Protein AF-0000000072251358 (afdb_homodimer)

Structure (mmCIF, N/CA/C/O backbone):
data_AF-0000000072251358-model_v1
#
loop_
_entity.id
_entity.type
_entity.pdbx_description
1 polymer 'O-methyltransferase protein'
#
loop_
_atom_site.group_PDB
_atom_site.id
_atom_site.type_symbol
_atom_site.label_atom_id
_atom_site.label_alt_id
_atom_site.label_comp_id
_atom_site.label_asym_id
_atom_site.label_entity_id
_atom_site.label_seq_id
_atom_site.pdbx_PDB_ins_code
_atom_site.Cartn_x
_atom_site.Cartn_y
_atom_site.Cartn_z
_atom_site.occupancy
_atom_site.B_iso_or_equiv
_atom_site.auth_seq_id
_atom_site.auth_comp_id
_atom_site.auth_asym_id
_atom_site.auth_atom_id
_atom_site.pdbx_PDB_model_num
ATOM 1 N N . MET A 1 1 ? 21.5 7.352 -8.477 1 91.94 1 MET A N 1
ATOM 2 C CA . MET A 1 1 ? 20.359 6.57 -7.996 1 91.94 1 MET A CA 1
ATOM 3 C C . MET A 1 1 ? 19.094 7.414 -7.98 1 91.94 1 MET A C 1
ATOM 5 O O . MET A 1 1 ? 18.062 6.992 -8.492 1 91.94 1 MET A O 1
ATOM 9 N N . GLN A 1 2 ? 19.266 8.711 -7.684 1 96.12 2 GLN A N 1
ATOM 10 C CA . GLN A 1 2 ? 18.094 9.578 -7.59 1 96.12 2 GLN A CA 1
ATOM 11 C C . GLN A 1 2 ? 17.469 9.82 -8.961 1 96.12 2 GLN A C 1
ATOM 13 O O . GLN A 1 2 ? 16.25 9.773 -9.117 1 96.12 2 GLN A O 1
ATOM 18 N N . GLN A 1 3 ? 18.297 10.062 -9.961 1 97.88 3 GLN A N 1
ATOM 19 C CA . GLN A 1 3 ? 17.781 10.297 -11.297 1 97.88 3 GLN A CA 1
ATOM 20 C C . GLN A 1 3 ? 17.016 9.078 -11.812 1 97.88 3 GLN A C 1
ATOM 22 O O . GLN A 1 3 ? 15.961 9.211 -12.438 1 97.88 3 GLN A O 1
ATOM 27 N N . MET A 1 4 ? 17.594 7.898 -11.57 1 98 4 MET A N 1
ATOM 28 C CA . MET A 1 4 ? 16.922 6.672 -11.992 1 98 4 MET A CA 1
ATOM 29 C C . MET A 1 4 ? 15.562 6.539 -11.312 1 98 4 MET A C 1
ATOM 31 O O . MET A 1 4 ? 14.562 6.215 -11.969 1 98 4 MET A O 1
ATOM 35 N N . TRP A 1 5 ? 15.516 6.781 -9.984 1 98.5 5 TRP A N 1
ATOM 36 C CA . TRP A 1 5 ? 14.258 6.727 -9.258 1 98.5 5 TRP A CA 1
ATOM 37 C C . TRP A 1 5 ? 13.242 7.695 -9.852 1 98.5 5 TRP A C 1
ATOM 39 O O . TRP A 1 5 ? 12.062 7.363 -9.984 1 98.5 5 TRP A O 1
ATOM 49 N N . THR A 1 6 ? 13.688 8.891 -10.172 1 98.56 6 THR A N 1
ATOM 50 C CA . THR A 1 6 ? 12.828 9.906 -10.766 1 98.56 6 THR A CA 1
ATOM 51 C C . THR A 1 6 ? 12.305 9.453 -12.125 1 98.56 6 THR A C 1
ATOM 53 O O . THR A 1 6 ? 11.117 9.602 -12.422 1 98.56 6 THR A O 1
ATOM 56 N N . ASP A 1 7 ? 13.211 8.898 -12.945 1 98.81 7 ASP A N 1
ATOM 57 C CA . ASP A 1 7 ? 12.828 8.414 -14.273 1 98.81 7 ASP A CA 1
ATOM 58 C C . ASP A 1 7 ? 11.797 7.293 -14.172 1 98.81 7 ASP A C 1
ATOM 60 O O . ASP A 1 7 ? 10.883 7.203 -14.992 1 98.81 7 ASP A O 1
ATOM 64 N N . ILE A 1 8 ? 11.945 6.438 -13.188 1 98.81 8 ILE A N 1
ATOM 65 C CA . ILE A 1 8 ? 11 5.344 -12.992 1 98.81 8 ILE A CA 1
ATOM 66 C C . ILE A 1 8 ? 9.641 5.898 -12.586 1 98.81 8 ILE A C 1
ATOM 68 O O . ILE A 1 8 ? 8.602 5.457 -13.094 1 98.81 8 ILE A O 1
ATOM 72 N N . ASP A 1 9 ? 9.594 6.887 -11.664 1 98.75 9 ASP A N 1
ATOM 73 C CA . ASP A 1 9 ? 8.328 7.523 -11.32 1 98.75 9 ASP A CA 1
ATOM 74 C C . ASP A 1 9 ? 7.656 8.125 -12.555 1 98.75 9 ASP A C 1
ATOM 76 O O . ASP A 1 9 ? 6.438 8.023 -12.711 1 98.75 9 ASP A O 1
ATOM 80 N N . GLN A 1 10 ? 8.469 8.805 -13.367 1 98.62 10 GLN A N 1
ATOM 81 C CA . GLN A 1 10 ? 7.922 9.383 -14.594 1 98.62 10 GLN A CA 1
ATOM 82 C C . GLN A 1 10 ? 7.328 8.297 -15.492 1 98.62 10 GLN A C 1
ATOM 84 O O . GLN A 1 10 ? 6.277 8.5 -16.109 1 98.62 10 GLN A O 1
ATOM 89 N N . TYR A 1 11 ? 8.023 7.156 -15.594 1 98.75 11 TYR A N 1
ATOM 90 C CA . TYR A 1 11 ? 7.527 6.016 -16.359 1 98.75 11 TYR A CA 1
ATOM 91 C C . TYR A 1 11 ? 6.195 5.527 -15.797 1 98.75 11 TYR A C 1
ATOM 93 O O . TYR A 1 11 ? 5.234 5.34 -16.547 1 98.75 11 TYR A O 1
ATOM 101 N N . ILE A 1 12 ? 6.078 5.355 -14.484 1 98.88 12 ILE A N 1
ATOM 102 C CA . ILE A 1 12 ? 4.855 4.922 -13.82 1 98.88 12 ILE A CA 1
ATOM 103 C C . ILE A 1 12 ? 3.736 5.926 -14.094 1 98.88 12 ILE A C 1
ATOM 105 O O . ILE A 1 12 ? 2.648 5.547 -14.539 1 98.88 12 ILE A O 1
ATOM 109 N N . ASP A 1 13 ? 4.055 7.211 -13.836 1 98.56 13 ASP A N 1
ATOM 110 C CA . ASP A 1 13 ? 3.051 8.266 -13.945 1 98.56 13 ASP A CA 1
ATOM 111 C C . ASP A 1 13 ? 2.516 8.367 -15.375 1 98.56 13 ASP A C 1
ATOM 113 O O . ASP A 1 13 ? 1.314 8.547 -15.578 1 98.56 13 ASP A O 1
ATOM 117 N N . SER A 1 14 ? 3.408 8.258 -16.344 1 98.19 14 SER A N 1
ATOM 118 C CA . SER A 1 14 ? 3.004 8.398 -17.734 1 98.19 14 SER A CA 1
ATOM 119 C C . SER A 1 14 ? 2.084 7.254 -18.156 1 98.19 14 SER A C 1
ATOM 121 O O . SER A 1 14 ? 1.256 7.422 -19.062 1 98.19 14 SER A O 1
ATOM 123 N N . HIS A 1 15 ? 2.154 6.082 -17.516 1 98.38 15 HIS A N 1
ATOM 124 C CA . HIS A 1 15 ? 1.337 4.93 -17.891 1 98.38 15 HIS A CA 1
ATOM 125 C C . HIS A 1 15 ? 0.063 4.871 -17.047 1 98.38 15 HIS A C 1
ATOM 127 O O . HIS A 1 15 ? -1.006 4.531 -17.562 1 98.38 15 HIS A O 1
ATOM 133 N N . LEU A 1 16 ? 0.151 5.203 -15.75 1 98.75 16 LEU A N 1
ATOM 134 C CA . LEU A 1 16 ? -0.879 4.738 -14.828 1 98.75 16 LEU A CA 1
ATOM 135 C C . LEU A 1 16 ? -1.625 5.914 -14.203 1 98.75 16 LEU A C 1
ATOM 137 O O . LEU A 1 16 ? -2.699 5.738 -13.625 1 98.75 16 LEU A O 1
ATOM 141 N N . ILE A 1 17 ? -1.08 7.105 -14.273 1 98.38 17 ILE A N 1
ATOM 142 C CA . ILE A 1 17 ? -1.673 8.242 -13.578 1 98.38 17 ILE A CA 1
ATOM 143 C C . ILE A 1 17 ? -2.248 9.227 -14.594 1 98.38 17 ILE A C 1
ATOM 145 O O . ILE A 1 17 ? -1.502 9.883 -15.32 1 98.38 17 ILE A O 1
ATOM 149 N N . PRO A 1 18 ? -3.504 9.305 -14.641 1 96.38 18 PRO A N 1
ATOM 150 C CA . PRO A 1 18 ? -4.086 10.289 -15.555 1 96.38 18 PRO A CA 1
ATOM 151 C C . PRO A 1 18 ? -3.824 11.734 -15.117 1 96.38 18 PRO A C 1
ATOM 153 O O . PRO A 1 18 ? -3.715 12.008 -13.922 1 96.38 18 PRO A O 1
ATOM 156 N N . GLU A 1 19 ? -3.768 12.602 -16.047 1 95.69 19 GLU A N 1
ATOM 157 C CA . GLU A 1 19 ? -3.668 14.023 -15.75 1 95.69 19 GLU A CA 1
ATOM 158 C C . GLU A 1 19 ? -4.953 14.547 -15.109 1 95.69 19 GLU A C 1
ATOM 160 O O . GLU A 1 19 ? -6.043 14.07 -15.422 1 95.69 19 GLU A O 1
ATOM 165 N N . ASP A 1 20 ? -4.809 15.453 -14.258 1 97.25 20 ASP A N 1
ATOM 166 C CA . ASP A 1 20 ? -5.926 16.125 -13.602 1 97.25 20 ASP A CA 1
ATOM 167 C C . ASP A 1 20 ? -5.656 17.625 -13.477 1 97.25 20 ASP A C 1
ATOM 169 O O . ASP A 1 20 ? -4.789 18.047 -12.711 1 97.25 20 ASP A O 1
ATOM 173 N N . PRO A 1 21 ? -6.438 18.406 -14.18 1 98.06 21 PRO A N 1
ATOM 174 C CA . PRO A 1 21 ? -6.203 19.859 -14.172 1 98.06 21 PRO A CA 1
ATOM 175 C C . PRO A 1 21 ? -6.266 20.453 -12.773 1 98.06 21 PRO A C 1
ATOM 177 O O . PRO A 1 21 ? -5.609 21.453 -12.492 1 98.06 21 PRO A O 1
ATOM 180 N N . ARG A 1 22 ? -7.102 19.891 -11.883 1 98.31 22 ARG A N 1
ATOM 181 C CA . ARG A 1 22 ? -7.18 20.391 -10.508 1 98.31 22 ARG A CA 1
ATOM 182 C C . ARG A 1 22 ? -5.836 20.25 -9.797 1 98.31 22 ARG A C 1
ATOM 184 O O . ARG A 1 22 ? -5.406 21.172 -9.102 1 98.31 22 ARG A O 1
ATOM 191 N N . LEU A 1 23 ? -5.203 19.094 -9.984 1 98.44 23 LEU A N 1
ATOM 192 C CA . LEU A 1 23 ? -3.91 18.828 -9.367 1 98.44 23 LEU A CA 1
ATOM 193 C C . LEU A 1 23 ? -2.816 19.672 -10 1 98.44 23 LEU A C 1
ATOM 195 O O . LEU A 1 23 ? -1.961 20.219 -9.297 1 98.44 23 LEU A O 1
ATOM 199 N N . GLU A 1 24 ? -2.836 19.812 -11.297 1 97.69 24 GLU A N 1
ATOM 200 C CA . GLU A 1 24 ? -1.873 20.656 -12.008 1 97.69 24 GLU A CA 1
ATOM 201 C C . GLU A 1 24 ? -1.962 22.109 -11.539 1 97.69 24 GLU A C 1
ATOM 203 O O . GLU A 1 24 ? -0.938 22.766 -11.336 1 97.69 24 GLU A O 1
ATOM 208 N N . TYR A 1 25 ? -3.158 22.547 -11.398 1 98.31 25 TYR A N 1
ATOM 209 C CA . TYR A 1 25 ? -3.361 23.906 -10.93 1 98.31 25 TYR A CA 1
ATOM 210 C C . TYR A 1 25 ? -2.773 24.109 -9.531 1 98.31 25 TYR A C 1
ATOM 212 O O . TYR A 1 25 ? -2.115 25.109 -9.266 1 98.31 25 TYR A O 1
ATOM 220 N N . ALA A 1 26 ? -3.072 23.156 -8.633 1 98.19 26 ALA A N 1
ATOM 221 C CA . ALA A 1 26 ? -2.576 23.25 -7.262 1 98.19 26 ALA A CA 1
ATOM 222 C C . ALA A 1 26 ? -1.057 23.375 -7.234 1 98.19 26 ALA A C 1
ATOM 224 O O . ALA A 1 26 ? -0.508 24.188 -6.48 1 98.19 26 ALA A O 1
ATOM 225 N N . LEU A 1 27 ? -0.346 22.609 -8.07 1 97.44 27 LEU A N 1
ATOM 226 C CA . LEU A 1 27 ? 1.109 22.672 -8.141 1 97.44 27 LEU A CA 1
ATOM 227 C C . LEU A 1 27 ? 1.574 24.016 -8.664 1 97.44 27 LEU A C 1
ATOM 229 O O . LEU A 1 27 ? 2.479 24.641 -8.094 1 97.44 27 LEU A O 1
ATOM 233 N N . LYS A 1 28 ? 0.983 24.438 -9.742 1 96.94 28 LYS A N 1
ATOM 234 C CA . LYS A 1 28 ? 1.345 25.719 -10.359 1 96.94 28 LYS A CA 1
ATOM 235 C C . LYS A 1 28 ? 1.106 26.875 -9.391 1 96.94 28 LYS A C 1
ATOM 237 O O . LYS A 1 28 ? 1.965 27.75 -9.234 1 96.94 28 LYS A O 1
ATOM 242 N N . ASN A 1 29 ? -0.093 26.859 -8.789 1 97.31 29 ASN A N 1
ATOM 243 C CA . ASN A 1 29 ? -0.444 27.906 -7.844 1 97.31 29 ASN A CA 1
ATOM 244 C C . ASN A 1 29 ? 0.515 27.938 -6.656 1 97.31 29 ASN A C 1
ATOM 246 O O . ASN A 1 29 ? 0.851 29.016 -6.152 1 97.31 29 ASN A O 1
ATOM 250 N N . THR A 1 30 ? 0.896 26.766 -6.203 1 96.62 30 THR A N 1
ATOM 251 C CA . THR A 1 30 ? 1.85 26.656 -5.102 1 96.62 30 THR A CA 1
ATOM 252 C C . THR A 1 30 ? 3.178 27.312 -5.473 1 96.62 30 THR A C 1
ATOM 254 O O . THR A 1 30 ? 3.727 28.094 -4.699 1 96.62 30 THR A O 1
ATOM 257 N N . ASP A 1 31 ? 3.656 27.031 -6.641 1 95.38 31 ASP A N 1
ATOM 258 C CA . ASP A 1 31 ? 4.898 27.609 -7.137 1 95.38 31 ASP A CA 1
ATOM 259 C C . ASP A 1 31 ? 4.785 29.141 -7.273 1 95.38 31 ASP A C 1
ATOM 261 O O . ASP A 1 31 ? 5.707 29.859 -6.91 1 95.38 31 ASP A O 1
ATOM 265 N N . GLU A 1 32 ? 3.73 29.531 -7.773 1 95.31 32 GLU A N 1
ATOM 266 C CA . GLU A 1 32 ? 3.51 30.953 -8.016 1 95.31 32 GLU A CA 1
ATOM 267 C C . GLU A 1 32 ? 3.453 31.75 -6.711 1 95.31 32 GLU A C 1
ATOM 269 O O . GLU A 1 32 ? 3.74 32.938 -6.684 1 95.31 32 GLU A O 1
ATOM 274 N N . HIS A 1 33 ? 3.098 31.109 -5.656 1 93.75 33 HIS A N 1
ATOM 275 C CA . HIS A 1 33 ? 3.049 31.766 -4.352 1 93.75 33 HIS A CA 1
ATOM 276 C C . HIS A 1 33 ? 4.383 31.641 -3.623 1 93.75 33 HIS A C 1
ATOM 278 O O . HIS A 1 33 ? 4.492 32 -2.455 1 93.75 33 HIS A O 1
ATOM 284 N N . GLY A 1 34 ? 5.398 31 -4.297 1 91.88 34 GLY A N 1
ATOM 285 C CA . GLY A 1 34 ? 6.754 30.984 -3.773 1 91.88 34 GLY A CA 1
ATOM 286 C C . GLY A 1 34 ? 7.031 29.797 -2.871 1 91.88 34 GLY A C 1
ATOM 287 O O . GLY A 1 34 ? 8.031 29.781 -2.145 1 91.88 34 GLY A O 1
ATOM 288 N N . PHE A 1 35 ? 6.109 28.859 -2.836 1 90 35 PHE A N 1
ATOM 289 C CA . PHE A 1 35 ? 6.332 27.672 -2.023 1 90 35 PHE A CA 1
ATOM 290 C C . PHE A 1 35 ? 6.852 26.516 -2.877 1 90 35 PHE A C 1
ATOM 292 O O . PHE A 1 35 ? 6.648 26.5 -4.094 1 90 35 PHE A O 1
ATOM 299 N N . SER A 1 36 ? 7.605 25.672 -2.229 1 85.69 36 SER A N 1
ATOM 300 C CA . SER A 1 36 ? 8.133 24.516 -2.941 1 85.69 36 SER A CA 1
ATOM 301 C C . SER A 1 36 ? 7.051 23.469 -3.189 1 85.69 36 SER A C 1
ATOM 303 O O . SER A 1 36 ? 6.48 22.922 -2.244 1 85.69 36 SER A O 1
ATOM 305 N N . ASN A 1 37 ? 6.883 23.234 -4.43 1 80.88 37 ASN A N 1
ATOM 306 C CA . ASN A 1 37 ? 5.914 22.188 -4.75 1 80.88 37 ASN A CA 1
ATOM 307 C C . ASN A 1 37 ? 6.484 20.797 -4.488 1 80.88 37 ASN A C 1
ATOM 309 O O . ASN A 1 37 ? 5.777 19.797 -4.633 1 80.88 37 ASN A O 1
ATOM 313 N N . HIS A 1 38 ? 7.703 20.734 -3.984 1 82.38 38 HIS A N 1
ATOM 314 C CA . HIS A 1 38 ? 8.344 19.469 -3.658 1 82.38 38 HIS A CA 1
ATOM 315 C C . HIS A 1 38 ? 7.738 18.844 -2.4 1 82.38 38 HIS A C 1
ATOM 317 O O . HIS A 1 38 ? 7.961 17.672 -2.111 1 82.38 38 HIS A O 1
ATOM 323 N N . LEU A 1 39 ? 6.926 19.625 -1.718 1 86.38 39 LEU A N 1
ATOM 324 C CA . LEU A 1 39 ? 6.316 19.141 -0.483 1 86.38 39 LEU A CA 1
ATOM 325 C C . LEU A 1 39 ? 5.078 18.297 -0.78 1 86.38 39 LEU A C 1
ATOM 327 O O . LEU A 1 39 ? 4.578 17.594 0.096 1 86.38 39 LEU A O 1
ATOM 331 N N . ALA A 1 40 ? 4.625 18.391 -2.01 1 93.69 40 ALA A N 1
ATOM 332 C CA . ALA A 1 40 ? 3.498 17.562 -2.434 1 93.69 40 ALA A CA 1
ATOM 333 C C . ALA A 1 40 ? 3.912 16.094 -2.568 1 93.69 40 ALA A C 1
ATOM 335 O O . ALA A 1 40 ? 5.043 15.805 -2.953 1 93.69 40 ALA A O 1
ATOM 336 N N . VAL A 1 41 ? 3.027 15.18 -2.234 1 97.19 41 VAL A N 1
ATOM 337 C CA . VAL A 1 41 ? 3.291 13.773 -2.525 1 97.19 41 VAL A CA 1
ATOM 338 C C . VAL A 1 41 ? 3.484 13.586 -4.027 1 97.19 41 VAL A C 1
ATOM 340 O O . VAL A 1 41 ? 2.961 14.359 -4.832 1 97.19 41 VAL A O 1
ATOM 343 N N . ALA A 1 42 ? 4.238 12.57 -4.371 1 97.94 42 ALA A N 1
ATOM 344 C CA . ALA A 1 42 ? 4.371 12.227 -5.785 1 97.94 42 ALA A CA 1
ATOM 345 C C . ALA A 1 42 ? 3.049 11.727 -6.355 1 97.94 42 ALA A C 1
ATOM 347 O O . ALA A 1 42 ? 2.242 11.133 -5.637 1 97.94 42 ALA A O 1
ATOM 348 N N . PRO A 1 43 ? 2.768 11.906 -7.652 1 98.44 43 PRO A N 1
ATOM 349 C CA . PRO A 1 43 ? 1.488 11.523 -8.25 1 98.44 43 PRO A CA 1
ATOM 350 C C . PRO A 1 43 ? 1.148 10.055 -8.016 1 98.44 43 PRO A C 1
ATOM 352 O O . PRO A 1 43 ? 0.008 9.727 -7.68 1 98.44 43 PRO A O 1
ATOM 355 N N . ASN A 1 44 ? 2.109 9.141 -8.219 1 98.81 44 ASN A N 1
ATOM 356 C CA . ASN A 1 44 ? 1.84 7.719 -8 1 98.81 44 ASN A CA 1
ATOM 357 C C . ASN A 1 44 ? 1.488 7.43 -6.547 1 98.81 44 ASN A C 1
ATOM 359 O O . ASN A 1 44 ? 0.68 6.543 -6.262 1 98.81 44 ASN A O 1
ATOM 363 N N . GLN A 1 45 ? 2.066 8.172 -5.605 1 98.69 45 GLN A N 1
ATOM 364 C CA . GLN A 1 45 ? 1.723 8.023 -4.195 1 98.69 45 GLN A CA 1
ATOM 365 C C . GLN A 1 45 ? 0.355 8.633 -3.898 1 98.69 45 GLN A C 1
ATOM 367 O O . GLN A 1 45 ? -0.404 8.094 -3.086 1 98.69 45 GLN A O 1
ATOM 372 N N . GLY A 1 46 ? 0.034 9.797 -4.52 1 98.75 46 GLY A N 1
ATOM 373 C CA . GLY A 1 46 ? -1.31 10.344 -4.422 1 98.75 46 GLY A CA 1
ATOM 374 C C . GLY A 1 46 ? -2.383 9.383 -4.891 1 98.75 46 GLY A C 1
ATOM 375 O O . GLY A 1 46 ? -3.404 9.211 -4.223 1 98.75 46 GLY A O 1
ATOM 376 N N . MET A 1 47 ? -2.129 8.766 -6 1 98.88 47 MET A N 1
ATOM 377 C CA . MET A 1 47 ? -3.059 7.766 -6.523 1 98.88 47 MET A CA 1
ATOM 378 C C . MET A 1 47 ? -3.217 6.605 -5.543 1 98.88 47 MET A C 1
ATOM 380 O O . MET A 1 47 ? -4.324 6.098 -5.352 1 98.88 47 MET A O 1
ATOM 384 N N . PHE A 1 48 ? -2.133 6.215 -4.938 1 98.94 48 PHE A N 1
ATOM 385 C CA . PHE A 1 48 ? -2.191 5.137 -3.959 1 98.94 48 PHE A CA 1
ATOM 386 C C . PHE A 1 48 ? -3.109 5.504 -2.801 1 98.94 48 PHE A C 1
ATOM 388 O O . PHE A 1 48 ? -3.939 4.699 -2.377 1 98.94 48 PHE A O 1
ATOM 395 N N . LEU A 1 49 ? -2.961 6.703 -2.273 1 98.94 49 LEU A N 1
ATOM 396 C CA . LEU A 1 49 ? -3.828 7.18 -1.203 1 98.94 49 LEU A CA 1
ATOM 397 C C . LEU A 1 49 ? -5.289 7.176 -1.645 1 98.94 49 LEU A C 1
ATOM 399 O O . LEU A 1 49 ? -6.16 6.703 -0.91 1 98.94 49 LEU A O 1
ATOM 403 N N . GLN A 1 50 ? -5.559 7.695 -2.83 1 98.88 50 GLN A N 1
ATOM 404 C CA . GLN A 1 50 ? -6.902 7.672 -3.4 1 98.88 50 GLN A CA 1
ATOM 405 C C . GLN A 1 50 ? -7.449 6.25 -3.457 1 98.88 50 GLN A C 1
ATOM 407 O O . GLN A 1 50 ? -8.617 6.016 -3.131 1 98.88 50 GLN A O 1
ATOM 412 N N . MET A 1 51 ? -6.648 5.352 -3.869 1 98.94 51 MET A N 1
ATOM 413 C CA . MET A 1 51 ? -7.078 3.969 -4.051 1 98.94 51 MET A CA 1
ATOM 414 C C . MET A 1 51 ? -7.406 3.32 -2.711 1 98.94 51 MET A C 1
ATOM 416 O O . MET A 1 51 ? -8.32 2.494 -2.623 1 98.94 51 MET A O 1
ATOM 420 N N . LEU A 1 52 ? -6.613 3.635 -1.665 1 98.94 52 LEU A N 1
ATOM 421 C CA . LEU A 1 52 ? -6.945 3.127 -0.339 1 98.94 52 LEU A CA 1
ATOM 422 C C . LEU A 1 52 ? -8.352 3.555 0.072 1 98.94 52 LEU A C 1
ATOM 424 O O . LEU A 1 52 ? -9.094 2.773 0.673 1 98.94 52 LEU A O 1
ATOM 428 N N . ILE A 1 53 ? -8.727 4.75 -0.241 1 98.88 53 ILE A N 1
ATOM 429 C CA . ILE A 1 53 ? -10.062 5.262 0.055 1 98.88 53 ILE A CA 1
ATOM 430 C C . ILE A 1 53 ? -11.094 4.527 -0.795 1 98.88 53 ILE A C 1
ATOM 432 O O . ILE A 1 53 ? -12.125 4.086 -0.284 1 98.88 53 ILE A O 1
ATOM 436 N N . GLN A 1 54 ? -10.828 4.348 -2.09 1 98.75 54 GLN A N 1
ATOM 437 C CA . GLN A 1 54 ? -11.75 3.707 -3.023 1 98.75 54 GLN A CA 1
ATOM 438 C C . GLN A 1 54 ? -12 2.252 -2.637 1 98.75 54 GLN A C 1
ATOM 440 O O . GLN A 1 54 ? -13.148 1.817 -2.547 1 98.75 54 GLN A O 1
ATOM 445 N N . MET A 1 55 ? -10.906 1.513 -2.371 1 98.62 55 MET A N 1
ATOM 446 C CA . MET A 1 55 ? -11.062 0.074 -2.174 1 98.62 55 MET A CA 1
ATOM 447 C C . MET A 1 55 ? -11.758 -0.223 -0.848 1 98.62 55 MET A C 1
ATOM 449 O O . MET A 1 55 ? -12.344 -1.29 -0.677 1 98.62 55 MET A O 1
ATOM 453 N N . ASN A 1 56 ? -11.734 0.751 0.071 1 98.5 56 ASN A N 1
ATOM 454 C CA . ASN A 1 56 ? -12.359 0.549 1.373 1 98.5 56 ASN A CA 1
ATOM 455 C C . ASN A 1 56 ? -13.68 1.31 1.483 1 98.5 56 ASN A C 1
ATOM 457 O O . ASN A 1 56 ? -14.297 1.337 2.549 1 98.5 56 ASN A O 1
ATOM 461 N N . LYS A 1 57 ? -14.102 2.006 0.439 1 98.25 57 LYS A N 1
ATOM 462 C CA . LYS A 1 57 ? -15.359 2.734 0.35 1 98.25 57 LYS A CA 1
ATOM 463 C C . LYS A 1 57 ? -15.492 3.752 1.479 1 98.25 57 LYS A C 1
ATOM 465 O O . LYS A 1 57 ? -16.531 3.83 2.139 1 98.25 57 LYS A O 1
ATOM 470 N N . CYS A 1 58 ? -14.398 4.457 1.701 1 98.75 58 CYS A N 1
ATOM 471 C CA . CYS A 1 58 ? -14.359 5.449 2.768 1 98.75 58 CYS A CA 1
ATOM 472 C C . CYS A 1 58 ? -15.297 6.609 2.465 1 98.75 58 CYS A C 1
ATOM 474 O O . CYS A 1 58 ? -15.438 7.02 1.312 1 98.75 58 CYS A O 1
ATOM 476 N N . LYS A 1 59 ? -15.852 7.168 3.553 1 98.75 59 LYS A N 1
ATOM 477 C CA . LYS A 1 59 ? -16.734 8.32 3.418 1 98.75 59 LYS A CA 1
ATOM 478 C C . LYS A 1 59 ? -16.203 9.523 4.195 1 98.75 59 LYS A C 1
ATOM 480 O O . LYS A 1 59 ? -16.5 10.672 3.852 1 98.75 59 LYS A O 1
ATOM 485 N N . ARG A 1 60 ? -15.508 9.305 5.227 1 98.94 60 ARG A N 1
ATOM 486 C CA . ARG A 1 60 ? -14.992 10.359 6.094 1 98.94 60 ARG A CA 1
ATOM 487 C C . ARG A 1 60 ? -13.477 10.266 6.234 1 98.94 60 ARG A C 1
ATOM 489 O O . ARG A 1 60 ? -12.953 9.234 6.672 1 98.94 60 ARG A O 1
ATOM 496 N N . VAL A 1 61 ? -12.789 11.352 5.914 1 98.94 61 VAL A N 1
ATOM 497 C CA . VAL A 1 61 ? -11.328 11.359 5.879 1 98.94 61 VAL A CA 1
ATOM 498 C C . VAL A 1 61 ? -10.805 12.492 6.758 1 98.94 61 VAL A C 1
ATOM 500 O O . VAL A 1 61 ? -11.344 13.602 6.742 1 98.94 61 VAL A O 1
ATOM 503 N N . LEU A 1 62 ? -9.805 12.195 7.562 1 98.94 62 LEU A N 1
ATOM 504 C CA . LEU A 1 62 ? -9.031 13.195 8.297 1 98.94 62 LEU A CA 1
ATOM 505 C C . LEU A 1 62 ? -7.625 13.312 7.73 1 98.94 62 LEU A C 1
ATOM 507 O O . LEU A 1 62 ? -6.922 12.312 7.574 1 98.94 62 LEU A O 1
ATOM 511 N N . GLU A 1 63 ? -7.258 14.492 7.34 1 98.94 63 GLU A N 1
ATOM 512 C CA . GLU A 1 63 ? -5.895 14.797 6.922 1 98.94 63 GLU A CA 1
ATOM 513 C C . GLU A 1 63 ? -5.223 15.758 7.898 1 98.94 63 GLU A C 1
ATOM 515 O O . GLU A 1 63 ? -5.742 16.844 8.164 1 98.94 63 GLU A O 1
ATOM 520 N N . ILE A 1 64 ? -4.121 15.289 8.5 1 98.88 64 ILE A N 1
ATOM 521 C CA . ILE A 1 64 ? -3.277 16.141 9.336 1 98.88 64 ILE A CA 1
ATOM 522 C C . ILE A 1 64 ? -2.059 16.594 8.539 1 98.88 64 ILE A C 1
ATOM 524 O O . ILE A 1 64 ? -1.172 15.797 8.234 1 98.88 64 ILE A O 1
ATOM 528 N N . GLY A 1 65 ? -1.93 17.891 8.25 1 98.38 65 GLY A N 1
ATOM 529 C CA . GLY A 1 65 ? -0.957 18.453 7.324 1 98.38 65 GLY A CA 1
ATOM 530 C C . GLY A 1 65 ? -1.507 18.641 5.926 1 98.38 65 GLY A C 1
ATOM 531 O O . GLY A 1 65 ? -1.443 17.734 5.098 1 98.38 65 GLY A O 1
ATOM 532 N N . THR A 1 66 ? -1.997 19.906 5.695 1 98.38 66 THR A N 1
ATOM 533 C CA . THR A 1 66 ? -2.633 20.203 4.418 1 98.38 66 THR A CA 1
ATOM 534 C C . THR A 1 66 ? -1.614 20.766 3.426 1 98.38 66 THR A C 1
ATOM 536 O O . THR A 1 66 ? -1.609 20.391 2.254 1 98.38 66 THR A O 1
ATOM 539 N N . PHE A 1 67 ? -0.733 21.672 3.963 1 97.44 67 PHE A N 1
ATOM 540 C CA . PHE A 1 67 ? 0.138 22.516 3.143 1 97.44 67 PHE A CA 1
ATOM 541 C C . PHE A 1 67 ? -0.656 23.203 2.043 1 97.44 67 PHE A C 1
ATOM 543 O O . PHE A 1 67 ? -1.529 24.031 2.324 1 97.44 67 PHE A O 1
ATOM 550 N N . ALA A 1 68 ? -0.443 22.797 0.735 1 97.69 68 ALA A N 1
ATOM 551 C CA . ALA A 1 68 ? -1.091 23.5 -0.375 1 97.69 68 ALA A CA 1
ATOM 552 C C . ALA A 1 68 ? -2.273 22.688 -0.909 1 97.69 68 ALA A C 1
ATOM 554 O O . ALA A 1 68 ? -2.793 22.984 -1.988 1 97.69 68 ALA A O 1
ATOM 555 N N . ALA A 1 69 ? -2.707 21.625 -0.25 1 98.56 69 ALA A N 1
ATOM 556 C CA . ALA A 1 69 ? -3.924 20.859 -0.487 1 98.56 69 ALA A CA 1
ATOM 557 C C . ALA A 1 69 ? -3.768 19.938 -1.695 1 98.56 69 ALA A C 1
ATOM 559 O O . ALA A 1 69 ? -4.758 19.516 -2.291 1 98.56 69 ALA A O 1
ATOM 560 N N . TYR A 1 70 ? -2.514 19.656 -2.129 1 98.56 70 TYR A N 1
ATOM 561 C CA . TYR A 1 70 ? -2.33 18.719 -3.232 1 98.56 70 TYR A CA 1
ATOM 562 C C . TYR A 1 70 ? -2.854 17.328 -2.867 1 98.56 70 TYR A C 1
ATOM 564 O O . TYR A 1 70 ? -3.676 16.766 -3.588 1 98.56 70 TYR A O 1
ATOM 572 N N . SER A 1 71 ? -2.404 16.766 -1.727 1 98.69 71 SER A N 1
ATOM 573 C CA . SER A 1 71 ? -2.914 15.461 -1.293 1 98.69 71 SER A CA 1
ATOM 574 C C . SER A 1 71 ? -4.387 15.547 -0.911 1 98.69 71 SER A C 1
ATOM 576 O O . SER A 1 71 ? -5.141 14.594 -1.109 1 98.69 71 SER A O 1
ATOM 578 N N . THR A 1 72 ? -4.84 16.688 -0.38 1 98.88 72 THR A N 1
ATOM 579 C CA . THR A 1 72 ? -6.246 16.891 -0.044 1 98.88 72 THR A CA 1
ATOM 580 C C . THR A 1 72 ? -7.133 16.625 -1.256 1 98.88 72 THR A C 1
ATOM 582 O O . THR A 1 72 ? -8.18 15.992 -1.137 1 98.88 72 THR A O 1
ATOM 585 N N . ILE A 1 73 ? -6.695 17.125 -2.381 1 98.88 73 ILE A N 1
ATOM 586 C CA . ILE A 1 73 ? -7.461 16.969 -3.611 1 98.88 73 ILE A CA 1
ATOM 587 C C . ILE A 1 73 ? -7.5 15.5 -4.012 1 98.88 73 ILE A C 1
ATOM 589 O O . ILE A 1 73 ? -8.547 14.984 -4.406 1 98.88 73 ILE A O 1
ATOM 593 N N . TRP A 1 74 ? -6.371 14.727 -3.904 1 98.81 74 TRP A N 1
ATOM 594 C CA . TRP A 1 74 ? -6.352 13.289 -4.148 1 98.81 74 TRP A CA 1
ATOM 595 C C . TRP A 1 74 ? -7.348 12.57 -3.248 1 98.81 74 TRP A C 1
ATOM 597 O O . TRP A 1 74 ? -8.102 11.711 -3.709 1 98.81 74 TRP A O 1
ATOM 607 N N . LEU A 1 75 ? -7.32 12.945 -1.974 1 98.88 75 LEU A N 1
ATOM 608 C CA . LEU A 1 75 ? -8.18 12.297 -0.989 1 98.88 75 LEU A CA 1
ATOM 609 C C . LEU A 1 75 ? -9.648 12.617 -1.259 1 98.88 75 LEU A C 1
ATOM 611 O O . LEU A 1 75 ? -10.492 11.719 -1.283 1 98.88 75 LEU A O 1
ATOM 615 N N . GLY A 1 76 ? -9.961 13.836 -1.493 1 98.81 76 GLY A N 1
ATOM 616 C CA . GLY A 1 76 ? -11.328 14.297 -1.648 1 98.81 76 GLY A CA 1
ATOM 617 C C . GLY A 1 76 ? -12 13.75 -2.896 1 98.81 76 GLY A C 1
ATOM 618 O O . GLY A 1 76 ? -13.188 13.422 -2.873 1 98.81 76 GLY A O 1
ATOM 619 N N . ARG A 1 77 ? -11.289 13.695 -3.992 1 98.19 77 ARG A N 1
ATOM 620 C CA . ARG A 1 77 ? -11.883 13.281 -5.258 1 98.19 77 ARG A CA 1
ATOM 621 C C . ARG A 1 77 ? -12.273 11.805 -5.223 1 98.19 77 ARG A C 1
ATOM 623 O O . ARG A 1 77 ? -13.023 11.336 -6.082 1 98.19 77 ARG A O 1
ATOM 630 N N . ALA A 1 78 ? -11.719 11.039 -4.262 1 98.31 78 ALA A N 1
ATOM 631 C CA . ALA A 1 78 ? -12.008 9.617 -4.121 1 98.31 78 ALA A CA 1
ATOM 632 C C . ALA A 1 78 ? -13.281 9.398 -3.305 1 98.31 78 ALA A C 1
ATOM 634 O O . ALA A 1 78 ? -13.797 8.281 -3.242 1 98.31 78 ALA A O 1
ATOM 635 N N . LEU A 1 79 ? -13.82 10.438 -2.645 1 98.75 79 LEU A N 1
ATOM 636 C CA . LEU A 1 79 ? -14.953 10.305 -1.74 1 98.75 79 LEU A CA 1
ATOM 637 C C . LEU A 1 79 ? -16.266 10.461 -2.496 1 98.75 79 LEU A C 1
ATOM 639 O O . LEU A 1 79 ? -16.328 11.156 -3.512 1 98.75 79 LEU A O 1
ATOM 643 N N . PRO A 1 80 ? -17.328 9.781 -2.037 1 98.19 80 PRO A N 1
ATOM 644 C CA . PRO A 1 80 ? -18.656 10.047 -2.594 1 98.19 80 PRO A CA 1
ATOM 645 C C . PRO A 1 80 ? -19.172 11.445 -2.264 1 98.19 80 PRO A C 1
ATOM 647 O O . PRO A 1 80 ? -18.609 12.117 -1.385 1 98.19 80 PRO A O 1
ATOM 650 N N . GLU A 1 81 ? -20.219 11.859 -2.928 1 98 81 GLU A N 1
ATOM 651 C CA . GLU A 1 81 ? -20.75 13.211 -2.787 1 98 81 GLU A CA 1
ATOM 652 C C . GLU A 1 81 ? -21.156 13.5 -1.348 1 98 81 GLU A C 1
ATOM 654 O O . GLU A 1 81 ? -21.078 14.641 -0.886 1 98 81 GLU A O 1
ATOM 659 N N . ASP A 1 82 ? -21.609 12.484 -0.671 1 98.25 82 ASP A N 1
ATOM 660 C CA . ASP A 1 82 ? -22.047 12.664 0.706 1 98.25 82 ASP A CA 1
ATOM 661 C C . ASP A 1 82 ? -20.922 12.414 1.692 1 98.25 82 ASP A C 1
ATOM 663 O O . ASP A 1 82 ? -21.156 12.195 2.881 1 98.25 82 ASP A O 1
ATOM 667 N N . GLY A 1 83 ? -19.703 12.398 1.218 1 98.69 83 GLY A N 1
ATOM 668 C CA . GLY A 1 83 ? -18.531 12.234 2.07 1 98.69 83 GLY A CA 1
ATOM 669 C C . GLY A 1 83 ? -18.125 13.516 2.77 1 98.69 83 GLY A C 1
ATOM 670 O O . GLY A 1 83 ? -18.781 14.547 2.625 1 98.69 83 GLY A O 1
ATOM 671 N N . TYR A 1 84 ? -17.031 13.406 3.6 1 98.88 84 TYR A N 1
ATOM 672 C CA . TYR A 1 84 ? -16.516 14.516 4.395 1 98.88 84 TYR A CA 1
ATOM 673 C C . TYR A 1 84 ? -15 14.406 4.562 1 98.88 84 TYR A C 1
ATOM 675 O O . TYR A 1 84 ? -14.484 13.336 4.883 1 98.88 84 TYR A O 1
ATOM 683 N N . LEU A 1 85 ? -14.32 15.492 4.32 1 98.94 85 LEU A N 1
ATOM 684 C CA . LEU A 1 85 ? -12.867 15.562 4.492 1 98.94 85 LEU A CA 1
ATOM 685 C C . LEU A 1 85 ? -12.484 16.734 5.402 1 98.94 85 LEU A C 1
ATOM 687 O O . LEU A 1 85 ? -12.711 17.891 5.059 1 98.94 85 LEU A O 1
ATOM 691 N N . LEU A 1 86 ? -11.977 16.406 6.578 1 98.94 86 LEU A N 1
ATOM 692 C CA . LEU A 1 86 ? -11.359 17.391 7.461 1 98.94 86 LEU A CA 1
ATOM 693 C C . LEU A 1 86 ? -9.852 17.453 7.234 1 98.94 86 LEU A C 1
ATOM 695 O O . LEU A 1 86 ? -9.164 16.438 7.359 1 98.94 86 LEU A O 1
ATOM 699 N N . THR A 1 87 ? -9.375 18.578 6.809 1 98.94 87 THR A N 1
ATOM 700 C CA . THR A 1 87 ? -7.938 18.766 6.66 1 98.94 87 THR A CA 1
ATOM 701 C C . THR A 1 87 ? -7.453 19.922 7.539 1 98.94 87 THR A C 1
ATOM 703 O O . THR A 1 87 ? -8.117 20.953 7.629 1 98.94 87 THR A O 1
ATOM 706 N N . ILE A 1 88 ? -6.301 19.703 8.242 1 98.94 88 ILE A N 1
ATOM 707 C CA . ILE A 1 88 ? -5.836 20.672 9.234 1 98.94 88 ILE A CA 1
ATOM 708 C C . ILE A 1 88 ? -4.434 21.141 8.867 1 98.94 88 ILE A C 1
ATOM 710 O O . ILE A 1 88 ? -3.547 20.344 8.578 1 98.94 88 ILE A O 1
ATOM 714 N N . GLU A 1 89 ? -4.227 22.422 8.828 1 98.62 89 GLU A N 1
ATOM 715 C CA . GLU A 1 89 ? -2.957 23.047 8.477 1 98.62 89 GLU A CA 1
ATOM 716 C C . GLU A 1 89 ? -2.527 24.047 9.547 1 98.62 89 GLU A C 1
ATOM 718 O O . GLU A 1 89 ? -3.322 24.891 9.977 1 98.62 89 GLU A O 1
ATOM 723 N N . GLY A 1 90 ? -1.27 23.953 10 1 97.56 90 GLY A N 1
ATOM 724 C CA . GLY A 1 90 ? -0.775 24.734 11.117 1 97.56 90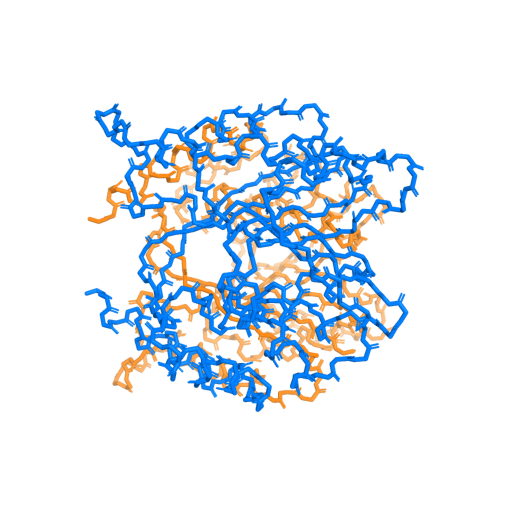 GLY A CA 1
ATOM 725 C C . GLY A 1 90 ? -0.428 26.156 10.742 1 97.56 90 GLY A C 1
ATOM 726 O O . GLY A 1 90 ? -0.507 27.062 11.57 1 97.56 90 GLY A O 1
ATOM 727 N N . ARG A 1 91 ? 0.036 26.438 9.547 1 96.88 91 ARG A N 1
ATOM 728 C CA . ARG A 1 91 ? 0.486 27.766 9.125 1 96.88 91 ARG A CA 1
ATOM 729 C C . ARG A 1 91 ? -0.612 28.5 8.359 1 96.88 91 ARG A C 1
ATOM 731 O O . ARG A 1 91 ? -1.086 28.016 7.328 1 96.88 91 ARG A O 1
ATOM 738 N N . ALA A 1 92 ? -0.864 29.656 8.781 1 97.06 92 ALA A N 1
ATOM 739 C CA . ALA A 1 92 ? -1.957 30.438 8.219 1 97.06 92 ALA A CA 1
ATOM 740 C C . ALA A 1 92 ? -1.729 30.719 6.738 1 97.06 92 ALA A C 1
ATOM 742 O O . ALA A 1 92 ? -2.666 30.656 5.938 1 97.06 92 ALA A O 1
ATOM 743 N N . THR A 1 93 ? -0.524 31 6.379 1 96.19 93 THR A N 1
ATOM 744 C CA . THR A 1 93 ? -0.212 31.312 4.988 1 96.19 93 THR A CA 1
ATOM 745 C C . THR A 1 93 ? -0.438 30.094 4.098 1 96.19 93 THR A C 1
ATOM 747 O O . THR A 1 93 ? -0.929 30.219 2.973 1 96.19 93 THR A O 1
ATOM 750 N N . HIS A 1 94 ? -0.03 28.891 4.574 1 97 94 HIS A N 1
ATOM 751 C CA . HIS A 1 94 ? -0.295 27.672 3.836 1 97 94 HIS A CA 1
ATOM 752 C C . HIS A 1 94 ? -1.793 27.422 3.705 1 97 94 HIS A C 1
ATOM 754 O O . HIS A 1 94 ? -2.275 27.062 2.629 1 97 94 HIS A O 1
ATOM 760 N N . ALA A 1 95 ? -2.498 27.609 4.793 1 98.06 95 ALA A N 1
ATOM 761 C CA . ALA A 1 95 ? -3.939 27.375 4.801 1 98.06 95 ALA A CA 1
ATOM 762 C C . ALA A 1 95 ? -4.652 28.266 3.791 1 98.06 95 ALA A C 1
ATOM 764 O O . ALA A 1 95 ? -5.586 27.828 3.117 1 98.06 95 ALA A O 1
ATOM 765 N N . GLU A 1 96 ? -4.215 29.5 3.738 1 97.44 96 GLU A N 1
ATOM 766 C CA . GLU A 1 96 ? -4.805 30.422 2.779 1 97.44 96 GLU A CA 1
ATOM 767 C C . GLU A 1 96 ? -4.598 29.938 1.346 1 97.44 96 GLU A C 1
ATOM 769 O O . GLU A 1 96 ? -5.531 29.953 0.541 1 97.44 96 GLU A O 1
ATOM 774 N N . MET A 1 97 ? -3.371 29.562 1.045 1 96.88 97 MET A N 1
ATOM 775 C CA . MET A 1 97 ? -3.061 29.016 -0.269 1 96.88 97 MET A CA 1
ATOM 776 C C . MET A 1 97 ? -3.855 27.734 -0.523 1 96.88 97 MET A C 1
ATOM 778 O O . MET A 1 97 ? -4.402 27.547 -1.611 1 96.88 97 MET A O 1
ATOM 782 N N . ALA A 1 98 ? -3.959 26.891 0.48 1 98.44 98 ALA A N 1
ATOM 783 C CA . ALA A 1 98 ? -4.688 25.625 0.374 1 98.44 98 ALA A CA 1
ATOM 784 C C . ALA A 1 98 ? -6.16 25.875 0.063 1 98.44 98 ALA A C 1
ATOM 786 O O . ALA A 1 98 ? -6.754 25.156 -0.749 1 98.44 98 ALA A O 1
ATOM 787 N N . GLN A 1 99 ? -6.703 26.875 0.712 1 98.56 99 GLN A N 1
ATOM 788 C CA . GLN A 1 99 ? -8.117 27.172 0.485 1 98.56 99 GLN A CA 1
ATOM 789 C C . GLN A 1 99 ? -8.367 27.562 -0.971 1 98.56 99 GLN A C 1
ATOM 791 O O . GLN A 1 99 ? -9.375 27.156 -1.557 1 98.56 99 GLN A O 1
ATOM 796 N N . LYS A 1 100 ? -7.484 28.312 -1.53 1 98.19 100 LYS A N 1
ATOM 797 C CA . LYS A 1 100 ? -7.609 28.688 -2.938 1 98.19 100 LYS A CA 1
ATOM 798 C C . LYS A 1 100 ? -7.586 27.453 -3.834 1 98.19 100 LYS A C 1
ATOM 800 O O . LYS A 1 100 ? -8.367 27.344 -4.781 1 98.19 100 LYS A O 1
ATOM 805 N N . ASN A 1 101 ? -6.676 26.531 -3.57 1 98.62 101 ASN A N 1
ATOM 806 C CA . ASN A 1 101 ? -6.559 25.312 -4.363 1 98.62 101 ASN A CA 1
ATOM 807 C C . ASN A 1 101 ? -7.773 24.406 -4.184 1 98.62 101 ASN A C 1
ATOM 809 O O . ASN A 1 101 ? -8.242 23.797 -5.145 1 98.62 101 ASN A O 1
ATOM 813 N N . ILE A 1 102 ? -8.305 24.344 -2.936 1 98.81 102 ILE A N 1
ATOM 814 C CA . ILE A 1 102 ? -9.508 23.562 -2.66 1 98.81 102 ILE A CA 1
ATOM 815 C C . ILE A 1 102 ? -10.695 24.156 -3.412 1 98.81 102 ILE A C 1
ATOM 817 O O . ILE A 1 102 ? -11.461 23.438 -4.051 1 98.81 102 ILE A O 1
ATOM 821 N N . ASP A 1 103 ? -10.828 25.484 -3.33 1 98.69 103 ASP A N 1
ATOM 822 C CA . ASP A 1 103 ? -11.914 26.172 -4.02 1 98.69 103 ASP A CA 1
ATOM 823 C C . ASP A 1 103 ? -11.852 25.922 -5.527 1 98.69 103 ASP A C 1
ATOM 825 O O . ASP A 1 103 ? -12.875 25.656 -6.16 1 98.69 103 ASP A O 1
ATOM 829 N N . HIS A 1 104 ? -10.695 26.062 -6.07 1 98.62 104 HIS A N 1
ATOM 830 C CA . HIS A 1 104 ? -10.516 25.859 -7.504 1 98.62 104 HIS A CA 1
ATOM 831 C C . HIS A 1 104 ? -10.852 24.422 -7.898 1 98.62 104 HIS A C 1
ATOM 833 O O . HIS A 1 104 ? -11.414 24.188 -8.969 1 98.62 104 HIS A O 1
ATOM 839 N N . ALA A 1 105 ? -10.406 23.453 -7.07 1 98.62 105 ALA A N 1
ATOM 840 C CA . ALA A 1 105 ? -10.664 22.047 -7.371 1 98.62 105 ALA A CA 1
ATOM 841 C C . ALA A 1 105 ? -12.164 21.766 -7.441 1 98.62 105 ALA A C 1
ATOM 843 O O . ALA A 1 105 ? -12.602 20.859 -8.156 1 98.62 105 ALA A O 1
ATOM 844 N N . ASN A 1 106 ? -12.961 22.484 -6.621 1 98.31 106 ASN A N 1
ATOM 845 C CA . ASN A 1 106 ? -14.422 22.406 -6.652 1 98.31 106 ASN A CA 1
ATOM 846 C C . ASN A 1 106 ? -14.906 20.969 -6.562 1 98.31 106 ASN A C 1
ATOM 848 O O . ASN A 1 106 ? -15.688 20.516 -7.406 1 98.31 106 ASN A O 1
ATOM 852 N N . LEU A 1 107 ? -14.422 20.266 -5.598 1 98.31 107 LEU A N 1
ATOM 853 C CA . LEU A 1 107 ? -14.828 18.875 -5.395 1 98.31 107 LEU A CA 1
ATOM 854 C C . LEU A 1 107 ? -16.281 18.797 -4.941 1 98.31 107 LEU A C 1
ATOM 856 O O . LEU A 1 107 ? -16.781 19.703 -4.266 1 98.31 107 LEU A O 1
ATOM 860 N N . PRO A 1 108 ? -16.969 17.719 -5.34 1 97.06 108 PRO A N 1
ATOM 861 C CA . PRO A 1 108 ? -18.359 17.578 -4.914 1 97.06 108 PRO A CA 1
ATOM 862 C C . PRO A 1 108 ? -18.484 17.266 -3.426 1 97.06 108 PRO A C 1
ATOM 864 O O . PRO A 1 108 ? -19.547 17.469 -2.834 1 97.06 108 PRO A O 1
ATOM 867 N N . VAL A 1 109 ? -17.469 16.844 -2.781 1 97.94 109 VAL A N 1
ATOM 868 C CA . VAL A 1 109 ? -17.469 16.484 -1.368 1 97.94 109 VAL A CA 1
ATOM 869 C C . VAL A 1 109 ? -17.188 17.719 -0.515 1 97.94 109 VAL A C 1
ATOM 871 O O . VAL A 1 109 ? -16.516 18.656 -0.967 1 97.94 109 VAL A O 1
ATOM 874 N N . LYS A 1 110 ? -17.688 17.688 0.682 1 98.06 110 LYS A N 1
ATOM 875 C CA . LYS A 1 110 ? -17.375 18.766 1.625 1 98.06 110 LYS A CA 1
ATOM 876 C C . LYS A 1 110 ? -15.938 18.641 2.135 1 98.06 110 LYS A C 1
ATOM 878 O O . LYS A 1 110 ? -15.57 17.641 2.754 1 98.06 110 LYS A O 1
ATOM 883 N N . VAL A 1 111 ? -15.164 19.641 1.894 1 98.88 111 VAL A N 1
ATOM 884 C CA . VAL A 1 111 ? -13.812 19.75 2.434 1 98.88 111 VAL A CA 1
ATOM 885 C C . VAL A 1 111 ? -13.766 20.859 3.486 1 98.88 111 VAL A C 1
ATOM 887 O O . VAL A 1 111 ? -14.016 22.031 3.182 1 98.88 111 VAL A O 1
ATOM 890 N N . ASP A 1 112 ? -13.461 20.484 4.699 1 98.81 112 ASP A N 1
ATOM 891 C CA . ASP A 1 112 ? -13.367 21.391 5.836 1 98.81 112 ASP A CA 1
ATOM 892 C C . ASP A 1 112 ? -11.914 21.641 6.223 1 98.81 112 ASP A C 1
ATOM 894 O O . ASP A 1 112 ? -11.289 20.812 6.879 1 98.81 112 ASP A O 1
ATOM 898 N N . LEU A 1 113 ? -11.414 22.797 5.824 1 98.88 113 LEU A N 1
ATOM 899 C CA . LEU A 1 113 ? -10.055 23.172 6.172 1 98.88 113 LEU A CA 1
ATOM 900 C C . LEU A 1 113 ? -10.031 23.984 7.469 1 98.88 113 LEU A C 1
ATOM 902 O O . LEU A 1 113 ? -10.727 24.984 7.59 1 98.88 113 LEU A O 1
ATOM 906 N N . ARG A 1 114 ? -9.289 23.516 8.391 1 98.75 114 ARG A N 1
ATOM 907 C CA . ARG A 1 114 ? -9.102 24.234 9.648 1 98.75 114 ARG A CA 1
ATOM 908 C C . ARG A 1 114 ? -7.645 24.656 9.828 1 98.75 114 ARG A C 1
ATOM 910 O O . ARG A 1 114 ? -6.734 23.828 9.664 1 98.75 114 ARG A O 1
ATOM 917 N N . ALA A 1 115 ? -7.438 25.906 10.148 1 98.56 115 ALA A N 1
ATOM 918 C CA . ALA A 1 115 ? -6.094 26.438 10.367 1 98.56 115 ALA A CA 1
ATOM 919 C C . ALA A 1 115 ? -5.738 26.438 11.852 1 98.56 115 ALA A C 1
ATOM 921 O O . ALA A 1 115 ? -6.512 26.922 12.68 1 98.56 115 ALA A O 1
ATOM 922 N N . GLY A 1 116 ? -4.668 25.906 12.242 1 98.06 116 GLY A N 1
ATOM 923 C CA . GLY A 1 116 ? -4.172 25.812 13.602 1 98.06 116 GLY A CA 1
ATOM 924 C C . GLY A 1 116 ? -3.375 24.547 13.875 1 98.06 116 GLY A C 1
ATOM 925 O O . GLY A 1 116 ? -3.244 23.703 12.992 1 98.06 116 GLY A O 1
ATOM 926 N N . ARG A 1 117 ? -2.814 24.469 15.016 1 97.5 117 ARG A N 1
ATOM 927 C CA . ARG A 1 117 ? -2.105 23.25 15.406 1 97.5 117 ARG A CA 1
ATOM 928 C C . ARG A 1 117 ? -3.057 22.062 15.477 1 97.5 117 ARG A C 1
ATOM 930 O O . ARG A 1 117 ? -4.078 22.125 16.172 1 97.5 117 ARG A O 1
ATOM 937 N N . ALA A 1 118 ? -2.762 21.031 14.766 1 98.19 118 ALA A N 1
ATOM 938 C CA . ALA A 1 118 ? -3.652 19.875 14.633 1 98.19 118 ALA A CA 1
ATOM 939 C C . ALA A 1 118 ? -3.994 19.297 16 1 98.19 118 ALA A C 1
ATOM 941 O O . ALA A 1 118 ? -5.152 18.969 16.266 1 98.19 118 ALA A O 1
ATOM 942 N N . ALA A 1 119 ? -2.986 19.172 16.859 1 98.06 119 ALA A N 1
ATOM 943 C CA . ALA A 1 119 ? -3.211 18.609 18.188 1 98.06 119 ALA A CA 1
ATOM 944 C C . ALA A 1 119 ? -4.23 19.422 18.969 1 98.06 119 ALA A C 1
ATOM 946 O O . ALA A 1 119 ? -5.105 18.875 19.641 1 98.06 119 ALA A O 1
ATOM 947 N N . ASP A 1 120 ? -4.137 20.75 18.891 1 98.31 120 ASP A N 1
ATOM 948 C CA . ASP A 1 120 ? -5.062 21.641 19.594 1 98.31 120 ASP A CA 1
ATOM 949 C C . ASP A 1 120 ? -6.477 21.516 19.031 1 98.31 120 ASP A C 1
ATOM 951 O O . ASP A 1 120 ? -7.441 21.391 19.797 1 98.31 120 ASP A O 1
ATOM 955 N N . ILE A 1 121 ? -6.582 21.531 17.719 1 98.44 121 ILE A N 1
ATOM 956 C CA . ILE A 1 121 ? -7.879 21.469 17.047 1 98.44 121 ILE A CA 1
ATOM 957 C C . ILE A 1 121 ? -8.57 20.156 17.375 1 98.44 121 ILE A C 1
ATOM 959 O O . ILE A 1 121 ? -9.734 20.141 17.781 1 98.44 121 ILE A O 1
ATOM 963 N N . LEU A 1 122 ? -7.863 19.062 17.266 1 98.56 122 LEU A N 1
ATOM 964 C CA . LEU A 1 122 ? -8.453 17.75 17.5 1 98.56 122 LEU A CA 1
ATOM 965 C C . LEU A 1 122 ? -8.781 17.547 18.984 1 98.56 122 LEU A C 1
ATOM 967 O O . LEU A 1 122 ? -9.797 16.953 19.328 1 98.56 122 LEU A O 1
ATOM 971 N N . SER A 1 123 ? -7.898 18.094 19.859 1 98.19 123 SER A N 1
ATOM 972 C CA . SER A 1 123 ? -8.133 17.953 21.297 1 98.19 123 SER A CA 1
ATOM 973 C C . SER A 1 123 ? -9.367 18.734 21.734 1 98.19 123 SER A C 1
ATOM 975 O O . SER A 1 123 ? -9.984 18.422 22.75 1 98.19 123 SER A O 1
ATOM 977 N N . ALA A 1 124 ? -9.727 19.703 20.969 1 98.06 124 ALA A N 1
ATOM 978 C CA . ALA A 1 124 ? -10.867 20.547 21.312 1 98.06 124 ALA A CA 1
ATOM 979 C C . ALA A 1 124 ? -12.18 19.922 20.844 1 98.06 124 ALA A C 1
ATOM 981 O O . ALA A 1 124 ? -13.258 20.359 21.219 1 98.06 124 ALA A O 1
ATOM 982 N N . ILE A 1 125 ? -12.117 18.953 20.016 1 98 125 ILE A N 1
ATOM 983 C CA . ILE A 1 125 ? -13.297 18.25 19.516 1 98 125 ILE A CA 1
ATOM 984 C C . ILE A 1 125 ? -13.578 17.016 20.391 1 98 125 ILE A C 1
ATOM 986 O O . ILE A 1 125 ? -12.688 16.188 20.594 1 98 125 ILE A O 1
ATOM 990 N N . ASP A 1 126 ? -14.734 16.922 20.922 1 97.94 126 ASP A N 1
ATOM 991 C CA . ASP A 1 126 ? -15.156 15.672 21.562 1 97.94 126 ASP A CA 1
ATOM 992 C C . ASP A 1 126 ? -15.344 14.562 20.531 1 97.94 126 ASP A C 1
ATOM 994 O O . ASP A 1 126 ? -16.25 14.625 19.688 1 97.94 126 ASP A O 1
ATOM 998 N N . PRO A 1 127 ? -14.539 13.562 20.562 1 97 127 PRO A N 1
ATOM 999 C CA . PRO A 1 127 ? -14.648 12.5 19.562 1 97 127 PRO A CA 1
ATOM 1000 C C . PRO A 1 127 ? -16.047 11.906 19.484 1 97 127 PRO A C 1
ATOM 1002 O O . PRO A 1 127 ? -16.453 11.414 18.422 1 97 127 PRO A O 1
ATOM 1005 N N . GLN A 1 128 ? -16.781 11.992 20.547 1 97.06 128 GLN A N 1
ATOM 1006 C CA . GLN A 1 128 ? -18.125 11.43 20.578 1 97.06 128 GLN A CA 1
ATOM 1007 C C . GLN A 1 128 ? -19.125 12.352 19.891 1 97.06 128 GLN A C 1
ATOM 1009 O O . GLN A 1 128 ? -20.266 11.953 19.625 1 97.06 128 GLN A O 1
ATOM 1014 N N . SER A 1 129 ? -18.641 13.578 19.641 1 97.5 129 SER A N 1
ATOM 1015 C CA . SER A 1 129 ? -19.562 14.57 19.078 1 97.5 129 SER A CA 1
ATOM 1016 C C . SER A 1 129 ? -19.547 14.531 17.547 1 97.5 129 SER A C 1
ATOM 1018 O O . SER A 1 129 ? -20.344 15.219 16.906 1 97.5 129 SER A O 1
ATOM 1020 N N . ILE A 1 130 ? -18.75 13.719 16.969 1 97.25 130 ILE A N 1
ATOM 1021 C CA . ILE A 1 130 ? -18.688 13.586 15.508 1 97.25 130 ILE A CA 1
ATOM 1022 C C . ILE A 1 130 ? -18.562 12.117 15.125 1 97.25 130 ILE A C 1
ATOM 1024 O O . ILE A 1 130 ? -18.172 11.281 15.945 1 97.25 130 ILE A O 1
ATOM 1028 N N . ASP A 1 131 ? -18.984 11.789 13.859 1 98.31 131 ASP A N 1
ATOM 1029 C CA . ASP A 1 131 ? -18.766 10.438 13.352 1 98.31 131 ASP A CA 1
ATOM 1030 C C . ASP A 1 131 ? -17.281 10.156 13.164 1 98.31 131 ASP A C 1
ATOM 1032 O O . ASP A 1 131 ? -16.531 11.031 12.742 1 98.31 131 ASP A O 1
ATOM 1036 N N . PRO A 1 132 ? -16.797 8.969 13.547 1 98.75 132 PRO A N 1
ATOM 1037 C CA . PRO A 1 132 ? -15.391 8.617 13.359 1 98.75 132 PRO A CA 1
ATOM 1038 C C . PRO A 1 132 ? -14.961 8.656 11.891 1 98.75 132 PRO A C 1
ATOM 1040 O O . PRO A 1 132 ? -15.812 8.703 11 1 98.75 132 PRO A O 1
ATOM 1043 N N . PHE A 1 133 ? -13.727 8.727 11.695 1 98.94 133 PHE A N 1
ATOM 1044 C CA . PHE A 1 133 ? -13.172 8.758 10.352 1 98.94 133 PHE A CA 1
ATOM 1045 C C . PHE A 1 133 ? -12.844 7.344 9.867 1 98.94 133 PHE A C 1
ATOM 1047 O O . PHE A 1 133 ? -12.406 6.5 10.648 1 98.94 133 PHE A O 1
ATOM 1054 N N . ASP A 1 134 ? -13.062 7.105 8.547 1 98.94 134 ASP A N 1
ATOM 1055 C CA . ASP A 1 134 ? -12.742 5.832 7.906 1 98.94 134 ASP A CA 1
ATOM 1056 C C . ASP A 1 134 ? -11.266 5.762 7.535 1 98.94 134 ASP A C 1
ATOM 1058 O O . ASP A 1 134 ? -10.688 4.672 7.469 1 98.94 134 ASP A O 1
ATOM 1062 N N . PHE A 1 135 ? -10.711 6.934 7.211 1 98.94 135 PHE A N 1
ATOM 1063 C CA . PHE A 1 135 ? -9.344 7.043 6.711 1 98.94 135 PHE A CA 1
ATOM 1064 C C . PHE A 1 135 ? -8.656 8.281 7.277 1 98.94 135 PHE A C 1
ATOM 1066 O O . PHE A 1 135 ? -9.25 9.359 7.312 1 98.94 135 PHE A O 1
ATOM 1073 N N . ILE A 1 136 ? -7.438 8.102 7.777 1 99 136 ILE A N 1
ATOM 1074 C CA . ILE A 1 136 ? -6.668 9.203 8.352 1 99 136 ILE A CA 1
ATOM 1075 C C . ILE A 1 136 ? -5.277 9.242 7.727 1 99 136 ILE A C 1
ATOM 1077 O O . ILE A 1 136 ? -4.551 8.242 7.75 1 99 136 ILE A O 1
ATOM 1081 N N . PHE A 1 137 ? -4.969 10.375 7.125 1 99 137 PHE A N 1
ATOM 1082 C CA . PHE A 1 137 ? -3.658 10.594 6.523 1 99 137 PHE A CA 1
ATOM 1083 C C . PHE A 1 137 ? -2.859 11.617 7.32 1 99 137 PHE A C 1
ATOM 1085 O O . PHE A 1 137 ? -3.26 12.781 7.43 1 99 137 PHE A O 1
ATOM 1092 N N . ILE A 1 138 ? -1.72 11.18 7.855 1 98.88 138 ILE A N 1
ATOM 1093 C CA . ILE A 1 138 ? -0.856 12.039 8.656 1 98.88 138 ILE A CA 1
ATOM 1094 C C . ILE A 1 138 ? 0.406 12.375 7.871 1 98.88 138 ILE A C 1
ATOM 1096 O O . ILE A 1 138 ? 1.237 11.508 7.609 1 98.88 138 ILE A O 1
ATOM 1100 N N . ASP A 1 139 ? 0.619 13.547 7.461 1 98.31 139 ASP A N 1
ATOM 1101 C CA . ASP A 1 139 ? 1.771 14.094 6.746 1 98.31 139 ASP A CA 1
ATOM 1102 C C . ASP A 1 139 ? 2.086 15.508 7.211 1 98.31 139 ASP A C 1
ATOM 1104 O O . ASP A 1 139 ? 1.986 16.453 6.43 1 98.31 139 ASP A O 1
ATOM 1108 N N . ALA A 1 140 ? 2.518 15.617 8.461 1 97.12 140 ALA A N 1
ATOM 1109 C CA . ALA A 1 140 ? 2.75 16.891 9.156 1 97.12 140 ALA A CA 1
ATOM 1110 C C . ALA A 1 140 ? 4.145 16.922 9.781 1 97.12 140 ALA A C 1
ATOM 1112 O O . ALA A 1 140 ? 5.09 16.359 9.227 1 97.12 140 ALA A O 1
ATOM 1113 N N . ASP A 1 141 ? 4.328 17.844 10.75 1 96.69 141 ASP A N 1
ATOM 1114 C CA . ASP A 1 141 ? 5.598 17.844 11.477 1 96.69 141 ASP A CA 1
ATOM 1115 C C . ASP A 1 141 ? 5.852 16.484 12.133 1 96.69 141 ASP A C 1
ATOM 1117 O O . ASP A 1 141 ? 5.004 15.984 12.883 1 96.69 141 ASP A O 1
ATOM 1121 N N . LYS A 1 142 ? 7.023 15.93 11.914 1 97.75 142 LYS A N 1
ATOM 1122 C CA . LYS A 1 142 ? 7.309 14.547 12.297 1 97.75 142 LYS A CA 1
ATOM 1123 C C . LYS A 1 142 ? 7.469 14.422 13.812 1 97.75 142 LYS A C 1
ATOM 1125 O O . LYS A 1 142 ? 7.18 13.367 14.383 1 97.75 142 LYS A O 1
ATOM 1130 N N . GLN A 1 143 ? 7.898 15.453 14.461 1 98 143 GLN A N 1
ATOM 1131 C CA . GLN A 1 143 ? 8.047 15.422 15.906 1 98 143 GLN A CA 1
ATOM 1132 C C . GLN A 1 143 ? 6.711 15.133 16.594 1 98 143 GLN A C 1
ATOM 1134 O O . GLN A 1 143 ? 6.68 14.562 17.688 1 98 143 GLN A O 1
ATOM 1139 N N . GLY A 1 144 ? 5.582 15.484 16 1 98.12 144 GLY A N 1
ATOM 1140 C CA . GLY A 1 144 ? 4.262 15.32 16.594 1 98.12 144 GLY A CA 1
ATOM 1141 C C . GLY A 1 144 ? 3.641 13.969 16.281 1 98.12 144 GLY A C 1
ATOM 1142 O O . GLY A 1 144 ? 2.529 13.68 16.734 1 98.12 144 GLY A O 1
ATOM 1143 N N . TYR A 1 145 ? 4.262 13.023 15.625 1 98.62 145 TYR A N 1
ATOM 1144 C CA . TYR A 1 145 ? 3.68 11.797 15.094 1 98.62 145 TYR A CA 1
ATOM 1145 C C . TYR A 1 145 ? 3.129 10.93 16.219 1 98.62 145 TYR A C 1
ATOM 1147 O O . TYR A 1 145 ? 2.029 10.383 16.109 1 98.62 145 TYR A O 1
ATOM 1155 N N . PRO A 1 146 ? 3.875 10.766 17.391 1 98.56 146 PRO A N 1
ATOM 1156 C CA . PRO A 1 146 ? 3.268 9.969 18.469 1 98.56 146 PRO A CA 1
ATOM 1157 C C . PRO A 1 146 ? 1.955 10.562 18.969 1 98.56 146 PRO A C 1
ATOM 1159 O O . PRO A 1 146 ? 0.995 9.82 19.219 1 98.56 146 PRO A O 1
ATOM 1162 N N . GLU A 1 147 ? 1.934 11.859 19.078 1 98.62 147 GLU A N 1
ATOM 1163 C CA . GLU A 1 147 ? 0.719 12.531 19.531 1 98.62 147 GLU A CA 1
ATOM 1164 C C . GLU A 1 147 ? -0.391 12.43 18.484 1 98.62 147 GLU A C 1
ATOM 1166 O O . GLU A 1 147 ? -1.546 12.164 18.828 1 98.62 147 GLU A O 1
ATOM 1171 N N . TYR A 1 148 ? -0.068 12.648 17.219 1 98.75 148 TYR A N 1
ATOM 1172 C CA . TYR A 1 148 ? -1.051 12.562 16.141 1 98.75 148 TYR A CA 1
ATOM 1173 C C . TYR A 1 148 ? -1.622 11.156 16.031 1 98.75 148 TYR A C 1
ATOM 1175 O O . TYR A 1 148 ? -2.805 10.984 15.727 1 98.75 148 TYR A O 1
ATOM 1183 N N . LEU A 1 149 ? -0.744 10.141 16.25 1 98.81 149 LEU A N 1
ATOM 1184 C CA . LEU A 1 149 ? -1.218 8.766 16.219 1 98.81 149 LEU A CA 1
ATOM 1185 C C . LEU A 1 149 ? -2.281 8.539 17.297 1 98.81 149 LEU A C 1
ATOM 1187 O O . LEU A 1 149 ? -3.367 8.031 17 1 98.81 149 LEU A O 1
ATOM 1191 N N . GLU A 1 150 ? -2.033 8.984 18.5 1 98.69 150 GLU A N 1
ATOM 1192 C CA . GLU A 1 150 ? -2.967 8.781 19.609 1 98.69 150 GLU A CA 1
ATOM 1193 C C . GLU A 1 150 ? -4.258 9.562 19.391 1 98.69 150 GLU A C 1
ATOM 1195 O O . GLU A 1 150 ? -5.352 9.047 19.656 1 98.69 150 GLU A O 1
ATOM 1200 N N . LEU A 1 151 ? -4.156 10.766 18.953 1 98.69 151 LEU A N 1
ATOM 1201 C CA . LEU A 1 151 ? -5.34 11.562 18.641 1 98.69 151 LEU A CA 1
ATOM 1202 C C . LEU A 1 151 ? -6.152 10.906 17.516 1 98.69 151 LEU A C 1
ATOM 1204 O O . LEU A 1 151 ? -7.379 10.828 17.609 1 98.69 151 LEU A O 1
ATOM 1208 N N . SER A 1 152 ? -5.457 10.461 16.469 1 98.75 152 SER A N 1
ATOM 1209 C CA . SER A 1 152 ? -6.133 9.781 15.359 1 98.75 152 SER A CA 1
ATOM 1210 C C . SER A 1 152 ? -6.93 8.578 15.852 1 98.75 152 SER A C 1
ATOM 1212 O O . SER A 1 152 ? -8.062 8.359 15.414 1 98.75 152 SER A O 1
ATOM 1214 N N . LEU A 1 153 ? -6.328 7.828 16.797 1 98.81 153 LEU A N 1
ATOM 1215 C CA . LEU A 1 153 ? -6.984 6.641 17.328 1 98.81 153 LEU A CA 1
ATOM 1216 C C . LEU A 1 153 ? -8.273 7.016 18.062 1 98.81 153 LEU A C 1
ATOM 1218 O O . LEU A 1 153 ? -9.258 6.281 18 1 98.81 153 LEU A O 1
ATOM 1222 N N . LYS A 1 154 ? -8.328 8.203 18.672 1 98.62 154 LYS A N 1
ATOM 1223 C CA . LYS A 1 154 ? -9.523 8.672 19.375 1 98.62 154 LYS A CA 1
ATOM 1224 C C . LYS A 1 154 ? -10.656 8.961 18.406 1 98.62 154 LYS A C 1
ATOM 1226 O O . LYS A 1 154 ? -11.828 8.898 18.781 1 98.62 154 LYS A O 1
ATOM 1231 N N . PHE A 1 155 ? -10.336 9.219 17.172 1 98.81 155 PHE A N 1
ATOM 1232 C CA . PHE A 1 155 ? -11.336 9.594 16.188 1 98.81 155 PHE A CA 1
ATOM 1233 C C . PHE A 1 155 ? -11.562 8.461 15.188 1 98.81 155 PHE A C 1
ATOM 1235 O O . PHE A 1 155 ? -12.039 8.695 14.078 1 98.81 155 PHE A O 1
ATOM 1242 N N . SER A 1 156 ? -11.148 7.266 15.57 1 98.81 156 SER A N 1
ATOM 1243 C CA . SER A 1 156 ? -11.227 6.102 14.695 1 98.81 156 SER A CA 1
ATOM 1244 C C . SER A 1 156 ? -12.32 5.145 15.156 1 98.81 156 SER A C 1
ATOM 1246 O O . SER A 1 156 ? -12.812 5.242 16.281 1 98.81 156 SER A O 1
ATOM 1248 N N . ARG A 1 157 ? -12.773 4.363 14.312 1 98.5 157 ARG A N 1
ATOM 1249 C CA . ARG A 1 157 ? -13.578 3.176 14.555 1 98.5 157 ARG A CA 1
ATOM 1250 C C . ARG A 1 157 ? -12.852 1.915 14.109 1 98.5 157 ARG A C 1
ATOM 1252 O O . ARG A 1 157 ? -11.797 1.995 13.477 1 98.5 157 ARG A O 1
ATOM 1259 N N . SER A 1 158 ? -13.414 0.737 14.492 1 98.62 158 SER A N 1
ATOM 1260 C CA . SER A 1 158 ? -12.852 -0.502 13.961 1 98.62 158 SER A CA 1
ATOM 1261 C C . SER A 1 158 ? -12.805 -0.483 12.438 1 98.62 158 SER A C 1
ATOM 1263 O O . SER A 1 158 ? -13.805 -0.169 11.781 1 98.62 158 SER A O 1
ATOM 1265 N N . GLY A 1 159 ? -11.633 -0.713 11.922 1 98.69 159 GLY A N 1
ATOM 1266 C CA . GLY A 1 159 ? -11.484 -0.743 10.477 1 98.69 159 GLY A CA 1
ATOM 1267 C C . GLY A 1 159 ? -10.883 0.533 9.914 1 98.69 159 GLY A C 1
ATOM 1268 O O . GLY A 1 159 ? -10.508 0.581 8.742 1 98.69 159 GLY A O 1
ATOM 1269 N N . THR A 1 160 ? -10.82 1.628 10.75 1 98.94 160 THR A N 1
ATOM 1270 C CA . THR A 1 160 ? -10.18 2.85 10.281 1 98.94 160 THR A CA 1
ATOM 1271 C C . THR A 1 160 ? -8.75 2.564 9.812 1 98.94 160 THR A C 1
ATOM 1273 O O . THR A 1 160 ? -8.023 1.812 10.461 1 98.94 160 THR A O 1
ATOM 1276 N N . ILE A 1 161 ? -8.414 3.156 8.656 1 98.94 161 ILE A N 1
ATOM 1277 C CA . ILE A 1 161 ? -7.059 3.039 8.117 1 98.94 161 ILE A CA 1
ATOM 1278 C C . ILE A 1 161 ? -6.277 4.32 8.406 1 98.94 161 ILE A C 1
ATOM 1280 O O . ILE A 1 161 ? -6.754 5.422 8.133 1 98.94 161 ILE A O 1
ATOM 1284 N N . ILE A 1 162 ? -5.09 4.188 9.016 1 99 162 ILE A N 1
ATOM 1285 C CA . ILE A 1 162 ? -4.215 5.316 9.305 1 99 162 ILE A CA 1
ATOM 1286 C C . ILE A 1 162 ? -2.924 5.184 8.5 1 99 162 ILE A C 1
ATOM 1288 O O . ILE A 1 162 ? -2.252 4.148 8.555 1 99 162 ILE A O 1
ATOM 1292 N N . VAL A 1 163 ? -2.586 6.172 7.688 1 99 163 VAL A N 1
ATOM 1293 C CA . VAL A 1 163 ? -1.329 6.223 6.949 1 99 163 VAL A CA 1
ATOM 1294 C C . VAL A 1 163 ? -0.456 7.352 7.492 1 99 163 VAL A C 1
ATOM 1296 O O . VAL A 1 163 ? -0.909 8.492 7.609 1 99 163 VAL A O 1
ATOM 1299 N N . LEU A 1 164 ? 0.749 7.059 7.879 1 98.94 164 LEU A N 1
ATOM 1300 C CA . LEU A 1 164 ? 1.748 8.016 8.336 1 98.94 164 LEU A CA 1
ATOM 1301 C C . LEU A 1 164 ? 2.879 8.148 7.316 1 98.94 164 LEU A C 1
ATOM 1303 O O . LEU A 1 164 ? 3.629 7.195 7.094 1 98.94 164 LEU A O 1
ATOM 1307 N N . ASP A 1 165 ? 2.998 9.289 6.738 1 98.62 165 ASP A N 1
ATOM 1308 C CA . ASP A 1 165 ? 3.936 9.484 5.641 1 98.62 165 ASP A CA 1
ATOM 1309 C C . ASP A 1 165 ? 5.332 9.812 6.16 1 98.62 165 ASP A C 1
ATOM 1311 O O . ASP A 1 165 ? 5.484 10.312 7.277 1 98.62 165 ASP A O 1
ATOM 1315 N N . ASN A 1 166 ? 6.371 9.523 5.418 1 98.31 166 ASN A N 1
ATOM 1316 C CA . ASN A 1 166 ? 7.766 9.906 5.578 1 98.31 166 ASN A CA 1
ATOM 1317 C C . ASN A 1 166 ? 8.344 9.375 6.887 1 98.31 166 ASN A C 1
ATOM 1319 O O . ASN A 1 166 ? 8.906 10.133 7.68 1 98.31 166 ASN A O 1
ATOM 1323 N N . VAL A 1 167 ? 8.289 8.086 7.059 1 98.81 167 VAL A N 1
ATOM 1324 C CA . VAL A 1 167 ? 8.641 7.539 8.367 1 98.81 167 VAL A CA 1
ATOM 1325 C C . VAL A 1 167 ? 10.031 6.902 8.305 1 98.81 167 VAL A C 1
ATOM 1327 O O . VAL A 1 167 ? 10.492 6.324 9.289 1 98.81 167 VAL A O 1
ATOM 1330 N N . ILE A 1 168 ? 10.672 6.961 7.152 1 98.69 168 ILE A N 1
ATOM 1331 C CA . ILE A 1 168 ? 11.977 6.34 6.984 1 98.69 168 ILE A CA 1
ATOM 1332 C C . ILE A 1 168 ? 13.07 7.41 7.035 1 98.69 168 ILE A C 1
ATOM 1334 O O . ILE A 1 168 ? 14.156 7.172 7.562 1 98.69 168 ILE A O 1
ATOM 1338 N N . ARG A 1 169 ? 12.82 8.555 6.48 1 98 169 ARG A N 1
ATOM 1339 C CA . ARG A 1 169 ? 13.695 9.727 6.523 1 98 169 ARG A CA 1
ATOM 1340 C C . ARG A 1 169 ? 15.086 9.383 6.016 1 98 169 ARG A C 1
ATOM 1342 O O . ARG A 1 169 ? 16.078 9.648 6.691 1 98 169 ARG A O 1
ATOM 1349 N N . ALA A 1 170 ? 15.117 8.703 4.832 1 97.12 170 ALA A N 1
ATOM 1350 C CA . ALA A 1 170 ? 16.344 8.32 4.145 1 97.12 170 ALA A CA 1
ATOM 1351 C C . ALA A 1 170 ? 17.234 7.469 5.051 1 97.12 170 ALA A C 1
ATOM 1353 O O . ALA A 1 170 ? 18.469 7.508 4.941 1 97.12 170 ALA A O 1
ATOM 1354 N N . GLY A 1 171 ? 16.656 6.824 6.023 1 98.25 171 GLY A N 1
ATOM 1355 C CA . GLY A 1 171 ? 17.375 5.902 6.883 1 98.25 171 GLY A CA 1
ATOM 1356 C C . GLY A 1 171 ? 17.875 6.543 8.164 1 98.25 171 GLY A C 1
ATOM 1357 O O . GLY A 1 171 ? 18.438 5.867 9.023 1 98.25 171 GLY A O 1
ATOM 1358 N N . ASP A 1 172 ? 17.609 7.805 8.336 1 98.25 172 ASP A N 1
ATOM 1359 C CA . ASP A 1 172 ? 18.094 8.539 9.492 1 98.25 172 ASP A CA 1
ATOM 1360 C C . ASP A 1 172 ? 17.516 7.977 10.789 1 98.25 172 ASP A C 1
ATOM 1362 O O . ASP A 1 172 ? 18.078 8.188 11.867 1 98.25 172 ASP A O 1
ATOM 1366 N N . ILE A 1 173 ? 16.484 7.281 10.719 1 98.31 173 ILE A N 1
ATOM 1367 C CA . ILE A 1 173 ? 15.836 6.734 11.906 1 98.31 173 ILE A CA 1
ATOM 1368 C C . ILE A 1 173 ? 16.734 5.68 12.547 1 98.31 173 ILE A C 1
ATOM 1370 O O . ILE A 1 173 ? 16.562 5.34 13.719 1 98.31 173 ILE A O 1
ATOM 1374 N N . LEU A 1 174 ? 17.734 5.18 11.867 1 98.38 174 LEU A N 1
ATOM 1375 C CA . LEU A 1 174 ? 18.594 4.113 12.375 1 98.38 174 LEU A CA 1
ATOM 1376 C C . LEU A 1 174 ? 19.734 4.688 13.211 1 98.38 174 LEU A C 1
ATOM 1378 O O . LEU A 1 174 ? 20.375 3.959 13.977 1 98.38 174 LEU A O 1
ATOM 1382 N N . ASN A 1 175 ? 20.031 5.969 12.914 1 98.06 175 ASN A N 1
ATOM 1383 C CA . ASN A 1 175 ? 21.172 6.582 13.594 1 98.06 175 ASN A CA 1
ATOM 1384 C C . ASN A 1 175 ? 20.812 6.984 15.023 1 98.06 175 ASN A C 1
ATOM 1386 O O . ASN A 1 175 ? 20.156 8 15.242 1 98.06 175 ASN A O 1
ATOM 1390 N N . PRO A 1 176 ? 21.25 6.25 15.969 1 96.62 176 PRO A N 1
ATOM 1391 C CA . PRO A 1 176 ? 20.875 6.551 17.344 1 96.62 176 PRO A CA 1
ATOM 1392 C C . PRO A 1 176 ? 21.406 7.902 17.828 1 96.62 176 PRO A C 1
ATOM 1394 O O . PRO A 1 176 ? 20.891 8.461 18.797 1 96.62 176 PRO A O 1
ATOM 1397 N N . ASP A 1 177 ? 22.406 8.5 17.094 1 97.94 177 ASP A N 1
ATOM 1398 C CA . ASP A 1 177 ? 23 9.766 17.516 1 97.94 177 ASP A CA 1
ATOM 1399 C C . ASP A 1 177 ? 22.266 10.945 16.891 1 97.94 177 ASP A C 1
ATOM 1401 O O . ASP A 1 177 ? 22.516 12.102 17.25 1 97.94 177 ASP A O 1
ATOM 1405 N N . ASN A 1 178 ? 21.438 10.656 15.867 1 98.25 178 ASN A N 1
ATOM 1406 C CA . ASN A 1 178 ? 20.594 11.719 15.312 1 98.25 178 ASN A CA 1
ATOM 1407 C C . ASN A 1 178 ? 19.453 12.078 16.25 1 98.25 178 ASN 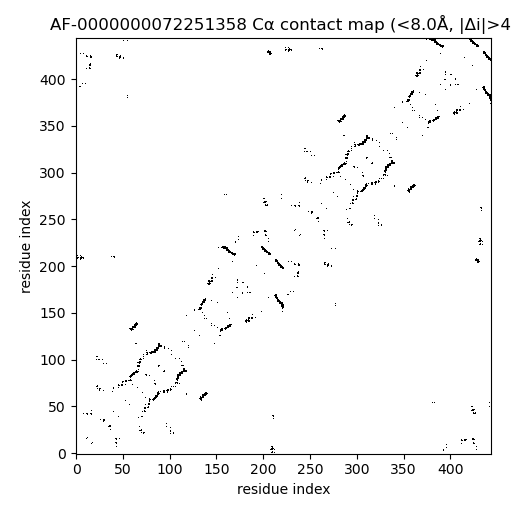A C 1
ATOM 1409 O O . ASN A 1 178 ? 18.453 11.359 16.328 1 98.25 178 ASN A O 1
ATOM 1413 N N . LYS A 1 179 ? 19.578 13.25 16.891 1 98.06 179 LYS A N 1
ATOM 1414 C CA . LYS A 1 179 ? 18.625 13.633 17.922 1 98.06 179 LYS A CA 1
ATOM 1415 C C . LYS A 1 179 ? 17.703 14.742 17.438 1 98.06 179 LYS A C 1
ATOM 1417 O O . LYS A 1 179 ? 17.078 15.438 18.25 1 98.06 179 LYS A O 1
ATOM 1422 N N . LYS A 1 180 ? 17.656 14.961 16.156 1 98.31 180 LYS A N 1
ATOM 1423 C CA . LYS A 1 180 ? 16.688 15.922 15.633 1 98.31 180 LYS A CA 1
ATOM 1424 C C . LYS A 1 180 ? 15.273 15.562 16.062 1 98.31 180 LYS A C 1
ATOM 1426 O O . LYS A 1 180 ? 14.891 14.391 16.047 1 98.31 180 LYS A O 1
ATOM 1431 N N . PRO A 1 181 ? 14.453 16.547 16.469 1 98.31 181 PRO A N 1
ATOM 1432 C CA . PRO A 1 181 ? 13.094 16.281 16.953 1 98.31 181 PRO A CA 1
ATOM 1433 C C . PRO A 1 181 ? 12.266 15.469 15.953 1 98.31 181 PRO A C 1
ATOM 1435 O O . PRO A 1 181 ? 11.484 14.609 16.344 1 98.31 181 PRO A O 1
ATOM 1438 N N . SER A 1 182 ? 12.453 15.75 14.703 1 98.25 182 SER A N 1
ATOM 1439 C CA . SER A 1 182 ? 11.703 15.031 13.672 1 98.25 182 SER A CA 1
ATOM 1440 C C . SER A 1 182 ? 12.055 13.547 13.672 1 98.25 182 SER A C 1
ATOM 1442 O O . SER A 1 182 ? 11.18 12.703 13.523 1 98.25 182 SER A O 1
ATOM 1444 N N . ILE A 1 183 ? 13.305 13.211 13.836 1 98.75 183 ILE A N 1
ATOM 1445 C CA . ILE A 1 183 ? 13.766 11.828 13.812 1 98.75 183 ILE A CA 1
ATOM 1446 C C . ILE A 1 183 ? 13.344 11.125 15.094 1 98.75 183 ILE A C 1
ATOM 1448 O O . ILE A 1 183 ? 12.852 9.992 15.055 1 98.75 183 ILE A O 1
ATOM 1452 N N . GLU A 1 184 ? 13.484 11.82 16.203 1 98.62 184 GLU A N 1
ATOM 1453 C CA . GLU A 1 184 ? 13.039 11.266 17.469 1 98.62 184 GLU A CA 1
ATOM 1454 C C . GLU A 1 184 ? 11.531 11.008 17.469 1 98.62 184 GLU A C 1
ATOM 1456 O O . GLU A 1 184 ? 11.07 10 18 1 98.62 184 GLU A O 1
ATOM 1461 N N . GLY A 1 185 ? 10.773 11.953 16.891 1 98.69 185 GLY A N 1
ATOM 1462 C CA . GLY A 1 185 ? 9.336 11.773 16.781 1 98.69 185 GLY A CA 1
ATOM 1463 C C . GLY A 1 185 ? 8.945 10.531 16.016 1 98.69 185 GLY A C 1
ATOM 1464 O O . GLY A 1 185 ? 8.039 9.797 16.422 1 98.69 185 GLY A O 1
ATOM 1465 N N . ILE A 1 186 ? 9.641 10.234 14.945 1 98.81 186 ILE A N 1
ATOM 1466 C CA . ILE A 1 186 ? 9.352 9.062 14.133 1 98.81 186 ILE A CA 1
ATOM 1467 C C . ILE A 1 186 ? 9.719 7.797 14.914 1 98.81 186 ILE A C 1
ATOM 1469 O O . ILE A 1 186 ? 8.977 6.816 14.898 1 98.81 186 ILE A O 1
ATOM 1473 N N . ARG A 1 187 ? 10.922 7.797 15.57 1 98.75 187 ARG A N 1
ATOM 1474 C CA . ARG A 1 187 ? 11.297 6.648 16.391 1 98.75 187 ARG A CA 1
ATOM 1475 C C . ARG A 1 187 ? 10.258 6.383 17.469 1 98.75 187 ARG A C 1
ATOM 1477 O O . ARG A 1 187 ? 9.883 5.234 17.703 1 98.75 187 ARG A O 1
ATOM 1484 N N . GLU A 1 188 ? 9.797 7.445 18.109 1 98.69 188 GLU A N 1
ATOM 1485 C CA . GLU A 1 188 ? 8.781 7.309 19.156 1 98.69 188 GLU A CA 1
ATOM 1486 C C . GLU A 1 188 ? 7.465 6.797 18.578 1 98.69 188 GLU A C 1
ATOM 1488 O O . GLU A 1 188 ? 6.742 6.043 19.234 1 98.69 188 GLU A O 1
ATOM 1493 N N . MET A 1 189 ? 7.129 7.238 17.406 1 98.81 189 MET A N 1
ATOM 1494 C CA . MET A 1 189 ? 5.934 6.746 16.734 1 98.81 189 MET A CA 1
ATOM 1495 C C . MET A 1 189 ? 6.031 5.246 16.484 1 98.81 189 MET A C 1
ATOM 1497 O O . MET A 1 189 ? 5.078 4.508 16.734 1 98.81 189 MET A O 1
ATOM 1501 N N . PHE A 1 190 ? 7.156 4.738 15.984 1 98.88 190 PHE A N 1
ATOM 1502 C CA . PHE A 1 190 ? 7.348 3.309 15.781 1 98.88 190 PHE A CA 1
ATOM 1503 C C . PHE A 1 190 ? 7.176 2.547 17.094 1 98.88 190 PHE A C 1
ATOM 1505 O O . PHE A 1 190 ? 6.535 1.493 17.125 1 98.88 190 PHE A O 1
ATOM 1512 N N . LYS A 1 191 ? 7.754 3.104 18.141 1 98.44 191 LYS A N 1
ATOM 1513 C CA . LYS A 1 191 ? 7.594 2.482 19.453 1 98.44 191 LYS A CA 1
ATOM 1514 C C . LYS A 1 191 ? 6.129 2.457 19.875 1 98.44 191 LYS A C 1
ATOM 1516 O O . LYS A 1 191 ? 5.656 1.467 20.438 1 98.44 191 LYS A O 1
ATOM 1521 N N . ALA A 1 192 ? 5.43 3.547 19.609 1 98.56 192 ALA A N 1
ATOM 1522 C CA . ALA A 1 192 ? 4.02 3.648 19.984 1 98.56 192 ALA A CA 1
ATOM 1523 C C . ALA A 1 192 ? 3.178 2.635 19.203 1 98.56 192 ALA A C 1
ATOM 1525 O O . ALA A 1 192 ? 2.207 2.09 19.734 1 98.56 192 ALA A O 1
ATOM 1526 N N . LEU A 1 193 ? 3.508 2.357 17.969 1 98.69 193 LEU A N 1
ATOM 1527 C CA . LEU A 1 193 ? 2.773 1.419 17.125 1 98.69 193 LEU A CA 1
ATOM 1528 C C . LEU A 1 193 ? 2.984 -0.015 17.594 1 98.69 193 LEU A C 1
ATOM 1530 O O . LEU A 1 193 ? 2.1 -0.86 17.438 1 98.69 193 LEU A O 1
ATOM 1534 N N . GLU A 1 194 ? 4.137 -0.233 18.094 1 97.69 194 GLU A N 1
ATOM 1535 C CA . GLU A 1 194 ? 4.516 -1.584 18.5 1 97.69 194 GLU A CA 1
ATOM 1536 C C . GLU A 1 194 ? 3.553 -2.143 19.531 1 97.69 194 GLU A C 1
ATOM 1538 O O . GLU A 1 194 ? 3.451 -1.612 20.641 1 97.69 194 GLU A O 1
ATOM 1543 N N . ASN A 1 195 ? 2.746 -3.17 19.156 1 96.19 195 ASN A N 1
ATOM 1544 C CA . ASN A 1 195 ? 1.82 -3.895 20.031 1 96.19 195 ASN A CA 1
ATOM 1545 C C . ASN A 1 195 ? 0.765 -2.965 20.625 1 96.19 195 ASN A C 1
ATOM 1547 O O . ASN A 1 195 ? 0.358 -3.135 21.766 1 96.19 195 ASN A O 1
ATOM 1551 N N . HIS A 1 196 ? 0.449 -1.923 19.969 1 98 196 HIS A N 1
ATOM 1552 C CA . HIS A 1 196 ? -0.589 -1.021 20.453 1 98 196 HIS A CA 1
ATOM 1553 C C . HIS A 1 196 ? -1.929 -1.738 20.578 1 98 196 HIS A C 1
ATOM 1555 O O . HIS A 1 196 ? -2.379 -2.389 19.625 1 98 196 HIS A O 1
ATOM 1561 N N . PRO A 1 197 ? -2.631 -1.587 21.641 1 98 197 PRO A N 1
ATOM 1562 C CA . PRO A 1 197 ? -3.824 -2.398 21.891 1 98 197 PRO A CA 1
ATOM 1563 C C . PRO A 1 197 ? -4.977 -2.057 20.953 1 98 197 PRO A C 1
ATOM 1565 O O . PRO A 1 197 ? -5.883 -2.873 20.75 1 98 197 PRO A O 1
ATOM 1568 N N . GLN A 1 198 ? -5.016 -0.883 20.328 1 98.56 198 GLN A N 1
ATOM 1569 C CA . GLN A 1 198 ? -6.105 -0.462 19.469 1 98.56 198 GLN A CA 1
ATOM 1570 C C . GLN A 1 198 ? -5.777 -0.736 18 1 98.56 198 GLN A C 1
ATOM 1572 O O . GLN A 1 198 ? -6.574 -0.424 17.109 1 98.56 198 GLN A O 1
ATOM 1577 N N . ILE A 1 199 ? -4.633 -1.283 17.719 1 98.62 199 ILE A N 1
ATOM 1578 C CA . ILE A 1 199 ? -4.207 -1.522 16.344 1 98.62 199 ILE A CA 1
ATOM 1579 C C . ILE A 1 199 ? -4.332 -3.008 16.016 1 98.62 199 ILE A C 1
ATOM 1581 O O . ILE A 1 199 ? -3.809 -3.855 16.75 1 98.62 199 ILE A O 1
ATOM 1585 N N . LEU A 1 200 ? -5.047 -3.309 14.984 1 98.19 200 LEU A N 1
ATOM 1586 C CA . LEU A 1 200 ? -5.223 -4.68 14.516 1 98.19 200 LEU A CA 1
ATOM 1587 C C . LEU A 1 200 ? -3.959 -5.184 13.828 1 98.19 200 LEU A C 1
ATOM 1589 O O . LEU A 1 200 ? -3.465 -6.266 14.148 1 98.19 200 LEU A O 1
ATOM 1593 N N . SER A 1 201 ? -3.486 -4.449 12.898 1 98.5 201 SER A N 1
ATOM 1594 C CA . SER A 1 201 ? -2.287 -4.734 12.117 1 98.5 201 SER A CA 1
ATOM 1595 C C . SER A 1 201 ? -1.612 -3.445 11.656 1 98.5 201 SER A C 1
ATOM 1597 O O . SER A 1 201 ? -2.275 -2.424 11.461 1 98.5 201 SER A O 1
ATOM 1599 N N . CYS A 1 202 ? -0.378 -3.459 11.539 1 98.81 202 CYS A N 1
ATOM 1600 C CA . CYS A 1 202 ? 0.367 -2.322 11.008 1 98.81 202 CYS A CA 1
ATOM 1601 C C . CYS A 1 202 ? 1.681 -2.775 10.383 1 98.81 202 CYS A C 1
ATOM 1603 O O . CYS A 1 202 ? 2.162 -3.873 10.664 1 98.81 202 CYS A O 1
ATOM 1605 N N . THR A 1 203 ? 2.232 -2.047 9.484 1 98.94 203 THR A N 1
ATOM 1606 C CA . THR A 1 203 ? 3.527 -2.25 8.852 1 98.94 203 THR A CA 1
ATOM 1607 C C . THR A 1 203 ? 4.082 -0.931 8.32 1 98.94 203 THR A C 1
ATOM 1609 O O . THR A 1 203 ? 3.498 0.131 8.547 1 98.94 203 THR A O 1
ATOM 1612 N N . ALA A 1 204 ? 5.223 -0.914 7.746 1 98.94 204 ALA A N 1
ATOM 1613 C CA . ALA A 1 204 ? 5.828 0.197 7.016 1 98.94 204 ALA A CA 1
ATOM 1614 C C . ALA A 1 204 ? 6.605 -0.303 5.801 1 98.94 204 ALA A C 1
ATOM 1616 O O . ALA A 1 204 ? 7.09 -1.437 5.789 1 98.94 204 ALA A O 1
ATOM 1617 N N . LEU A 1 205 ? 6.641 0.47 4.812 1 98.88 205 LEU A N 1
ATOM 1618 C CA . LEU A 1 205 ? 7.379 0.161 3.594 1 98.88 205 LEU A CA 1
ATOM 1619 C C . LEU A 1 205 ? 8.344 1.286 3.244 1 98.88 205 LEU A C 1
ATOM 1621 O O . LEU A 1 205 ? 8.016 2.465 3.385 1 98.88 205 LEU A O 1
ATOM 1625 N N . GLN A 1 206 ? 9.547 0.886 2.836 1 98.88 206 GLN A N 1
ATOM 1626 C CA . GLN A 1 206 ? 10.5 1.829 2.266 1 98.88 206 GLN A CA 1
ATOM 1627 C C . GLN A 1 206 ? 10.195 2.102 0.795 1 98.88 206 GLN A C 1
ATOM 1629 O O . GLN A 1 206 ? 10.094 1.17 -0.006 1 98.88 206 GLN A O 1
ATOM 1634 N N . THR A 1 207 ? 10.078 3.35 0.469 1 98.81 207 THR A N 1
ATOM 1635 C CA . THR A 1 207 ? 9.836 3.717 -0.922 1 98.81 207 THR A CA 1
ATOM 1636 C C . THR A 1 207 ? 10.953 4.621 -1.44 1 98.81 207 THR A C 1
ATOM 1638 O O . THR A 1 207 ? 11.641 5.277 -0.657 1 98.81 207 THR A O 1
ATOM 1641 N N . VAL A 1 208 ? 11.141 4.613 -2.715 1 98.75 208 VAL A N 1
ATOM 1642 C CA . VAL A 1 208 ? 11.984 5.566 -3.428 1 98.75 208 VAL A CA 1
ATOM 1643 C C . VAL A 1 208 ? 11.227 6.137 -4.621 1 98.75 208 VAL A C 1
ATOM 1645 O O . VAL A 1 208 ? 10.172 5.629 -4.996 1 98.75 208 VAL A O 1
ATOM 1648 N N . GLY A 1 209 ? 11.664 7.152 -5.191 1 98.19 209 GLY A N 1
ATOM 1649 C CA . GLY A 1 209 ? 11.047 7.809 -6.336 1 98.19 209 GLY A CA 1
ATOM 1650 C C . GLY A 1 209 ? 11.555 9.227 -6.551 1 98.19 209 GLY A C 1
ATOM 1651 O O . GLY A 1 209 ? 12.688 9.547 -6.199 1 98.19 209 GLY A O 1
ATOM 1652 N N . SER A 1 210 ? 10.711 10.047 -7.145 1 97.69 210 SER A N 1
ATOM 1653 C CA . SER A 1 210 ? 11.078 11.414 -7.496 1 97.69 210 SER A CA 1
ATOM 1654 C C . SER A 1 210 ? 11.344 12.25 -6.25 1 97.69 210 SER A C 1
ATOM 1656 O O . SER A 1 210 ? 12.031 13.266 -6.312 1 97.69 210 SER A O 1
ATOM 1658 N N . LYS A 1 211 ? 10.844 11.758 -5.102 1 96.25 211 LYS A N 1
ATOM 1659 C CA . LYS A 1 211 ? 10.984 12.523 -3.869 1 96.25 211 LYS A CA 1
ATOM 1660 C C . LYS A 1 211 ? 12.062 11.93 -2.967 1 96.25 211 LYS A C 1
ATOM 1662 O O . LYS A 1 211 ? 12.188 12.312 -1.803 1 96.25 211 LYS A O 1
ATOM 1667 N N . GLY A 1 212 ? 12.812 10.961 -3.531 1 97.56 212 GLY A N 1
ATOM 1668 C CA . GLY A 1 212 ? 13.93 10.375 -2.801 1 97.56 212 GLY A CA 1
ATOM 1669 C C . GLY A 1 212 ? 13.547 9.141 -2.01 1 97.56 212 GLY A C 1
ATOM 1670 O O . GLY A 1 212 ? 12.586 8.453 -2.355 1 97.56 212 GLY A O 1
ATOM 1671 N N . HIS A 1 213 ? 14.438 8.742 -1.067 1 98.38 213 HIS A N 1
ATOM 1672 C CA . HIS A 1 213 ? 14.258 7.562 -0.232 1 98.38 213 HIS A CA 1
ATOM 1673 C C . HIS A 1 213 ? 13.531 7.91 1.064 1 98.38 213 HIS A C 1
ATOM 1675 O O . HIS A 1 213 ? 14.047 8.68 1.879 1 98.38 213 HIS A O 1
ATOM 1681 N N . ASP A 1 214 ? 12.422 7.391 1.257 1 98.31 214 ASP A N 1
ATOM 1682 C CA . ASP A 1 214 ? 11.594 7.539 2.451 1 98.31 214 ASP A CA 1
ATOM 1683 C C . ASP A 1 214 ? 10.664 6.344 2.623 1 98.31 214 ASP A C 1
ATOM 1685 O O . ASP A 1 214 ? 11.078 5.195 2.461 1 98.31 214 ASP A O 1
ATOM 1689 N N . GLY A 1 215 ? 9.422 6.555 3.092 1 98.5 215 GLY A N 1
ATOM 1690 C CA . GLY A 1 215 ? 8.469 5.477 3.295 1 98.5 215 GLY A CA 1
ATOM 1691 C C . GLY A 1 215 ? 7.277 5.883 4.145 1 98.5 215 GLY A C 1
ATOM 1692 O O . GLY A 1 215 ? 7.223 7.008 4.648 1 98.5 215 GLY A O 1
ATOM 1693 N N . PHE A 1 216 ? 6.375 5.027 4.172 1 98.94 216 PHE A N 1
ATOM 1694 C CA . PHE A 1 216 ? 5.184 5.285 4.969 1 98.94 216 PHE A CA 1
ATOM 1695 C C . PHE A 1 216 ? 4.867 4.098 5.871 1 98.94 216 PHE A C 1
ATOM 1697 O O . PHE A 1 216 ? 5.297 2.973 5.598 1 98.94 216 PHE A O 1
ATOM 1704 N N . ALA A 1 217 ? 4.188 4.363 6.969 1 98.94 217 ALA A N 1
ATOM 1705 C CA . ALA A 1 217 ? 3.555 3.344 7.801 1 98.94 217 ALA A CA 1
ATOM 1706 C C . ALA A 1 217 ? 2.045 3.322 7.59 1 98.94 217 ALA A C 1
ATOM 1708 O O . ALA A 1 217 ? 1.451 4.332 7.199 1 98.94 217 ALA A O 1
ATOM 1709 N N . ILE A 1 218 ? 1.469 2.219 7.773 1 98.94 218 ILE A N 1
ATOM 1710 C CA . ILE A 1 218 ? 0.027 2.045 7.629 1 98.94 218 ILE A CA 1
ATOM 1711 C C . ILE A 1 218 ? -0.495 1.135 8.742 1 98.94 218 ILE A C 1
ATOM 1713 O O . ILE A 1 218 ? 0.164 0.163 9.117 1 98.94 218 ILE A O 1
ATOM 1717 N N . ALA A 1 219 ? -1.635 1.454 9.289 1 98.94 219 ALA A N 1
ATOM 1718 C CA . ALA A 1 219 ? -2.24 0.702 10.383 1 98.94 219 ALA A CA 1
ATOM 1719 C C . ALA A 1 219 ? -3.746 0.554 10.18 1 98.94 219 ALA A C 1
ATOM 1721 O O . ALA A 1 219 ? -4.387 1.424 9.586 1 98.94 219 ALA A O 1
ATOM 1722 N N . ILE A 1 220 ? -4.289 -0.551 10.609 1 98.94 220 ILE A N 1
ATOM 1723 C CA . ILE A 1 220 ? -5.727 -0.777 10.719 1 98.94 220 ILE A CA 1
ATOM 1724 C C . ILE A 1 220 ? -6.141 -0.757 12.188 1 98.94 220 ILE A C 1
ATOM 1726 O O . ILE A 1 220 ? -5.52 -1.418 13.023 1 98.94 220 ILE A O 1
ATOM 1730 N N . VAL A 1 221 ? -7.145 -0.014 12.469 1 98.88 221 VAL A N 1
ATOM 1731 C CA . VAL A 1 221 ? -7.641 0.092 13.844 1 98.88 221 VAL A CA 1
ATOM 1732 C C . VAL A 1 221 ? -8.547 -1.095 14.156 1 98.88 221 VAL A C 1
ATOM 1734 O O . VAL A 1 221 ? -9.32 -1.538 13.305 1 98.88 221 VAL A O 1
ATOM 1737 N N . LYS A 1 222 ? -8.609 -1.559 15.414 1 97.38 222 LYS A N 1
ATOM 1738 C CA . LYS A 1 222 ? -9.398 -2.691 15.891 1 97.38 222 LYS A CA 1
ATOM 1739 C C . LYS A 1 222 ? -10.867 -2.312 16.047 1 97.38 222 LYS A C 1
ATOM 1741 O O . LYS A 1 222 ? -11.188 -1.19 16.453 1 97.38 222 LYS A O 1
ATOM 1746 N N . MET B 1 1 ? 24.203 0.978 0.165 1 91.94 1 MET B N 1
ATOM 1747 C CA . MET B 1 1 ? 22.781 1.3 0.152 1 91.94 1 MET B CA 1
ATOM 1748 C C . MET B 1 1 ? 21.953 0.077 0.508 1 91.94 1 MET B C 1
ATOM 1750 O O . MET B 1 1 ? 21.062 0.155 1.357 1 91.94 1 MET B O 1
ATOM 1754 N N . GLN B 1 2 ? 22.438 -1.096 0.096 1 96.12 2 GLN B N 1
ATOM 1755 C CA . GLN B 1 2 ? 21.672 -2.312 0.345 1 96.12 2 GLN B CA 1
ATOM 1756 C C . GLN B 1 2 ? 21.656 -2.66 1.831 1 96.12 2 GLN B C 1
ATOM 1758 O O . GLN B 1 2 ? 20.609 -3.027 2.381 1 96.12 2 GLN B O 1
ATOM 1763 N N . GLN B 1 3 ? 22.781 -2.549 2.475 1 97.88 3 GLN B N 1
ATOM 1764 C CA . GLN B 1 3 ? 22.844 -2.859 3.898 1 97.88 3 GLN B CA 1
ATOM 1765 C C . GLN B 1 3 ? 21.938 -1.943 4.703 1 97.88 3 GLN B C 1
ATOM 1767 O O . GLN B 1 3 ? 21.25 -2.393 5.629 1 97.88 3 GLN B O 1
ATOM 1772 N N . MET B 1 4 ? 21.938 -0.654 4.359 1 98 4 MET B N 1
ATOM 1773 C CA . MET B 1 4 ? 21.062 0.289 5.047 1 98 4 MET B CA 1
ATOM 1774 C C . MET B 1 4 ? 19.609 -0.097 4.863 1 98 4 MET B C 1
ATOM 1776 O O . MET B 1 4 ? 18.828 -0.091 5.824 1 98 4 MET B O 1
ATOM 1780 N N . TRP B 1 5 ? 19.219 -0.416 3.611 1 98.5 5 TRP B N 1
ATOM 1781 C CA . TRP B 1 5 ? 17.844 -0.843 3.34 1 98.5 5 TRP B CA 1
ATOM 1782 C C . TRP B 1 5 ? 17.484 -2.062 4.18 1 98.5 5 TRP B C 1
ATOM 1784 O O . TRP B 1 5 ? 16.375 -2.145 4.719 1 98.5 5 TRP B O 1
ATOM 1794 N N . THR B 1 6 ? 18.391 -3.008 4.27 1 98.56 6 THR B N 1
ATOM 1795 C CA . THR B 1 6 ? 18.172 -4.223 5.047 1 98.56 6 THR B CA 1
ATOM 1796 C C . THR B 1 6 ? 18.016 -3.893 6.531 1 98.56 6 THR B C 1
ATOM 1798 O O . THR B 1 6 ? 17.109 -4.418 7.191 1 98.56 6 THR B O 1
ATOM 1801 N N . ASP B 1 7 ? 18.875 -3.01 7.039 1 98.81 7 ASP B N 1
ATOM 1802 C CA . ASP B 1 7 ? 18.812 -2.611 8.438 1 98.81 7 ASP B CA 1
ATOM 1803 C C . ASP B 1 7 ? 17.484 -1.92 8.75 1 98.81 7 ASP B C 1
ATOM 1805 O O . ASP B 1 7 ? 16.922 -2.098 9.828 1 98.81 7 ASP B O 1
ATOM 1809 N N . ILE B 1 8 ? 17 -1.133 7.816 1 98.81 8 ILE B N 1
ATOM 1810 C CA . ILE B 1 8 ? 15.727 -0.441 8.008 1 98.81 8 ILE B CA 1
ATOM 1811 C C . ILE B 1 8 ? 14.586 -1.456 8.039 1 98.81 8 ILE B C 1
ATOM 1813 O O . ILE B 1 8 ? 13.695 -1.366 8.891 1 98.81 8 ILE B O 1
ATOM 1817 N N . ASP B 1 9 ? 14.586 -2.449 7.129 1 98.75 9 ASP B N 1
ATOM 1818 C CA . ASP B 1 9 ? 13.578 -3.502 7.18 1 98.75 9 ASP B CA 1
ATOM 1819 C C . ASP B 1 9 ? 13.602 -4.219 8.531 1 98.75 9 ASP B C 1
ATOM 1821 O O . ASP B 1 9 ? 12.547 -4.539 9.086 1 98.75 9 ASP B O 1
ATOM 1825 N N . GLN B 1 10 ? 14.82 -4.531 8.992 1 98.62 10 GLN B N 1
ATOM 1826 C CA . GLN B 1 10 ? 14.938 -5.184 10.297 1 98.62 10 GLN B CA 1
ATOM 1827 C C . GLN B 1 10 ? 14.336 -4.324 11.398 1 98.62 10 GLN B C 1
ATOM 1829 O O . GLN B 1 10 ? 13.688 -4.836 12.312 1 98.62 10 GLN B O 1
ATOM 1834 N N . TYR B 1 11 ? 14.594 -3.004 11.336 1 98.75 11 TYR B N 1
ATOM 1835 C CA . TYR B 1 11 ? 14.008 -2.061 12.281 1 98.75 11 TYR B CA 1
ATOM 1836 C C . TYR B 1 11 ? 12.484 -2.096 12.219 1 98.75 11 TYR B C 1
ATOM 1838 O O . TYR B 1 11 ? 11.82 -2.203 13.258 1 98.75 11 TYR B O 1
ATOM 1846 N N . ILE B 1 12 ? 11.891 -2.053 11.031 1 98.88 12 ILE B N 1
ATOM 1847 C CA . ILE B 1 12 ? 10.445 -2.109 10.828 1 98.88 12 ILE B CA 1
ATOM 1848 C C . ILE B 1 12 ? 9.898 -3.416 11.398 1 98.88 12 ILE B C 1
ATOM 1850 O O . ILE B 1 12 ? 8.953 -3.408 12.195 1 98.88 12 ILE B O 1
ATOM 1854 N N . ASP B 1 13 ? 10.531 -4.527 10.984 1 98.56 13 ASP B N 1
ATOM 1855 C CA . ASP B 1 13 ? 10.047 -5.852 11.352 1 98.56 13 ASP B CA 1
ATOM 1856 C C . ASP B 1 13 ? 10.078 -6.047 12.867 1 98.56 13 ASP B C 1
ATOM 1858 O O . ASP B 1 13 ? 9.156 -6.625 13.445 1 98.56 13 ASP B O 1
ATOM 1862 N N . SER B 1 14 ? 11.148 -5.578 13.492 1 98.19 14 SER B N 1
ATOM 1863 C CA . SER B 1 14 ? 11.297 -5.766 14.938 1 98.19 14 SER B CA 1
ATOM 1864 C C . SER B 1 14 ? 10.242 -4.984 15.711 1 98.19 14 SER B C 1
ATOM 1866 O O . SER B 1 14 ? 9.867 -5.367 16.812 1 98.19 14 SER B O 1
ATOM 1868 N N . HIS B 1 15 ? 9.688 -3.9 15.141 1 98.38 15 HIS B N 1
ATOM 1869 C CA . HIS B 1 15 ? 8.688 -3.084 15.82 1 98.38 15 HIS B CA 1
ATOM 1870 C C . HIS B 1 15 ? 7.273 -3.521 15.461 1 98.38 15 HIS B C 1
ATOM 1872 O O . HIS B 1 15 ? 6.383 -3.537 16.312 1 98.38 15 HIS B O 1
ATOM 1878 N N . LEU B 1 16 ? 7.043 -3.895 14.188 1 98.75 16 LEU B N 1
ATOM 1879 C CA . LEU B 1 16 ? 5.672 -3.867 13.688 1 98.75 16 LEU B CA 1
ATOM 1880 C C . LEU B 1 16 ? 5.219 -5.266 13.273 1 98.75 16 LEU B C 1
ATOM 1882 O O . LEU B 1 16 ? 4.02 -5.504 13.094 1 98.75 16 LEU B O 1
ATOM 1886 N N . ILE B 1 17 ? 6.129 -6.184 13.086 1 98.38 17 ILE B N 1
ATOM 1887 C CA . ILE B 1 17 ? 5.766 -7.492 12.555 1 98.38 17 ILE B CA 1
ATOM 1888 C C . ILE B 1 17 ? 5.938 -8.555 13.641 1 98.38 17 ILE B C 1
ATOM 1890 O O . ILE B 1 17 ? 7.062 -8.875 14.031 1 98.38 17 ILE B O 1
ATOM 1894 N N . PRO B 1 18 ? 4.879 -9.062 14.094 1 96.38 18 PRO B N 1
ATOM 1895 C CA . PRO B 1 18 ? 5.012 -10.133 15.086 1 96.38 18 PRO B CA 1
ATOM 1896 C C . PRO B 1 18 ? 5.59 -11.414 14.5 1 96.38 18 PRO B C 1
ATOM 1898 O O . PRO B 1 18 ? 5.387 -11.703 13.312 1 96.38 18 PRO B O 1
ATOM 1901 N N . GLU B 1 19 ? 6.246 -12.156 15.305 1 95.62 19 GLU B N 1
ATOM 1902 C CA . GLU B 1 19 ? 6.723 -13.469 14.891 1 95.62 19 GLU B CA 1
ATOM 1903 C C . GLU B 1 19 ? 5.562 -14.438 14.68 1 95.62 19 GLU B C 1
ATOM 1905 O O . GLU B 1 19 ? 4.539 -14.344 15.359 1 95.62 19 GLU B O 1
ATOM 1910 N N . ASP B 1 20 ? 5.723 -15.289 13.773 1 97.25 20 ASP B N 1
ATOM 1911 C CA . ASP B 1 20 ? 4.762 -16.344 13.477 1 97.25 20 ASP B CA 1
ATOM 1912 C C . ASP B 1 20 ? 5.469 -17.672 13.188 1 97.25 20 ASP B C 1
ATOM 1914 O O . ASP B 1 20 ? 6.125 -17.812 12.148 1 97.25 20 ASP B O 1
ATOM 1918 N N . PRO B 1 21 ? 5.289 -18.609 14.062 1 98 21 PRO B N 1
ATOM 1919 C CA . PRO B 1 21 ? 5.988 -19.891 13.891 1 98 21 PRO B CA 1
ATOM 1920 C C . PRO B 1 21 ? 5.676 -20.562 12.555 1 98 21 PRO B C 1
ATOM 1922 O O . PRO B 1 21 ? 6.512 -21.297 12.023 1 98 21 PRO B O 1
ATOM 1925 N N . ARG B 1 22 ? 4.457 -20.391 12.023 1 98.31 22 ARG B N 1
ATOM 1926 C CA . ARG B 1 22 ? 4.105 -20.953 10.727 1 98.31 22 ARG B CA 1
ATOM 1927 C C . ARG B 1 22 ? 5.016 -20.422 9.625 1 98.31 22 ARG B C 1
ATOM 1929 O O . ARG B 1 22 ? 5.477 -21.172 8.766 1 98.31 22 ARG B O 1
ATOM 1936 N N . LEU B 1 23 ? 5.23 -19.078 9.664 1 98.44 23 LEU B N 1
ATOM 1937 C CA . LEU B 1 23 ? 6.074 -18.422 8.672 1 98.44 23 LEU B CA 1
ATOM 1938 C C . LEU B 1 23 ? 7.535 -18.812 8.859 1 98.44 23 LEU B C 1
ATOM 1940 O O . LEU B 1 23 ? 8.242 -19.078 7.879 1 98.44 23 LEU B O 1
ATOM 1944 N N . GLU B 1 24 ? 7.988 -18.875 10.078 1 97.69 24 GLU B N 1
ATOM 1945 C CA . GLU B 1 24 ? 9.359 -19.297 10.375 1 97.69 24 GLU B CA 1
ATOM 1946 C C . GLU B 1 24 ? 9.625 -20.703 9.883 1 97.69 24 GLU B C 1
ATOM 1948 O O . GLU B 1 24 ? 10.68 -20.984 9.312 1 97.69 24 GLU B O 1
ATOM 1953 N N . TYR B 1 25 ? 8.672 -21.547 10.117 1 98.25 25 TYR B N 1
ATOM 1954 C CA . TYR B 1 25 ? 8.805 -22.922 9.656 1 98.25 25 TYR B CA 1
ATOM 1955 C C . TYR B 1 25 ? 8.938 -22.984 8.141 1 98.25 25 TYR B C 1
ATOM 1957 O O . TYR B 1 25 ? 9.773 -23.719 7.609 1 98.25 25 TYR B O 1
ATOM 1965 N N . ALA B 1 26 ? 8.055 -22.25 7.441 1 98.19 26 ALA B N 1
ATOM 1966 C CA . ALA B 1 26 ? 8.078 -22.25 5.98 1 98.19 26 ALA B CA 1
ATOM 1967 C C . ALA B 1 26 ? 9.453 -21.844 5.449 1 98.19 26 ALA B C 1
ATOM 1969 O O . ALA B 1 26 ? 9.961 -22.469 4.512 1 98.19 26 ALA B O 1
ATOM 1970 N N . LEU B 1 27 ? 10.086 -20.828 6.055 1 97.44 27 LEU B N 1
ATOM 1971 C CA . LEU B 1 27 ? 11.406 -20.375 5.637 1 97.44 27 LEU B CA 1
ATOM 1972 C C . LEU B 1 27 ? 12.453 -21.453 5.898 1 97.44 27 LEU B C 1
ATOM 1974 O O . LEU B 1 27 ? 13.273 -21.766 5.027 1 97.44 27 LEU B O 1
ATOM 1978 N N . LYS B 1 28 ? 12.43 -22 7.086 1 96.94 28 LYS B N 1
ATOM 1979 C CA . LYS B 1 28 ? 13.391 -23.031 7.465 1 96.94 28 LYS B CA 1
ATOM 1980 C C . LYS B 1 28 ? 13.258 -24.25 6.562 1 96.94 28 LYS B C 1
ATOM 1982 O O . LYS B 1 28 ? 14.266 -24.781 6.078 1 96.94 28 LYS B O 1
ATOM 1987 N N . ASN B 1 29 ? 12.008 -24.688 6.387 1 97.31 29 ASN B N 1
ATOM 1988 C CA . ASN B 1 29 ? 11.75 -25.844 5.543 1 97.31 29 ASN B CA 1
ATOM 1989 C C . ASN B 1 29 ? 12.219 -25.609 4.109 1 97.31 29 ASN B C 1
ATOM 1991 O O . ASN B 1 29 ? 12.719 -26.531 3.461 1 97.31 29 ASN B O 1
ATOM 1995 N N . THR B 1 30 ? 11.992 -24.406 3.629 1 96.69 30 THR B N 1
ATOM 1996 C CA . THR B 1 30 ? 12.438 -24.047 2.287 1 96.69 30 THR B CA 1
ATOM 1997 C C . THR B 1 30 ? 13.953 -24.172 2.164 1 96.69 30 THR B C 1
ATOM 1999 O O . THR B 1 30 ? 14.453 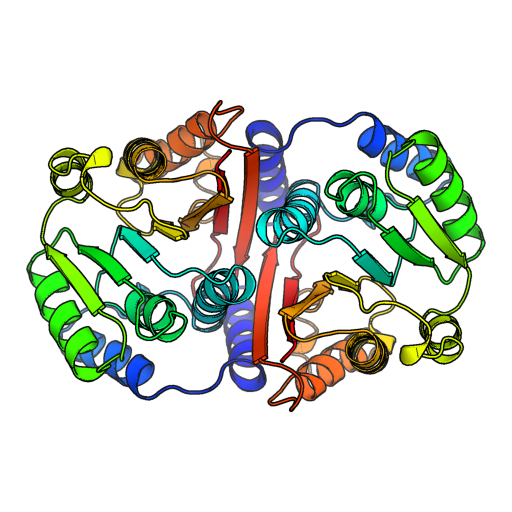-24.766 1.207 1 96.69 30 THR B O 1
ATOM 2002 N N . ASP B 1 31 ? 14.664 -23.688 3.131 1 95.44 31 ASP B N 1
ATOM 2003 C CA . ASP B 1 31 ? 16.125 -23.766 3.158 1 95.44 31 ASP B CA 1
ATOM 2004 C C . ASP B 1 31 ? 16.578 -25.219 3.229 1 95.44 31 ASP B C 1
ATOM 2006 O O . ASP B 1 31 ? 17.531 -25.609 2.537 1 95.44 31 ASP B O 1
ATOM 2010 N N . GLU B 1 32 ? 15.961 -25.938 4.023 1 95.31 32 GLU B N 1
ATOM 2011 C CA . GLU B 1 32 ? 16.344 -27.328 4.238 1 95.31 32 GLU B CA 1
ATOM 2012 C C . GLU B 1 32 ? 16.125 -28.156 2.973 1 95.31 32 GLU B C 1
ATOM 2014 O O . GLU B 1 32 ? 16.781 -29.188 2.783 1 95.31 32 GLU B O 1
ATOM 2019 N N . HIS B 1 33 ? 15.266 -27.75 2.133 1 93.88 33 HIS B N 1
ATOM 2020 C CA . HIS B 1 33 ? 15.016 -28.453 0.878 1 93.88 33 HIS B CA 1
ATOM 2021 C C . HIS B 1 33 ? 15.906 -27.906 -0.238 1 93.88 33 HIS B C 1
ATOM 2023 O O . HIS B 1 33 ? 15.75 -28.297 -1.399 1 93.88 33 HIS B O 1
ATOM 2029 N N . GLY B 1 34 ? 16.797 -26.922 0.102 1 92 34 GLY B N 1
ATOM 2030 C CA . GLY B 1 34 ? 17.797 -26.469 -0.833 1 92 34 GLY B CA 1
ATOM 2031 C C . GLY B 1 34 ? 17.344 -25.312 -1.704 1 92 34 GLY B C 1
ATOM 2032 O O . GLY B 1 34 ? 17.969 -25 -2.715 1 92 34 GLY B O 1
ATOM 2033 N N . PHE B 1 35 ? 16.203 -24.766 -1.376 1 90 35 PHE B N 1
ATOM 2034 C CA . PHE B 1 35 ? 15.719 -23.625 -2.145 1 90 35 PHE B CA 1
ATOM 2035 C C . PHE B 1 35 ? 16.062 -22.312 -1.444 1 90 35 PHE B C 1
ATOM 2037 O O . PHE B 1 35 ? 16.281 -22.297 -0.23 1 90 35 PHE B O 1
ATOM 2044 N N . SER B 1 36 ? 16.219 -21.297 -2.254 1 85.31 36 SER B N 1
ATOM 2045 C CA . SER B 1 36 ? 16.516 -1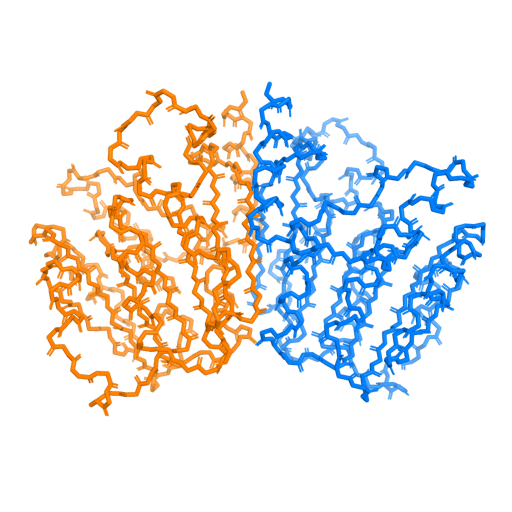9.984 -1.686 1 85.31 36 SER B CA 1
ATOM 2046 C C . SER B 1 36 ? 15.281 -19.375 -1.034 1 85.31 36 SER B C 1
ATOM 2048 O O . SER B 1 36 ? 14.281 -19.109 -1.707 1 85.31 36 SER B O 1
ATOM 2050 N N . ASN B 1 37 ? 15.461 -19.125 0.211 1 80.69 37 ASN B N 1
ATOM 2051 C CA . ASN B 1 37 ? 14.352 -18.469 0.894 1 80.69 37 ASN B CA 1
ATOM 2052 C C . ASN B 1 37 ? 14.281 -16.984 0.551 1 80.69 37 ASN B C 1
ATOM 2054 O O . ASN B 1 37 ? 13.367 -16.281 0.984 1 80.69 37 ASN B O 1
ATOM 2058 N N . HIS B 1 38 ? 15.18 -16.547 -0.326 1 82.25 38 HIS B N 1
ATOM 2059 C CA . HIS B 1 38 ? 15.195 -15.148 -0.758 1 82.25 38 HIS B CA 1
ATOM 2060 C C . HIS B 1 38 ? 14.047 -14.852 -1.711 1 82.25 38 HIS B C 1
ATOM 2062 O O . HIS B 1 38 ? 13.742 -13.688 -1.983 1 82.25 38 HIS B O 1
ATOM 2068 N N . LEU B 1 39 ? 13.359 -15.898 -2.135 1 86.25 39 LEU B N 1
ATOM 2069 C CA . LEU B 1 39 ? 12.25 -15.727 -3.068 1 86.25 39 LEU B CA 1
ATOM 2070 C C . LEU B 1 39 ? 10.969 -15.344 -2.33 1 86.25 39 LEU B C 1
ATOM 2072 O O . LEU B 1 39 ? 10 -14.898 -2.949 1 86.25 39 LEU B O 1
ATOM 2076 N N . ALA B 1 40 ? 11.016 -15.516 -1.027 1 93.62 40 ALA B N 1
ATOM 2077 C CA . ALA B 1 40 ? 9.875 -15.102 -0.208 1 93.62 40 ALA B CA 1
ATOM 2078 C C . ALA B 1 40 ? 9.781 -13.586 -0.131 1 93.62 40 ALA B C 1
ATOM 2080 O O . ALA B 1 40 ? 10.805 -12.891 -0.124 1 93.62 40 ALA B O 1
ATOM 2081 N N . VAL B 1 41 ? 8.586 -13.039 -0.111 1 97.12 41 VAL B N 1
ATOM 2082 C CA . VAL B 1 41 ? 8.438 -11.609 0.162 1 97.12 41 VAL B CA 1
ATOM 2083 C C . VAL B 1 41 ? 9.031 -11.281 1.527 1 97.12 41 VAL B C 1
ATOM 2085 O O . VAL B 1 41 ? 9.094 -12.141 2.41 1 97.12 41 VAL B O 1
ATOM 2088 N N . ALA B 1 42 ? 9.453 -10.055 1.675 1 97.88 42 ALA B N 1
ATOM 2089 C CA . ALA B 1 42 ? 9.914 -9.602 2.986 1 97.88 42 ALA B CA 1
ATOM 2090 C C . ALA B 1 42 ? 8.766 -9.555 3.986 1 97.88 42 ALA B C 1
ATOM 2092 O O . ALA B 1 42 ? 7.617 -9.32 3.605 1 97.88 42 ALA B O 1
ATOM 2093 N N . PRO B 1 43 ? 9 -9.75 5.285 1 98.44 43 PRO B N 1
ATOM 2094 C CA . PRO B 1 43 ? 7.938 -9.797 6.293 1 98.44 43 PRO B CA 1
ATOM 2095 C C . PRO B 1 43 ? 7.055 -8.547 6.273 1 98.44 43 PRO B C 1
ATOM 2097 O O . PRO B 1 43 ? 5.828 -8.656 6.352 1 98.44 43 PRO B O 1
ATOM 2100 N N . ASN B 1 44 ? 7.648 -7.344 6.199 1 98.81 44 ASN B N 1
ATOM 2101 C CA . ASN B 1 44 ? 6.852 -6.121 6.168 1 98.81 44 ASN B CA 1
ATOM 2102 C C . ASN B 1 44 ? 5.965 -6.059 4.93 1 98.81 44 ASN B C 1
ATOM 2104 O O . ASN B 1 44 ? 4.855 -5.527 4.98 1 98.81 44 ASN B O 1
ATOM 2108 N N . GLN B 1 45 ? 6.422 -6.613 3.811 1 98.62 45 GLN B N 1
ATOM 2109 C CA . GLN B 1 45 ? 5.605 -6.68 2.602 1 98.62 45 GLN B CA 1
ATOM 2110 C C . GLN B 1 45 ? 4.516 -7.738 2.73 1 98.62 45 GLN B C 1
ATOM 2112 O O . GLN B 1 45 ? 3.398 -7.551 2.244 1 98.62 45 GLN B O 1
ATOM 2117 N N . G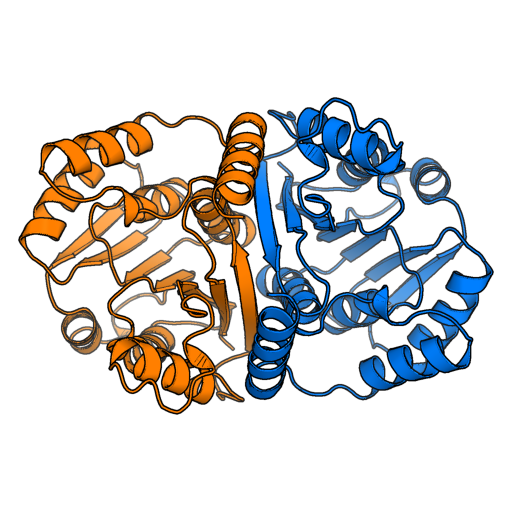LY B 1 46 ? 4.836 -8.898 3.354 1 98.75 46 GLY B N 1
ATOM 2118 C CA . GLY B 1 46 ? 3.809 -9.883 3.668 1 98.75 46 GLY B CA 1
ATOM 2119 C C . GLY B 1 46 ? 2.688 -9.32 4.52 1 98.75 46 GLY B C 1
ATOM 2120 O O . GLY B 1 46 ? 1.51 -9.555 4.238 1 98.75 46 GLY B O 1
ATOM 2121 N N . MET B 1 47 ? 3.066 -8.586 5.523 1 98.88 47 MET B N 1
ATOM 2122 C CA . MET B 1 47 ? 2.074 -7.941 6.379 1 98.88 47 MET B CA 1
ATOM 2123 C C . MET B 1 47 ? 1.215 -6.973 5.578 1 98.88 47 MET B C 1
ATOM 2125 O O . MET B 1 47 ? 0.005 -6.887 5.789 1 98.88 47 MET B O 1
ATOM 2129 N N . PHE B 1 48 ? 1.83 -6.27 4.676 1 98.94 48 PHE B N 1
ATOM 2130 C CA . PHE B 1 48 ? 1.085 -5.34 3.836 1 98.94 48 PHE B CA 1
ATOM 2131 C C . PHE B 1 48 ? 0.025 -6.074 3.023 1 98.94 48 PHE B C 1
ATOM 2133 O O . PHE B 1 48 ? -1.122 -5.629 2.943 1 98.94 48 PHE B O 1
ATOM 2140 N N . LEU B 1 49 ? 0.4 -7.176 2.404 1 98.94 49 LEU B N 1
ATOM 2141 C CA . LEU B 1 49 ? -0.55 -7.988 1.652 1 98.94 49 LEU B CA 1
ATOM 2142 C C . LEU B 1 49 ? -1.692 -8.453 2.549 1 98.94 49 LEU B C 1
ATOM 2144 O O . LEU B 1 49 ? -2.861 -8.359 2.17 1 98.94 49 LEU B O 1
ATOM 2148 N N . GLN B 1 50 ? -1.363 -8.969 3.721 1 98.88 50 GLN B N 1
ATOM 2149 C CA . GLN B 1 50 ? -2.363 -9.367 4.703 1 98.88 50 GLN B CA 1
ATOM 2150 C C . GLN B 1 50 ? -3.316 -8.219 5.02 1 98.88 50 GLN B C 1
ATOM 2152 O O . GLN B 1 50 ? -4.531 -8.422 5.109 1 98.88 50 GLN B O 1
ATOM 2157 N N . MET B 1 51 ? -2.787 -7.086 5.195 1 98.94 51 MET B N 1
ATOM 2158 C CA . MET B 1 51 ? -3.578 -5.926 5.59 1 98.94 51 MET B CA 1
ATOM 2159 C C . MET B 1 51 ? -4.527 -5.508 4.477 1 98.94 51 MET B C 1
ATOM 2161 O O . MET B 1 51 ? -5.641 -5.047 4.738 1 98.94 51 MET B O 1
ATOM 2165 N N . LEU B 1 52 ? -4.07 -5.594 3.213 1 98.94 52 LEU B N 1
ATOM 2166 C CA . LEU B 1 52 ? -4.973 -5.309 2.102 1 98.94 52 LEU B CA 1
ATOM 2167 C C . LEU B 1 52 ? -6.195 -6.219 2.15 1 98.94 52 LEU B C 1
ATOM 2169 O O . LEU B 1 52 ? -7.312 -5.777 1.875 1 98.94 52 LEU B O 1
ATOM 2173 N N . ILE B 1 53 ? -6.012 -7.449 2.494 1 98.88 53 ILE B N 1
ATOM 2174 C CA . ILE B 1 53 ? -7.109 -8.406 2.621 1 98.88 53 ILE B CA 1
ATOM 2175 C C . ILE B 1 53 ? -7.992 -8.023 3.807 1 98.88 53 ILE B C 1
ATOM 2177 O O . ILE B 1 53 ? -9.219 -7.992 3.691 1 98.88 53 ILE B O 1
ATOM 2181 N N . GLN B 1 54 ? -7.395 -7.684 4.949 1 98.75 54 GLN B N 1
ATOM 2182 C CA . GLN B 1 54 ? -8.117 -7.344 6.168 1 98.75 54 GLN B CA 1
ATOM 2183 C C . GLN B 1 54 ? -8.969 -6.09 5.973 1 98.75 54 GLN B C 1
ATOM 2185 O O . GLN B 1 54 ? -10.164 -6.086 6.289 1 98.75 54 GLN B O 1
ATOM 2190 N N . MET B 1 55 ? -8.344 -5.027 5.41 1 98.62 55 MET B N 1
ATOM 2191 C CA . MET B 1 55 ? -9.039 -3.746 5.363 1 98.62 55 MET B CA 1
ATOM 2192 C C . MET B 1 55 ? -10.188 -3.783 4.355 1 98.62 55 MET B C 1
ATOM 2194 O O . MET B 1 55 ? -11.125 -2.992 4.445 1 98.62 55 MET B O 1
ATOM 2198 N N . ASN B 1 56 ? -10.133 -4.75 3.424 1 98.56 56 ASN B N 1
ATOM 2199 C CA . ASN B 1 56 ? -11.188 -4.852 2.412 1 98.56 56 ASN B CA 1
ATOM 2200 C C . ASN B 1 56 ? -12.117 -6.027 2.691 1 98.56 56 ASN B C 1
ATOM 2202 O O . ASN B 1 56 ? -13 -6.324 1.89 1 98.56 56 ASN B O 1
ATOM 2206 N N . LYS B 1 57 ? -11.906 -6.766 3.777 1 98.25 57 LYS B N 1
ATOM 2207 C CA . LYS B 1 57 ? -12.734 -7.875 4.23 1 98.25 57 LYS B CA 1
ATOM 2208 C C . LYS B 1 57 ? -12.867 -8.938 3.146 1 98.25 57 LYS B C 1
ATOM 2210 O O . LYS B 1 57 ? -13.969 -9.414 2.861 1 98.25 57 LYS B O 1
ATOM 2215 N N . CYS B 1 58 ? -11.742 -9.242 2.527 1 98.75 58 CYS B N 1
ATOM 2216 C CA . CYS B 1 58 ? -11.711 -10.219 1.449 1 98.75 58 CYS B CA 1
ATOM 2217 C C . CYS B 1 58 ? -12.039 -11.617 1.973 1 98.75 58 CYS B C 1
ATOM 2219 O O . CYS B 1 58 ? -11.648 -11.977 3.082 1 98.75 58 CYS B O 1
ATOM 2221 N N . LYS B 1 59 ? -12.68 -12.391 1.104 1 98.75 59 LYS B N 1
ATOM 2222 C CA . LYS B 1 59 ? -13.023 -13.766 1.455 1 98.75 59 LYS B CA 1
ATOM 2223 C C . LYS B 1 59 ? -12.398 -14.758 0.477 1 98.75 59 LYS B C 1
ATOM 2225 O O . LYS B 1 59 ? -12.156 -15.914 0.825 1 98.75 59 LYS B O 1
ATOM 2230 N N . ARG B 1 60 ? -12.195 -14.375 -0.717 1 98.94 60 ARG B N 1
ATOM 2231 C CA . ARG B 1 60 ? -11.664 -15.242 -1.764 1 98.94 60 ARG B CA 1
ATOM 2232 C C . ARG B 1 60 ? -10.414 -14.641 -2.389 1 98.94 60 ARG B C 1
ATOM 2234 O O . ARG B 1 60 ? -10.445 -13.516 -2.904 1 98.94 60 ARG B O 1
ATOM 2241 N N . VAL B 1 61 ? -9.328 -15.406 -2.379 1 98.94 61 VAL B N 1
ATOM 2242 C CA . VAL B 1 61 ? -8.023 -14.906 -2.824 1 98.94 61 VAL B CA 1
ATOM 2243 C C . VAL B 1 61 ? -7.461 -15.844 -3.893 1 98.94 61 VAL B C 1
ATOM 2245 O O . VAL B 1 61 ? -7.551 -17.062 -3.77 1 98.94 61 VAL B O 1
ATOM 2248 N N . LEU B 1 62 ? -6.953 -15.273 -4.961 1 98.94 62 LEU B N 1
ATOM 2249 C CA . LEU B 1 62 ? -6.172 -15.977 -5.969 1 98.94 62 LEU B CA 1
ATOM 2250 C C . LEU B 1 62 ? -4.703 -15.578 -5.902 1 98.94 62 LEU B C 1
ATOM 2252 O O . LEU B 1 62 ? -4.379 -14.383 -5.918 1 98.94 62 LEU B O 1
ATOM 2256 N N . GLU B 1 63 ? -3.859 -16.531 -5.719 1 98.94 63 GLU B N 1
ATOM 2257 C CA . GLU B 1 63 ? -2.416 -16.328 -5.793 1 98.94 63 GLU B CA 1
ATOM 2258 C C . GLU B 1 63 ? -1.814 -17.047 -6.988 1 98.94 63 GLU B C 1
ATOM 2260 O O . GLU B 1 63 ? -1.983 -18.266 -7.129 1 98.94 63 GLU B O 1
ATOM 2265 N N . ILE B 1 64 ? -1.198 -16.266 -7.891 1 98.88 64 ILE B N 1
ATOM 2266 C CA . ILE B 1 64 ? -0.438 -16.828 -9 1 98.88 64 ILE B CA 1
ATOM 2267 C C . ILE B 1 64 ? 1.054 -16.781 -8.68 1 98.88 64 ILE B C 1
ATOM 2269 O O . ILE B 1 64 ? 1.657 -15.711 -8.633 1 98.88 64 ILE B O 1
ATOM 2273 N N . GLY B 1 65 ? 1.708 -17.938 -8.531 1 98.31 65 GLY B N 1
ATOM 2274 C CA . GLY B 1 65 ? 3.061 -18.062 -8.016 1 98.31 65 GLY B CA 1
ATOM 2275 C C . GLY B 1 65 ? 3.105 -18.359 -6.523 1 98.31 65 GLY B C 1
ATOM 2276 O O . GLY B 1 65 ? 3.121 -17.422 -5.711 1 98.31 65 GLY B O 1
ATOM 2277 N N . THR B 1 66 ? 3.188 -19.688 -6.219 1 98.31 66 THR B N 1
ATOM 2278 C CA . THR B 1 66 ? 3.154 -20.109 -4.824 1 98.31 66 THR B CA 1
ATOM 2279 C C . THR B 1 66 ? 4.566 -20.219 -4.258 1 98.31 66 THR B C 1
ATOM 2281 O O . THR B 1 66 ? 4.828 -19.797 -3.135 1 98.31 66 THR B O 1
ATOM 2284 N N . PHE B 1 67 ? 5.48 -20.812 -5.102 1 97.44 67 PHE B N 1
ATOM 2285 C CA . PHE B 1 67 ? 6.801 -21.25 -4.668 1 97.44 67 PHE B CA 1
ATOM 2286 C C . PHE B 1 67 ? 6.703 -22.109 -3.412 1 97.44 67 PHE B C 1
ATOM 2288 O O . PHE B 1 67 ? 6.133 -23.203 -3.441 1 97.44 67 PHE B O 1
ATOM 2295 N N . ALA B 1 68 ? 7.172 -21.562 -2.225 1 97.69 68 ALA B N 1
ATOM 2296 C CA . ALA B 1 68 ? 7.207 -22.375 -1.008 1 97.69 68 ALA B CA 1
ATOM 2297 C C . ALA B 1 68 ? 6.066 -22 -0.068 1 97.69 68 ALA B C 1
ATOM 2299 O O . ALA B 1 68 ? 6.062 -22.391 1.104 1 97.69 68 ALA B O 1
ATOM 2300 N N . ALA B 1 69 ? 5.102 -21.188 -0.481 1 98.56 69 ALA B N 1
ATOM 2301 C CA . ALA B 1 69 ? 3.842 -20.875 0.188 1 98.56 69 ALA B CA 1
ATOM 2302 C C . ALA B 1 69 ? 4.062 -19.891 1.334 1 98.56 69 ALA B C 1
ATOM 2304 O O . ALA B 1 69 ? 3.242 -19.797 2.25 1 98.56 69 ALA B O 1
ATOM 2305 N N . TYR B 1 70 ? 5.207 -19.172 1.337 1 98.56 70 TYR B N 1
ATOM 2306 C CA . TYR B 1 70 ? 5.41 -18.156 2.373 1 98.56 70 TYR B CA 1
ATOM 2307 C C . TYR B 1 70 ? 4.355 -17.062 2.285 1 98.56 70 TYR B C 1
ATOM 2309 O O . TYR B 1 70 ? 3.67 -16.781 3.27 1 98.56 70 TYR B O 1
ATOM 2317 N N . SER B 1 71 ? 4.18 -16.438 1.102 1 98.69 71 SER B N 1
ATOM 2318 C CA . SER B 1 71 ? 3.145 -15.43 0.938 1 98.69 71 SER B CA 1
ATOM 2319 C C . SER B 1 71 ? 1.751 -16.031 1.056 1 98.69 71 SER B C 1
ATOM 2321 O O . SER B 1 71 ? 0.826 -15.383 1.549 1 98.69 71 SER B O 1
ATOM 2323 N N . THR B 1 72 ? 1.573 -17.297 0.634 1 98.88 72 THR B N 1
ATOM 2324 C CA . THR B 1 72 ? 0.295 -17.984 0.765 1 98.88 72 THR B CA 1
ATOM 2325 C C . THR B 1 72 ? -0.181 -17.969 2.215 1 98.88 72 THR B C 1
ATOM 2327 O O . THR B 1 72 ? -1.361 -17.734 2.484 1 98.88 72 THR B O 1
ATOM 2330 N N . ILE B 1 73 ? 0.747 -18.219 3.1 1 98.88 73 ILE B N 1
ATOM 2331 C CA . ILE B 1 73 ? 0.421 -18.266 4.523 1 98.88 73 ILE B CA 1
ATOM 2332 C C . ILE B 1 73 ? 0.009 -16.875 5 1 98.88 73 ILE B C 1
ATOM 2334 O O . ILE B 1 73 ? -0.958 -16.734 5.754 1 98.88 73 ILE B O 1
ATOM 2338 N N . TRP B 1 74 ? 0.69 -15.773 4.582 1 98.81 74 TRP B N 1
ATOM 2339 C CA . TRP B 1 74 ? 0.289 -14.406 4.891 1 98.81 74 TRP B CA 1
ATOM 2340 C C . TRP B 1 74 ? -1.133 -14.133 4.41 1 98.81 74 TRP B C 1
ATOM 2342 O O . TRP B 1 74 ? -1.943 -13.562 5.145 1 98.81 74 TRP B O 1
ATOM 2352 N N . LEU B 1 75 ? -1.392 -14.539 3.178 1 98.88 75 LEU B N 1
ATOM 2353 C CA . LEU B 1 75 ? -2.695 -14.297 2.568 1 98.88 75 LEU B CA 1
ATOM 2354 C C . LEU B 1 75 ? -3.785 -15.086 3.285 1 98.88 75 LEU B C 1
ATOM 2356 O O . LEU B 1 75 ? -4.828 -14.531 3.639 1 98.88 75 LEU B O 1
ATOM 2360 N N . GLY B 1 76 ? -3.555 -16.328 3.533 1 98.81 76 GLY B N 1
ATOM 2361 C CA . GLY B 1 76 ? -4.551 -17.219 4.105 1 98.81 76 GLY B CA 1
ATOM 2362 C C . GLY B 1 76 ? -4.922 -16.859 5.531 1 98.81 76 GLY B C 1
ATOM 2363 O O . GLY B 1 76 ? -6.086 -16.969 5.918 1 98.81 76 GLY B O 1
ATOM 2364 N N . ARG B 1 77 ? -3.957 -16.484 6.332 1 98.25 77 ARG B N 1
ATOM 2365 C CA . ARG B 1 77 ? -4.211 -16.219 7.746 1 98.25 77 ARG B CA 1
ATOM 2366 C C . ARG B 1 77 ? -5.07 -14.969 7.918 1 98.25 77 ARG B C 1
ATOM 2368 O O . ARG B 1 77 ? -5.613 -14.727 9 1 98.25 77 ARG B O 1
ATOM 2375 N N . ALA B 1 78 ? -5.156 -14.133 6.871 1 98.38 78 ALA B N 1
ATOM 2376 C CA . ALA B 1 78 ? -5.945 -12.906 6.906 1 98.38 78 ALA B CA 1
ATOM 2377 C C . ALA B 1 78 ? -7.41 -13.18 6.57 1 98.38 78 ALA B C 1
ATOM 2379 O O . ALA B 1 78 ? -8.266 -12.312 6.742 1 98.38 78 ALA B O 1
ATOM 2380 N N . LEU B 1 79 ? -7.75 -14.383 6.078 1 98.75 79 LEU B N 1
ATOM 2381 C CA . LEU B 1 79 ? -9.094 -14.711 5.602 1 98.75 79 LEU B CA 1
ATOM 2382 C C . LEU B 1 79 ? -9.945 -15.266 6.738 1 98.75 79 LEU B C 1
ATOM 2384 O O . LEU B 1 79 ? -9.422 -15.875 7.672 1 98.75 79 LEU B O 1
ATOM 2388 N N . PRO B 1 80 ? -11.258 -15.023 6.691 1 98.19 80 PRO B N 1
ATOM 2389 C CA . PRO B 1 80 ? -12.148 -15.695 7.633 1 98.19 80 PRO B CA 1
ATOM 2390 C C . PRO B 1 80 ? -12.219 -17.203 7.402 1 98.19 80 PRO B C 1
ATOM 2392 O O . PRO B 1 80 ? -11.789 -17.688 6.352 1 98.19 80 PRO B O 1
ATOM 2395 N N . GLU B 1 81 ? -12.789 -17.938 8.344 1 98 81 GLU B N 1
ATOM 2396 C CA . GLU B 1 81 ? -12.828 -19.391 8.297 1 98 81 GLU B CA 1
ATOM 2397 C C . GLU B 1 81 ? -13.57 -19.891 7.059 1 98 81 GLU B C 1
ATOM 2399 O O . GLU B 1 81 ? -13.25 -20.953 6.52 1 98 81 GLU B O 1
ATOM 2404 N N . ASP B 1 82 ? -14.531 -19.125 6.633 1 98.25 82 ASP B N 1
ATOM 2405 C CA . ASP B 1 82 ? -15.312 -19.531 5.469 1 98.25 82 ASP B CA 1
ATOM 2406 C C . ASP B 1 82 ? -14.727 -18.969 4.184 1 98.25 82 ASP B C 1
ATOM 2408 O O . ASP B 1 82 ? -15.406 -18.906 3.154 1 98.25 82 ASP B O 1
ATOM 2412 N N . GLY B 1 83 ? -13.508 -18.5 4.238 1 98.75 83 GLY B N 1
ATOM 2413 C CA . GLY B 1 83 ? -12.82 -17.984 3.062 1 98.75 83 GLY B CA 1
ATOM 2414 C C . GLY B 1 83 ? -12.242 -19.078 2.186 1 98.75 83 GLY B C 1
ATOM 2415 O O . GLY B 1 83 ? -12.414 -20.266 2.471 1 98.75 83 GLY B O 1
ATOM 2416 N N . TYR B 1 84 ? -11.602 -18.656 1.062 1 98.88 84 TYR B N 1
ATOM 2417 C CA . TYR B 1 84 ? -11.031 -19.562 0.074 1 98.88 84 TYR B CA 1
ATOM 2418 C C . TYR B 1 84 ? -9.789 -18.953 -0.569 1 98.88 84 TYR B C 1
ATOM 2420 O O . TYR B 1 84 ? -9.805 -17.781 -0.973 1 98.88 84 TYR B O 1
ATOM 2428 N N . LEU B 1 85 ? -8.727 -19.719 -0.631 1 98.94 85 LEU B N 1
ATOM 2429 C CA . LEU B 1 85 ? -7.488 -19.297 -1.271 1 98.94 85 LEU B CA 1
ATOM 2430 C C . LEU B 1 85 ? -7.047 -20.297 -2.322 1 98.94 85 LEU B C 1
ATOM 2432 O O . LEU B 1 85 ? -6.734 -21.453 -1.994 1 98.94 85 LEU B O 1
ATOM 2436 N N . LEU B 1 86 ? -7.094 -19.906 -3.576 1 98.94 86 LEU B N 1
ATOM 2437 C CA . LEU B 1 86 ? -6.496 -20.656 -4.672 1 98.94 86 LEU B CA 1
ATOM 2438 C C . LEU B 1 86 ? -5.074 -20.188 -4.953 1 98.94 86 LEU B C 1
ATOM 2440 O O . LEU B 1 86 ? -4.859 -19 -5.23 1 98.94 86 LEU B O 1
ATOM 2444 N N . THR B 1 87 ? -4.133 -21.047 -4.773 1 98.94 87 THR B N 1
ATOM 2445 C CA . THR B 1 87 ? -2.752 -20.719 -5.117 1 98.94 87 THR B CA 1
ATOM 2446 C C . THR B 1 87 ? -2.219 -21.688 -6.172 1 98.94 87 THR B C 1
ATOM 2448 O O . THR B 1 87 ? -2.475 -22.891 -6.102 1 98.94 87 THR B O 1
ATOM 2451 N N . ILE B 1 88 ? -1.513 -21.141 -7.203 1 98.94 88 ILE B N 1
ATOM 2452 C CA . ILE B 1 88 ? -1.093 -21.938 -8.344 1 98.94 88 ILE B CA 1
ATOM 2453 C C . ILE B 1 88 ? 0.427 -21.875 -8.484 1 98.94 88 ILE B C 1
ATOM 2455 O O . ILE B 1 88 ? 1.021 -20.797 -8.453 1 98.94 88 ILE B O 1
ATOM 2459 N N . GLU B 1 89 ? 1.061 -23 -8.594 1 98.62 89 GLU B N 1
ATOM 2460 C CA . GLU B 1 89 ? 2.51 -23.141 -8.719 1 98.62 89 GLU B CA 1
ATOM 2461 C C . GLU B 1 89 ? 2.883 -23.984 -9.922 1 98.62 89 GLU B C 1
ATOM 2463 O O . GLU B 1 89 ? 2.338 -25.078 -10.117 1 98.62 89 GLU B O 1
ATOM 2468 N N . GLY B 1 90 ? 3.801 -23.484 -10.758 1 97.56 90 GLY B N 1
ATOM 2469 C CA . GLY B 1 90 ? 4.141 -24.109 -12.023 1 97.56 90 GLY B CA 1
ATOM 2470 C C . GLY B 1 90 ? 5.062 -25.312 -11.859 1 97.56 90 GLY B C 1
ATOM 2471 O O . GLY B 1 90 ? 5.027 -26.234 -12.672 1 97.56 90 GLY B O 1
ATOM 2472 N N . ARG B 1 91 ? 5.965 -25.344 -10.914 1 96.88 91 ARG B N 1
ATOM 2473 C CA . ARG B 1 91 ? 6.957 -26.406 -10.734 1 96.88 91 ARG B CA 1
ATOM 2474 C C . ARG B 1 91 ? 6.492 -27.422 -9.703 1 96.88 91 ARG B C 1
ATOM 2476 O O . ARG B 1 91 ? 6.238 -27.062 -8.547 1 96.88 91 ARG B O 1
ATOM 2483 N N . ALA B 1 92 ? 6.523 -28.609 -10.086 1 97.06 92 ALA B N 1
ATOM 2484 C CA . ALA B 1 92 ? 6.016 -29.688 -9.25 1 97.06 92 ALA B CA 1
ATOM 2485 C C . ALA B 1 92 ? 6.797 -29.781 -7.938 1 97.06 92 ALA B C 1
ATOM 2487 O O . ALA B 1 92 ? 6.211 -30 -6.875 1 97.06 92 ALA B O 1
ATOM 2488 N N . THR B 1 93 ? 8.078 -29.609 -8.008 1 96.25 93 THR B N 1
ATOM 2489 C CA . THR B 1 93 ? 8.914 -29.719 -6.812 1 96.25 93 THR B CA 1
ATOM 2490 C C . THR B 1 93 ? 8.586 -28.609 -5.824 1 96.25 93 THR B C 1
ATOM 2492 O O . THR B 1 93 ? 8.562 -28.828 -4.613 1 96.25 93 THR B O 1
ATOM 2495 N N . HIS B 1 94 ? 8.383 -27.359 -6.344 1 97.06 94 HIS B N 1
ATOM 2496 C CA . HIS B 1 94 ? 7.965 -26.266 -5.488 1 97.06 94 HIS B CA 1
ATOM 2497 C C . HIS B 1 94 ? 6.602 -26.531 -4.863 1 97.06 94 HIS B C 1
ATOM 2499 O O . HIS B 1 94 ? 6.402 -26.297 -3.668 1 97.06 94 HIS B O 1
ATOM 2505 N N . ALA B 1 95 ? 5.695 -27.031 -5.664 1 98.06 95 ALA B N 1
ATOM 2506 C CA . ALA B 1 95 ? 4.344 -27.297 -5.191 1 98.06 95 ALA B CA 1
ATOM 2507 C C . ALA B 1 95 ? 4.355 -28.328 -4.059 1 98.06 95 ALA B C 1
ATOM 2509 O O . ALA B 1 95 ? 3.6 -28.203 -3.09 1 98.06 95 ALA B O 1
ATOM 2510 N N . GLU B 1 96 ? 5.168 -29.312 -4.223 1 97.5 96 GLU B N 1
ATOM 2511 C CA . GLU B 1 96 ? 5.281 -30.328 -3.18 1 97.5 96 GLU B CA 1
ATOM 2512 C C . GLU B 1 96 ? 5.766 -29.719 -1.867 1 97.5 96 GLU B C 1
ATOM 2514 O O . GLU B 1 96 ? 5.211 -30 -0.804 1 97.5 96 GLU B O 1
ATOM 2519 N N . MET B 1 97 ? 6.82 -28.938 -1.963 1 96.94 97 MET B N 1
ATOM 2520 C CA . MET B 1 97 ? 7.332 -28.234 -0.793 1 96.94 97 MET B CA 1
ATOM 2521 C C . MET B 1 97 ? 6.277 -27.297 -0.216 1 96.94 97 MET B C 1
ATOM 2523 O O . MET B 1 97 ? 6.086 -27.25 1 1 96.94 97 MET B O 1
ATOM 2527 N N . ALA B 1 98 ? 5.57 -26.594 -1.078 1 98.44 98 ALA B N 1
ATOM 2528 C CA . ALA B 1 98 ? 4.527 -25.656 -0.666 1 98.44 98 ALA B CA 1
ATOM 2529 C C . ALA B 1 98 ? 3.416 -26.375 0.095 1 98.44 98 ALA B C 1
ATOM 2531 O O . ALA B 1 98 ? 2.914 -25.859 1.1 1 98.44 98 ALA B O 1
ATOM 2532 N N . GLN B 1 99 ? 3.062 -27.547 -0.402 1 98.56 99 GLN B N 1
ATOM 2533 C CA . GLN B 1 99 ? 2 -28.297 0.256 1 98.56 99 GLN B CA 1
ATOM 2534 C C . GLN B 1 99 ? 2.385 -28.656 1.688 1 98.56 99 GLN B C 1
ATOM 2536 O O . GLN B 1 99 ? 1.554 -28.578 2.596 1 98.56 99 GLN B O 1
ATOM 2541 N N . LYS B 1 100 ? 3.607 -29.031 1.883 1 98.25 100 LYS B N 1
ATOM 2542 C CA . LYS B 1 100 ? 4.086 -29.328 3.227 1 98.25 100 LYS B CA 1
ATOM 2543 C C . LYS B 1 100 ? 3.977 -28.109 4.141 1 98.25 100 LYS B C 1
ATOM 2545 O O . LYS B 1 100 ? 3.561 -28.234 5.293 1 98.25 100 LYS B O 1
ATOM 2550 N N . ASN B 1 101 ? 4.379 -26.969 3.646 1 98.62 101 ASN B N 1
ATOM 2551 C CA . ASN B 1 101 ? 4.324 -25.734 4.434 1 98.62 101 ASN B CA 1
ATOM 2552 C C . ASN B 1 101 ? 2.883 -25.312 4.719 1 98.62 101 ASN B C 1
ATOM 2554 O O . ASN B 1 101 ? 2.574 -24.844 5.812 1 98.62 101 ASN B O 1
ATOM 2558 N N . ILE B 1 102 ? 1.982 -25.5 3.715 1 98.81 102 ILE B N 1
ATOM 2559 C CA . ILE B 1 102 ? 0.565 -25.203 3.895 1 98.81 102 ILE B CA 1
ATOM 2560 C C . ILE B 1 102 ? -0.024 -26.125 4.957 1 98.81 102 ILE B C 1
ATOM 2562 O O . ILE B 1 102 ? -0.739 -25.672 5.855 1 98.81 102 ILE B O 1
ATOM 2566 N N . ASP B 1 103 ? 0.282 -27.422 4.844 1 98.69 103 ASP B N 1
ATOM 2567 C CA . ASP B 1 103 ? -0.212 -28.391 5.809 1 98.69 103 ASP B CA 1
ATOM 2568 C C . ASP B 1 103 ? 0.258 -28.047 7.223 1 98.69 103 ASP B C 1
ATOM 2570 O O . ASP B 1 103 ? -0.526 -28.109 8.172 1 98.69 103 ASP B O 1
ATOM 2574 N N . HIS B 1 104 ? 1.5 -27.75 7.344 1 98.62 104 HIS B N 1
ATOM 2575 C CA . HIS B 1 104 ? 2.055 -27.406 8.648 1 98.62 104 HIS B CA 1
ATOM 2576 C C . HIS B 1 104 ? 1.397 -26.156 9.219 1 98.62 104 HIS B C 1
ATOM 2578 O O . HIS B 1 104 ? 1.174 -26.062 10.43 1 98.62 104 HIS B O 1
ATOM 2584 N N . ALA B 1 105 ? 1.186 -25.156 8.359 1 98.62 105 ALA B N 1
ATOM 2585 C CA . ALA B 1 105 ? 0.573 -23.906 8.812 1 98.62 105 ALA B CA 1
ATOM 2586 C C . ALA B 1 105 ? -0.818 -24.156 9.391 1 98.62 105 ALA B C 1
ATOM 2588 O O . ALA B 1 105 ? -1.277 -23.422 10.266 1 98.62 105 ALA B O 1
ATOM 2589 N N . ASN B 1 106 ? -1.542 -25.141 8.836 1 98.31 106 ASN B N 1
ATOM 2590 C CA . ASN B 1 106 ? -2.84 -25.578 9.344 1 98.31 106 ASN B CA 1
ATOM 2591 C C . ASN B 1 106 ? -3.795 -24.391 9.508 1 98.31 106 ASN B C 1
ATOM 2593 O O . ASN B 1 106 ? -4.359 -24.188 10.586 1 98.31 106 ASN B O 1
ATOM 2597 N N . LEU B 1 107 ? -3.924 -23.641 8.484 1 98.38 107 LEU B N 1
ATOM 2598 C CA . LEU B 1 107 ? -4.824 -22.484 8.508 1 98.38 107 LEU B CA 1
ATOM 2599 C C . LEU B 1 107 ? -6.281 -22.938 8.555 1 98.38 107 LEU B C 1
ATOM 2601 O O . LEU B 1 107 ? -6.625 -24 8.016 1 98.38 107 LEU B O 1
ATOM 2605 N N . PRO B 1 108 ? -7.113 -22.141 9.219 1 97.06 108 PRO B N 1
ATOM 2606 C CA . PRO B 1 108 ? -8.531 -22.516 9.281 1 97.06 108 PRO B CA 1
ATOM 2607 C C . PRO B 1 108 ? -9.234 -22.359 7.934 1 97.06 108 PRO B C 1
ATOM 2609 O O . PRO B 1 108 ? -10.273 -22.984 7.699 1 97.06 108 PRO B O 1
ATOM 2612 N N . VAL B 1 109 ? -8.703 -21.625 7.023 1 97.88 109 VAL B N 1
ATOM 2613 C CA . VAL B 1 109 ? -9.297 -21.375 5.715 1 97.88 109 VAL B CA 1
ATOM 2614 C C . VAL B 1 109 ? -8.906 -22.484 4.746 1 97.88 109 VAL B C 1
ATOM 2616 O O . VAL B 1 109 ? -7.859 -23.125 4.91 1 97.88 109 VAL B O 1
ATOM 2619 N N . LYS B 1 110 ? -9.734 -22.719 3.773 1 98.06 110 LYS B N 1
ATOM 2620 C CA . LYS B 1 110 ? -9.398 -23.672 2.717 1 98.06 110 LYS B CA 1
ATOM 2621 C C . LYS B 1 110 ? -8.344 -23.094 1.774 1 98.06 110 LYS B C 1
ATOM 2623 O O . LYS B 1 110 ? -8.57 -22.062 1.131 1 98.06 110 LYS B O 1
ATOM 2628 N N . VAL B 1 111 ? -7.242 -23.75 1.695 1 98.88 111 VAL B N 1
ATOM 2629 C CA . VAL B 1 111 ? -6.191 -23.422 0.738 1 98.88 111 VAL B CA 1
ATOM 2630 C C . VAL B 1 111 ? -6.113 -24.5 -0.336 1 98.88 111 VAL B C 1
ATOM 2632 O O . VAL B 1 111 ? -5.828 -25.656 -0.034 1 98.88 111 VAL B O 1
ATOM 2635 N N . ASP B 1 112 ? -6.387 -24.109 -1.556 1 98.81 112 ASP B N 1
ATOM 2636 C CA . ASP B 1 112 ? -6.359 -25 -2.713 1 98.81 112 ASP B CA 1
ATOM 2637 C C . ASP B 1 112 ? -5.121 -24.766 -3.566 1 98.81 112 ASP B C 1
ATOM 2639 O O . ASP B 1 112 ? -5.07 -23.797 -4.34 1 98.81 112 ASP B O 1
ATOM 2643 N N . LEU B 1 113 ? -4.148 -25.641 -3.428 1 98.88 113 LEU B N 1
ATOM 2644 C CA . LEU B 1 113 ? -2.934 -25.547 -4.227 1 98.88 113 LEU B CA 1
ATOM 2645 C C . LEU B 1 113 ? -3.062 -26.375 -5.508 1 98.88 113 LEU B C 1
ATOM 2647 O O . LEU B 1 113 ? -3.371 -27.562 -5.457 1 98.88 113 LEU B O 1
ATOM 2651 N N . ARG B 1 114 ? -2.871 -25.734 -6.59 1 98.75 114 ARG B N 1
ATOM 2652 C CA . ARG B 1 114 ? -2.869 -26.422 -7.883 1 98.75 114 ARG B CA 1
ATOM 2653 C C . ARG B 1 114 ? -1.502 -26.312 -8.547 1 98.75 114 ARG B C 1
ATOM 2655 O O . ARG B 1 114 ? -0.933 -25.234 -8.656 1 98.75 114 ARG B O 1
ATOM 2662 N N . ALA B 1 115 ? -0.993 -27.453 -9 1 98.5 115 ALA B N 1
ATOM 2663 C CA . ALA B 1 115 ? 0.299 -27.5 -9.68 1 98.5 115 ALA B CA 1
ATOM 2664 C C . ALA B 1 115 ? 0.124 -27.469 -11.195 1 98.5 115 ALA B C 1
ATOM 2666 O O . ALA B 1 115 ? -0.666 -28.234 -11.75 1 98.5 115 ALA B O 1
ATOM 2667 N N . GLY B 1 116 ? 0.749 -26.625 -11.875 1 98.06 116 GLY B N 1
ATOM 2668 C CA . GLY B 1 116 ? 0.705 -26.453 -13.32 1 98.06 116 GLY B CA 1
ATOM 2669 C C . GLY B 1 116 ? 0.882 -25.016 -13.758 1 98.06 116 GLY B C 1
ATOM 2670 O O . GLY B 1 116 ? 0.993 -24.109 -12.922 1 98.06 116 GLY B O 1
ATOM 2671 N N . ARG B 1 117 ? 0.974 -24.812 -15.016 1 97.44 117 ARG B N 1
ATOM 2672 C CA . ARG B 1 117 ? 1.053 -23.453 -15.539 1 97.44 117 ARG B CA 1
ATOM 2673 C C . ARG B 1 117 ? -0.218 -22.672 -15.234 1 97.44 117 ARG B C 1
ATOM 2675 O O . ARG B 1 117 ? -1.322 -23.109 -15.547 1 97.44 117 ARG B O 1
ATOM 2682 N N . ALA B 1 118 ? -0.083 -21.547 -14.594 1 98.19 118 ALA B N 1
ATOM 2683 C CA . ALA B 1 118 ? -1.22 -20.766 -14.109 1 98.19 118 ALA B CA 1
ATOM 2684 C C . ALA B 1 118 ? -2.17 -20.422 -15.25 1 98.19 118 ALA B C 1
ATOM 2686 O O . ALA B 1 118 ? -3.391 -20.516 -15.102 1 98.19 118 ALA B O 1
ATOM 2687 N N . ALA B 1 119 ? -1.607 -20.016 -16.375 1 98.06 119 ALA B N 1
ATOM 2688 C CA . ALA B 1 119 ? -2.438 -19.641 -17.516 1 98.06 119 ALA B CA 1
ATOM 2689 C C . ALA B 1 119 ? -3.309 -20.797 -17.984 1 98.06 119 ALA B C 1
ATOM 2691 O O . ALA B 1 119 ? -4.488 -20.625 -18.281 1 98.06 119 ALA B O 1
ATOM 2692 N N . ASP B 1 120 ? -2.74 -22.016 -18 1 98.25 120 ASP B N 1
ATOM 2693 C CA . ASP B 1 120 ? -3.482 -23.203 -18.422 1 98.25 120 ASP B CA 1
ATOM 2694 C C . ASP B 1 120 ? -4.582 -23.531 -17.422 1 98.25 120 ASP B C 1
ATOM 2696 O O . ASP B 1 120 ? -5.723 -23.797 -17.812 1 98.25 120 ASP B O 1
ATOM 2700 N N . ILE B 1 121 ? -4.242 -23.5 -16.156 1 98.38 121 ILE B N 1
ATOM 2701 C CA . ILE B 1 121 ? -5.18 -23.859 -15.094 1 98.38 121 ILE B CA 1
ATOM 2702 C C . ILE B 1 121 ? -6.352 -22.875 -15.094 1 98.38 121 ILE B C 1
ATOM 2704 O O . ILE B 1 121 ? -7.516 -23.297 -15.094 1 98.38 121 ILE B O 1
ATOM 2708 N N . LEU B 1 122 ? -6.074 -21.609 -15.156 1 98.56 122 LEU B N 1
ATOM 2709 C CA . LEU B 1 122 ? -7.121 -20.594 -15.109 1 98.56 122 LEU B CA 1
ATOM 2710 C C . LEU B 1 122 ? -7.961 -20.609 -16.375 1 98.56 122 LEU B C 1
ATOM 2712 O O . LEU B 1 122 ? -9.18 -20.422 -16.328 1 98.56 122 LEU B O 1
ATOM 2716 N N . SER B 1 123 ? -7.293 -20.875 -17.531 1 98.12 123 SER B N 1
ATOM 2717 C CA . SER B 1 123 ? -8.023 -20.906 -18.797 1 98.12 123 SER B CA 1
ATOM 2718 C C . SER B 1 123 ? -8.977 -22.094 -18.859 1 98.12 123 SER B C 1
ATOM 2720 O O . SER B 1 123 ? -9.961 -22.062 -19.594 1 98.12 123 SER B O 1
ATOM 2722 N N . ALA B 1 124 ? -8.703 -23.078 -18.062 1 98.06 124 ALA B N 1
ATOM 2723 C CA . ALA B 1 124 ? -9.531 -24.281 -18.062 1 98.06 124 ALA B CA 1
ATOM 2724 C C . ALA B 1 124 ? -10.742 -24.109 -17.156 1 98.06 124 ALA B C 1
ATOM 2726 O O . ALA B 1 124 ? -11.672 -24.922 -17.188 1 98.06 124 ALA B O 1
ATOM 2727 N N . ILE B 1 125 ? -10.75 -23.125 -16.344 1 97.94 125 ILE B N 1
ATOM 2728 C CA . ILE B 1 125 ? -11.867 -22.859 -15.445 1 97.94 125 ILE B CA 1
ATOM 2729 C C . ILE B 1 125 ? -12.82 -21.859 -16.094 1 97.94 125 ILE B C 1
ATOM 2731 O O . ILE B 1 125 ? -12.398 -20.781 -16.531 1 97.94 125 ILE B O 1
ATOM 2735 N N . ASP B 1 126 ? -14.055 -22.188 -16.203 1 97.88 126 ASP B N 1
ATOM 2736 C CA . ASP B 1 126 ? -15.062 -21.219 -16.594 1 97.88 126 ASP B CA 1
ATOM 2737 C C . ASP B 1 126 ? -15.273 -20.172 -15.5 1 97.88 126 ASP B C 1
ATOM 2739 O O . ASP B 1 126 ? -15.766 -20.484 -14.422 1 97.88 126 ASP B O 1
ATOM 2743 N N . PRO B 1 127 ? -14.922 -18.969 -15.75 1 96.88 127 PRO B N 1
ATOM 2744 C CA . PRO B 1 127 ? -15.055 -17.938 -14.711 1 96.88 127 PRO B CA 1
ATOM 2745 C C . PRO B 1 127 ? -16.469 -17.859 -14.133 1 96.88 127 PRO B C 1
ATOM 2747 O O . PRO B 1 127 ? -16.656 -17.469 -12.977 1 96.88 127 PRO B O 1
ATOM 2750 N N . GLN B 1 128 ? -17.422 -18.266 -14.898 1 96.94 128 GLN B N 1
ATOM 2751 C CA . GLN B 1 128 ? -18.812 -18.203 -14.453 1 96.94 128 GLN B CA 1
ATOM 2752 C C . GLN B 1 128 ? -19.156 -19.375 -13.531 1 96.94 128 GLN B C 1
ATOM 2754 O O . GLN B 1 128 ? -20.203 -19.375 -12.883 1 96.94 128 GLN B O 1
ATOM 2759 N N . SER B 1 129 ? -18.219 -20.328 -13.516 1 97.44 129 SER B N 1
ATOM 2760 C CA . SER B 1 129 ? -18.5 -21.531 -12.742 1 97.44 129 SER B CA 1
ATOM 2761 C C . SER B 1 129 ? -18 -21.406 -11.312 1 97.44 129 SER B C 1
ATOM 2763 O O . SER B 1 129 ? -18.234 -22.281 -10.477 1 97.44 129 SER B O 1
ATOM 2765 N N . ILE B 1 130 ? -17.375 -20.328 -10.977 1 97.19 130 ILE B N 1
ATOM 2766 C CA . ILE B 1 130 ? -16.891 -20.094 -9.617 1 97.19 130 ILE B CA 1
ATOM 2767 C C . ILE B 1 130 ? -17.156 -18.656 -9.203 1 97.19 130 ILE B C 1
ATOM 2769 O O . ILE B 1 130 ? -17.375 -17.781 -10.062 1 97.19 130 ILE B O 1
ATOM 2773 N N . ASP B 1 131 ? -17.219 -18.422 -7.852 1 98.31 131 ASP B N 1
ATOM 2774 C CA . ASP B 1 131 ? -17.328 -17.047 -7.367 1 98.31 131 ASP B CA 1
ATOM 2775 C C . ASP B 1 131 ? -16.062 -16.266 -7.656 1 98.31 131 ASP B C 1
ATOM 2777 O O . ASP B 1 131 ? -14.953 -16.797 -7.559 1 98.31 131 ASP B O 1
ATOM 2781 N N . PRO B 1 132 ? -16.172 -15.008 -8.109 1 98.75 132 PRO B N 1
ATOM 2782 C CA . PRO B 1 132 ? -14.992 -14.188 -8.383 1 98.75 132 PRO B CA 1
ATOM 2783 C C . PRO B 1 132 ? -14.125 -13.984 -7.141 1 98.75 132 PRO B C 1
ATOM 2785 O O . PRO B 1 132 ? -14.562 -14.258 -6.023 1 98.75 132 PRO B O 1
ATOM 2788 N N . PHE B 1 133 ? -12.945 -13.617 -7.363 1 98.94 133 PHE B N 1
ATOM 2789 C CA . PHE B 1 133 ? -12.008 -13.375 -6.277 1 98.94 133 PHE B CA 1
ATOM 2790 C C . PHE B 1 133 ? -12.055 -11.914 -5.844 1 98.94 133 PHE B C 1
ATOM 2792 O O . PHE B 1 133 ? -12.211 -11.016 -6.676 1 98.94 133 PHE B O 1
ATOM 2799 N N . ASP B 1 134 ? -11.898 -11.68 -4.512 1 98.94 134 ASP B N 1
ATOM 2800 C CA . ASP B 1 134 ? -11.852 -10.336 -3.938 1 98.94 134 ASP B CA 1
ATOM 2801 C C . ASP B 1 134 ? -10.453 -9.734 -4.066 1 98.94 134 ASP B C 1
ATOM 2803 O O . ASP B 1 134 ? -10.297 -8.516 -4.129 1 98.94 134 ASP B O 1
ATOM 2807 N N . PHE B 1 135 ? -9.445 -10.625 -4.016 1 98.94 135 PHE B N 1
ATOM 2808 C CA . PHE B 1 135 ? -8.047 -10.227 -3.998 1 98.94 135 PHE B CA 1
ATOM 2809 C C . PHE B 1 135 ? -7.203 -11.188 -4.828 1 98.94 135 PHE B C 1
ATOM 2811 O O . PHE B 1 135 ? -7.363 -12.406 -4.734 1 98.94 135 PHE B O 1
ATOM 2818 N N . ILE B 1 136 ? -6.352 -10.625 -5.691 1 99 136 ILE B N 1
ATOM 2819 C CA . ILE B 1 136 ? -5.484 -11.422 -6.551 1 99 136 ILE B CA 1
ATOM 2820 C C . ILE B 1 136 ? -4.043 -10.945 -6.422 1 99 136 ILE B C 1
ATOM 2822 O O . ILE B 1 136 ? -3.756 -9.758 -6.621 1 99 136 ILE B O 1
ATOM 2826 N N . PHE B 1 137 ? -3.184 -11.867 -6.02 1 99 137 PHE B N 1
ATOM 2827 C CA . PHE B 1 137 ? -1.759 -11.586 -5.891 1 99 137 PHE B CA 1
ATOM 2828 C C . PHE B 1 137 ? -0.964 -12.32 -6.965 1 99 137 PHE B C 1
ATOM 2830 O O . PHE B 1 137 ? -0.952 -13.547 -7.004 1 99 137 PHE B O 1
ATOM 2837 N N . ILE B 1 138 ? -0.289 -11.539 -7.824 1 98.88 138 ILE B N 1
ATOM 2838 C CA . ILE B 1 138 ? 0.501 -12.094 -8.914 1 98.88 138 ILE B CA 1
ATOM 2839 C C . ILE B 1 138 ? 1.988 -11.938 -8.609 1 98.88 138 ILE B C 1
A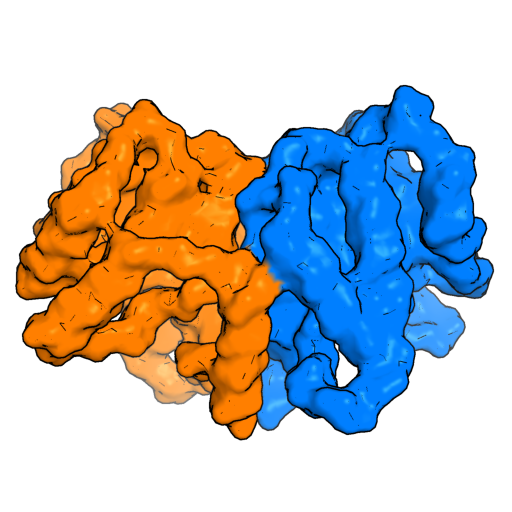TOM 2841 O O . ILE B 1 138 ? 2.508 -10.82 -8.578 1 98.88 138 ILE B O 1
ATOM 2845 N N . ASP B 1 139 ? 2.709 -12.938 -8.359 1 98.25 139 ASP B N 1
ATOM 2846 C CA . ASP B 1 139 ? 4.145 -13.008 -8.102 1 98.25 139 ASP B CA 1
ATOM 2847 C C . ASP B 1 139 ? 4.75 -14.258 -8.734 1 98.25 139 ASP B C 1
ATOM 2849 O O . ASP B 1 139 ? 5.23 -15.148 -8.023 1 98.25 139 ASP B O 1
ATOM 2853 N N . ALA B 1 140 ? 4.77 -14.281 -10.062 1 97.06 140 ALA B N 1
ATOM 2854 C CA . ALA B 1 140 ? 5.176 -15.43 -10.875 1 97.06 140 ALA B CA 1
ATOM 2855 C C . ALA B 1 140 ? 6.211 -15.016 -11.922 1 97.06 140 ALA B C 1
ATOM 2857 O O . ALA B 1 140 ? 7.039 -14.141 -11.672 1 97.06 140 ALA B O 1
ATOM 2858 N N . ASP B 1 141 ? 6.371 -15.883 -12.953 1 96.56 141 ASP B N 1
ATOM 2859 C CA . ASP B 1 141 ? 7.25 -15.484 -14.055 1 96.56 141 ASP B CA 1
ATOM 2860 C C . ASP B 1 141 ? 6.797 -14.172 -14.672 1 96.56 141 ASP B C 1
ATOM 2862 O O . ASP B 1 141 ? 5.641 -14.031 -15.078 1 96.56 141 ASP B O 1
ATOM 2866 N N . LYS B 1 142 ? 7.703 -13.234 -14.805 1 97.62 142 LYS B N 1
ATOM 2867 C CA . LYS B 1 142 ? 7.359 -11.867 -15.172 1 97.62 142 LYS B CA 1
ATOM 2868 C C . LYS B 1 142 ? 6.961 -11.773 -16.641 1 97.62 142 LYS B C 1
ATOM 2870 O O . LYS B 1 142 ? 6.156 -10.922 -17.031 1 97.62 142 LYS B O 1
ATOM 2875 N N . GLN B 1 143 ? 7.484 -12.633 -17.469 1 97.94 143 GLN B N 1
ATOM 2876 C CA . GLN B 1 143 ? 7.133 -12.641 -18.875 1 97.94 143 GLN B CA 1
ATOM 2877 C C . GLN B 1 143 ? 5.633 -12.867 -19.062 1 97.94 143 GLN B C 1
ATOM 2879 O O . GLN B 1 143 ? 5.055 -12.406 -20.062 1 97.94 143 GLN B O 1
ATOM 2884 N N . GLY B 1 144 ? 4.953 -13.547 -18.156 1 98.12 144 GLY B N 1
ATOM 2885 C CA . GLY B 1 144 ? 3.543 -13.883 -18.281 1 98.12 144 GLY B CA 1
ATOM 2886 C C . GLY B 1 144 ? 2.627 -12.812 -17.703 1 98.12 144 GLY B C 1
ATOM 2887 O O . GLY B 1 144 ? 1.402 -12.953 -17.734 1 98.12 144 GLY B O 1
ATOM 2888 N N . TYR B 1 145 ? 3.066 -11.68 -17.234 1 98.62 145 TYR B N 1
ATOM 2889 C CA . TYR B 1 145 ? 2.303 -10.695 -16.453 1 98.62 145 TYR B CA 1
ATOM 2890 C C . TYR B 1 145 ? 1.149 -10.141 -17.281 1 98.62 145 TYR B C 1
ATOM 2892 O O . TYR B 1 145 ? 0.03 -10 -16.781 1 98.62 145 TYR B O 1
ATOM 2900 N N . PRO B 1 146 ? 1.362 -9.797 -18.625 1 98.5 146 PRO B N 1
ATOM 2901 C CA . PRO B 1 146 ? 0.202 -9.32 -19.391 1 98.5 146 PRO B CA 1
ATOM 2902 C C . PRO B 1 146 ? -0.913 -10.359 -19.469 1 98.5 146 PRO B C 1
ATOM 2904 O O . PRO B 1 146 ? -2.092 -10.023 -19.344 1 98.5 146 PRO B O 1
ATOM 2907 N N . GLU B 1 147 ? -0.519 -11.586 -19.656 1 98.62 147 GLU B N 1
ATOM 2908 C CA . GLU B 1 147 ? -1.502 -12.664 -19.719 1 98.62 147 GLU B CA 1
ATOM 2909 C C . GLU B 1 147 ? -2.174 -12.891 -18.375 1 98.62 147 GLU B C 1
ATOM 2911 O O . GLU B 1 147 ? -3.393 -13.055 -18.297 1 98.62 147 GLU B O 1
ATOM 2916 N N . TYR B 1 148 ? -1.4 -12.906 -17.281 1 98.75 148 TYR B N 1
ATOM 2917 C CA . TYR B 1 148 ? -1.941 -13.109 -15.945 1 98.75 148 TYR B CA 1
ATOM 2918 C C . TYR B 1 148 ? -2.891 -11.977 -15.562 1 98.75 148 TYR B C 1
ATOM 2920 O O . TYR B 1 148 ? -3.893 -12.203 -14.883 1 98.75 148 TYR B O 1
ATOM 2928 N N . LEU B 1 149 ? -2.537 -10.742 -16 1 98.75 149 LEU B N 1
ATOM 2929 C CA . LEU B 1 149 ? -3.422 -9.609 -15.734 1 98.75 149 LEU B CA 1
ATOM 2930 C C . LEU B 1 149 ? -4.785 -9.828 -16.375 1 98.75 149 LEU B C 1
ATOM 2932 O O . LEU B 1 149 ? -5.816 -9.719 -15.719 1 98.75 149 LEU B O 1
ATOM 2936 N N . GLU B 1 150 ? -4.809 -10.242 -17.625 1 98.69 150 GLU B N 1
ATOM 2937 C CA . GLU B 1 150 ? -6.062 -10.438 -18.344 1 98.69 150 GLU B CA 1
ATOM 2938 C C . GLU B 1 150 ? -6.859 -11.602 -17.766 1 98.69 150 GLU B C 1
ATOM 2940 O O . GLU B 1 150 ? -8.078 -11.516 -17.625 1 98.69 150 GLU B O 1
ATOM 2945 N N . LEU B 1 151 ? -6.207 -12.664 -17.469 1 98.69 151 LEU B N 1
ATOM 2946 C CA . LEU B 1 151 ? -6.875 -13.797 -16.844 1 98.69 151 LEU B CA 1
ATOM 2947 C C . LEU B 1 151 ? -7.449 -13.406 -15.484 1 98.69 151 LEU B C 1
ATOM 2949 O O . LEU B 1 151 ? -8.578 -13.766 -15.156 1 98.69 151 LEU B O 1
ATOM 2953 N N . SER B 1 152 ? -6.645 -12.68 -14.68 1 98.75 152 SER B N 1
ATOM 2954 C CA . SER B 1 152 ? -7.113 -12.211 -13.383 1 98.75 152 SER B CA 1
ATOM 2955 C C . SER B 1 152 ? -8.391 -11.391 -13.508 1 98.75 152 SER B C 1
ATOM 2957 O O . SER B 1 152 ? -9.32 -11.547 -12.719 1 98.75 152 SER B O 1
ATOM 2959 N N . LEU B 1 153 ? -8.43 -10.531 -14.547 1 98.81 153 LEU B N 1
ATOM 2960 C CA . LEU B 1 153 ? -9.594 -9.688 -14.766 1 98.81 153 LEU B CA 1
ATOM 2961 C C . LEU B 1 153 ? -10.836 -10.523 -15.055 1 98.81 153 LEU B C 1
ATOM 2963 O O . LEU B 1 153 ? -11.938 -10.172 -14.633 1 98.81 153 LEU B O 1
ATOM 2967 N N . LYS B 1 154 ? -10.68 -11.695 -15.68 1 98.62 154 LYS B N 1
ATOM 2968 C CA . LYS B 1 154 ? -11.797 -12.586 -15.977 1 98.62 154 LYS B CA 1
ATOM 2969 C C . LYS B 1 154 ? -12.375 -13.188 -14.703 1 98.62 154 LYS B C 1
ATOM 2971 O O . LYS B 1 154 ? -13.547 -13.562 -14.664 1 98.62 154 LYS B O 1
ATOM 2976 N N . PHE B 1 155 ? -11.602 -13.242 -13.672 1 98.81 155 PHE B N 1
ATOM 2977 C CA . PHE B 1 155 ? -12.023 -13.875 -12.43 1 98.81 155 PHE B CA 1
ATOM 2978 C C . PHE B 1 155 ? -12.289 -12.836 -11.344 1 98.81 155 PHE B C 1
ATOM 2980 O O . PHE B 1 155 ? -12.266 -13.148 -10.156 1 98.81 155 PHE B O 1
ATOM 2987 N N . SER B 1 156 ? -12.461 -11.602 -11.773 1 98.81 156 SER B N 1
ATOM 2988 C CA . SER B 1 156 ? -12.648 -10.484 -10.859 1 98.81 156 SER B CA 1
ATOM 2989 C C . SER B 1 156 ? -14.086 -9.992 -10.867 1 98.81 156 SER B C 1
ATOM 2991 O O . SER B 1 156 ? -14.859 -10.328 -11.773 1 98.81 156 SER B O 1
ATOM 2993 N N . ARG B 1 157 ? -14.477 -9.359 -9.891 1 98.5 157 ARG B N 1
ATOM 2994 C CA . ARG B 1 157 ? -15.672 -8.539 -9.781 1 98.5 157 ARG B CA 1
ATOM 2995 C C . ARG B 1 157 ? -15.32 -7.082 -9.516 1 98.5 157 ARG B C 1
ATOM 2997 O O . ARG B 1 157 ? -14.156 -6.754 -9.266 1 98.5 157 ARG B O 1
ATOM 3004 N N . SER B 1 158 ? -16.344 -6.191 -9.625 1 98.62 158 SER B N 1
ATOM 3005 C CA . SER B 1 158 ? -16.094 -4.805 -9.242 1 98.62 158 SER B CA 1
ATOM 3006 C C . SER B 1 158 ? -15.555 -4.715 -7.82 1 98.62 158 SER B C 1
ATOM 3008 O O . SER B 1 158 ? -16.109 -5.316 -6.898 1 98.62 158 SER B O 1
ATOM 3010 N N . GLY B 1 159 ? -14.438 -4.062 -7.699 1 98.69 159 GLY B N 1
ATOM 3011 C CA . GLY B 1 159 ? -13.844 -3.898 -6.379 1 98.69 159 GLY B CA 1
ATOM 3012 C C . GLY B 1 159 ? -12.695 -4.855 -6.121 1 98.69 159 GLY B C 1
ATOM 3013 O O . GLY B 1 159 ? -11.961 -4.703 -5.141 1 98.69 159 GLY B O 1
ATOM 3014 N N . THR B 1 160 ? -12.531 -5.902 -6.996 1 98.94 160 THR B N 1
ATOM 3015 C CA . THR B 1 160 ? -11.391 -6.797 -6.84 1 98.94 160 THR B CA 1
ATOM 3016 C C . THR B 1 160 ? -10.078 -6.008 -6.848 1 98.94 160 THR B C 1
ATOM 3018 O O . THR B 1 160 ? -9.906 -5.09 -7.652 1 98.94 160 THR B O 1
ATOM 3021 N N . ILE B 1 161 ? -9.195 -6.375 -5.91 1 98.94 161 ILE B N 1
ATOM 3022 C CA . ILE B 1 161 ? -7.871 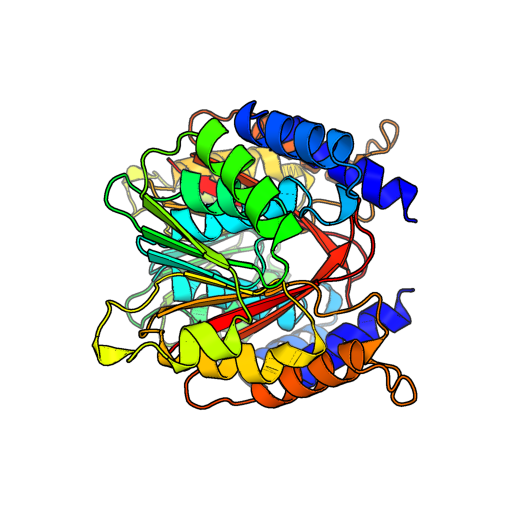-5.77 -5.836 1 98.94 161 ILE B CA 1
ATOM 3023 C C . ILE B 1 161 ? -6.836 -6.715 -6.441 1 98.94 161 ILE B C 1
ATOM 3025 O O . ILE B 1 161 ? -6.785 -7.895 -6.09 1 98.94 161 ILE B O 1
ATOM 3029 N N . ILE B 1 162 ? -6.043 -6.219 -7.395 1 99 162 ILE B N 1
ATOM 3030 C CA . ILE B 1 162 ? -4.977 -6.992 -8.016 1 99 162 ILE B CA 1
ATOM 3031 C C . ILE B 1 162 ? -3.621 -6.375 -7.672 1 99 162 ILE B C 1
ATOM 3033 O O . ILE B 1 162 ? -3.406 -5.18 -7.883 1 99 162 ILE B O 1
ATOM 3037 N N . VAL B 1 163 ? -2.719 -7.145 -7.078 1 98.94 163 VAL B N 1
ATOM 3038 C CA . VAL B 1 163 ? -1.354 -6.715 -6.797 1 98.94 163 VAL B CA 1
ATOM 3039 C C . VAL B 1 163 ? -0.375 -7.508 -7.66 1 98.94 163 VAL B C 1
ATOM 3041 O O . VAL B 1 163 ? -0.419 -8.734 -7.688 1 98.94 163 VAL B O 1
ATOM 3044 N N . LEU B 1 164 ? 0.457 -6.836 -8.414 1 98.94 164 LEU B N 1
ATOM 3045 C CA . LEU B 1 164 ? 1.519 -7.422 -9.227 1 98.94 164 LEU B CA 1
ATOM 3046 C C . LEU B 1 164 ? 2.891 -7.094 -8.641 1 98.94 164 LEU B C 1
ATOM 3048 O O . LEU B 1 164 ? 3.297 -5.93 -8.625 1 98.94 164 LEU B O 1
ATOM 3052 N N . ASP B 1 165 ? 3.574 -8.086 -8.211 1 98.62 165 ASP B N 1
ATOM 3053 C CA . ASP B 1 165 ? 4.832 -7.879 -7.492 1 98.62 165 ASP B CA 1
ATOM 3054 C C . ASP B 1 165 ? 6 -7.734 -8.469 1 98.62 165 ASP B C 1
ATOM 3056 O O . ASP B 1 165 ? 5.934 -8.219 -9.594 1 98.62 165 ASP B O 1
ATOM 3060 N N . ASN B 1 166 ? 7.062 -7.066 -8.086 1 98.25 166 ASN B N 1
ATOM 3061 C CA . ASN B 1 166 ? 8.367 -6.957 -8.719 1 98.25 166 ASN B CA 1
ATOM 3062 C C . ASN B 1 166 ? 8.266 -6.332 -10.109 1 98.25 166 ASN B C 1
ATOM 3064 O O . ASN B 1 166 ? 8.758 -6.895 -11.086 1 98.25 166 ASN B O 1
ATOM 3068 N N . VAL B 1 167 ? 7.719 -5.152 -10.172 1 98.81 167 VAL B N 1
ATOM 3069 C CA . VAL B 1 167 ? 7.41 -4.594 -11.484 1 98.81 167 VAL B CA 1
ATOM 3070 C C . VAL B 1 167 ? 8.422 -3.51 -11.836 1 98.81 167 VAL B C 1
ATOM 3072 O O . VAL B 1 167 ? 8.305 -2.855 -12.875 1 98.81 167 VAL B O 1
ATOM 3075 N N . ILE B 1 168 ? 9.391 -3.273 -10.953 1 98.69 168 ILE B N 1
ATOM 3076 C CA . ILE B 1 168 ? 10.383 -2.23 -11.188 1 98.69 168 ILE B CA 1
ATOM 3077 C C . ILE B 1 168 ? 11.688 -2.861 -11.664 1 98.69 168 ILE B C 1
ATOM 3079 O O . ILE B 1 168 ? 12.391 -2.291 -12.5 1 98.69 168 ILE B O 1
ATOM 3083 N N . ARG B 1 169 ? 12.047 -3.992 -11.125 1 98 169 ARG B N 1
ATOM 3084 C CA . ARG B 1 169 ? 13.203 -4.789 -11.531 1 98 169 ARG B CA 1
ATOM 3085 C C . ARG B 1 169 ? 14.477 -3.957 -11.5 1 98 169 ARG B C 1
ATOM 3087 O O . ARG B 1 169 ? 15.219 -3.906 -12.484 1 98 169 ARG B O 1
ATOM 3094 N N . ALA B 1 170 ? 14.664 -3.24 -10.352 1 97.12 170 ALA B N 1
ATOM 3095 C CA . ALA B 1 170 ? 15.844 -2.418 -10.094 1 97.12 170 ALA B CA 1
ATOM 3096 C C . ALA B 1 170 ? 16.031 -1.365 -11.18 1 97.12 170 ALA B C 1
ATOM 3098 O O . ALA B 1 170 ? 17.156 -0.964 -11.484 1 97.12 170 ALA B O 1
ATOM 3099 N N . GLY B 1 171 ? 14.977 -1.023 -11.867 1 98.25 171 GLY B N 1
ATOM 3100 C CA . GLY B 1 171 ? 15.008 0.042 -12.859 1 98.25 171 GLY B CA 1
ATOM 3101 C C . GLY B 1 171 ? 15.25 -0.46 -14.273 1 98.25 171 GLY B C 1
ATOM 3102 O O . GLY B 1 171 ? 15.227 0.32 -15.227 1 98.25 171 GLY B O 1
ATOM 3103 N N . ASP B 1 172 ? 15.391 -1.748 -14.414 1 98.25 172 ASP B N 1
ATOM 3104 C CA . ASP B 1 172 ? 15.703 -2.336 -15.719 1 98.25 172 ASP B CA 1
ATOM 3105 C C . ASP B 1 172 ? 14.578 -2.086 -16.719 1 98.25 172 ASP B C 1
ATOM 3107 O O . ASP B 1 172 ? 14.789 -2.15 -17.922 1 98.25 172 ASP B O 1
ATOM 3111 N N . ILE B 1 173 ? 13.445 -1.789 -16.281 1 98.31 173 ILE B N 1
ATOM 3112 C CA . ILE B 1 173 ? 12.289 -1.574 -17.156 1 98.31 173 ILE B CA 1
ATOM 3113 C C . ILE B 1 173 ? 12.508 -0.312 -17.984 1 98.31 173 ILE B C 1
ATOM 3115 O O . ILE B 1 173 ? 11.852 -0.119 -19 1 98.31 173 ILE B O 1
ATOM 3119 N N . LEU B 1 174 ? 13.43 0.542 -17.625 1 98.38 174 LEU B N 1
ATOM 3120 C CA . LEU B 1 174 ? 13.648 1.806 -18.328 1 98.38 174 LEU B CA 1
ATOM 3121 C C . LEU B 1 174 ? 14.578 1.615 -19.516 1 98.38 174 LEU B C 1
ATOM 3123 O O . LEU B 1 174 ? 14.648 2.477 -20.391 1 98.38 174 LEU B O 1
ATOM 3127 N N . ASN B 1 175 ? 15.383 0.53 -19.406 1 98.06 175 ASN B N 1
ATOM 3128 C CA . ASN B 1 175 ? 16.375 0.305 -20.469 1 98.06 175 ASN B CA 1
ATOM 3129 C C . ASN B 1 175 ? 15.734 -0.28 -21.719 1 98.06 175 ASN B C 1
ATOM 3131 O O . ASN B 1 175 ? 15.438 -1.475 -21.766 1 98.06 175 ASN B O 1
ATOM 3135 N N . PRO B 1 176 ? 15.547 0.496 -22.688 1 96.69 176 PRO B N 1
ATOM 3136 C CA . PRO B 1 176 ? 14.867 0 -23.891 1 96.69 176 PRO B CA 1
ATOM 3137 C C . PRO B 1 176 ? 15.641 -1.114 -24.594 1 96.69 176 PRO B C 1
ATOM 3139 O O . PRO B 1 176 ? 15.062 -1.867 -25.391 1 96.69 176 PRO B O 1
ATOM 3142 N N . ASP B 1 177 ? 16.953 -1.277 -24.281 1 97.94 177 ASP B N 1
ATOM 3143 C CA . ASP B 1 177 ? 17.781 -2.283 -24.953 1 97.94 177 ASP B CA 1
ATOM 3144 C C . ASP B 1 177 ? 17.75 -3.607 -24.188 1 97.94 177 ASP B C 1
ATOM 3146 O O . ASP B 1 177 ? 18.25 -4.625 -24.688 1 97.94 177 ASP B O 1
ATOM 3150 N N . ASN B 1 178 ? 17.25 -3.557 -22.938 1 98.25 178 ASN B N 1
ATOM 3151 C CA . ASN B 1 178 ? 17.078 -4.805 -22.203 1 98.25 178 ASN B CA 1
ATOM 3152 C C . ASN B 1 178 ? 15.891 -5.602 -22.734 1 98.25 178 ASN B C 1
ATOM 3154 O O . ASN B 1 178 ? 14.734 -5.277 -22.438 1 98.25 178 ASN B O 1
ATOM 3158 N N . LYS B 1 179 ? 16.188 -6.688 -23.453 1 98.06 179 LYS B N 1
ATOM 3159 C CA . LYS B 1 179 ? 15.148 -7.438 -24.141 1 98.06 179 LYS B CA 1
ATOM 3160 C C . LYS B 1 179 ? 14.875 -8.766 -23.438 1 98.06 179 LYS B C 1
ATOM 3162 O O . LYS B 1 179 ? 14.297 -9.68 -24.031 1 98.06 179 LYS B O 1
ATOM 3167 N N . LYS B 1 180 ? 15.336 -8.906 -22.234 1 98.31 180 LYS B N 1
ATOM 3168 C CA . LYS B 1 180 ? 14.992 -10.102 -21.469 1 98.31 180 LYS B CA 1
ATOM 3169 C C . LYS B 1 180 ? 13.477 -10.281 -21.391 1 98.31 180 LYS B C 1
ATOM 3171 O O . LYS B 1 180 ? 12.742 -9.312 -21.188 1 98.31 180 LYS B O 1
ATOM 3176 N N . PRO B 1 181 ? 12.961 -11.508 -21.578 1 98.31 181 PRO B N 1
ATOM 3177 C CA . PRO B 1 181 ? 11.516 -11.758 -21.562 1 98.31 181 PRO B CA 1
ATOM 3178 C C . PRO B 1 181 ? 10.836 -11.227 -20.297 1 98.31 181 PRO B C 1
ATOM 3180 O O . PRO B 1 181 ? 9.719 -10.711 -20.359 1 98.31 181 PRO B O 1
ATOM 3183 N N . SER B 1 182 ? 11.516 -11.352 -19.203 1 98.25 182 SER B N 1
ATOM 3184 C CA . SER B 1 182 ? 10.945 -10.875 -17.938 1 98.25 182 SER B CA 1
ATOM 3185 C C . SER B 1 182 ? 10.742 -9.367 -17.953 1 98.25 182 SER B C 1
ATOM 3187 O O . SER B 1 182 ? 9.734 -8.867 -17.469 1 98.25 182 SER B O 1
ATOM 3189 N N . ILE B 1 183 ? 11.672 -8.633 -18.5 1 98.75 183 ILE B N 1
ATOM 3190 C CA . ILE B 1 183 ? 11.609 -7.176 -18.547 1 98.75 183 ILE B CA 1
ATOM 3191 C C . ILE B 1 183 ? 10.57 -6.738 -19.578 1 98.75 183 ILE B C 1
ATOM 3193 O O . ILE B 1 183 ? 9.758 -5.844 -19.312 1 98.75 183 ILE B O 1
ATOM 3197 N N . GLU B 1 184 ? 10.57 -7.41 -20.703 1 98.62 184 GLU B N 1
ATOM 3198 C CA . GLU B 1 184 ? 9.57 -7.117 -21.719 1 98.62 184 GLU B CA 1
ATOM 3199 C C . GLU B 1 184 ? 8.164 -7.395 -21.203 1 98.62 184 GLU B C 1
ATOM 3201 O O . GLU B 1 184 ? 7.227 -6.645 -21.5 1 98.62 184 GLU B O 1
ATOM 3206 N N . GLY B 1 185 ? 8.008 -8.508 -20.484 1 98.69 185 GLY B N 1
ATOM 3207 C CA . GLY B 1 185 ? 6.719 -8.828 -19.891 1 98.69 185 GLY B CA 1
ATOM 3208 C C . GLY B 1 185 ? 6.199 -7.75 -18.969 1 98.69 185 GLY B C 1
ATOM 3209 O O . GLY B 1 185 ? 5.016 -7.406 -19 1 98.69 185 GLY B O 1
ATOM 3210 N N . ILE B 1 186 ? 7.059 -7.164 -18.172 1 98.81 186 ILE B N 1
ATOM 3211 C CA . ILE B 1 186 ? 6.664 -6.113 -17.25 1 98.81 186 ILE B CA 1
ATOM 3212 C C . ILE B 1 186 ? 6.297 -4.848 -18.016 1 98.81 186 ILE B C 1
ATOM 3214 O O . ILE B 1 186 ? 5.305 -4.188 -17.703 1 98.81 186 ILE B O 1
ATOM 3218 N N . ARG B 1 187 ? 7.137 -4.473 -19.031 1 98.75 187 ARG B N 1
ATOM 3219 C CA . ARG B 1 187 ? 6.805 -3.32 -19.859 1 98.75 187 ARG B CA 1
ATOM 3220 C C . ARG B 1 187 ? 5.441 -3.496 -20.516 1 98.75 187 ARG B C 1
ATOM 3222 O O . ARG B 1 187 ? 4.637 -2.562 -20.547 1 98.75 187 ARG B O 1
ATOM 3229 N N . GLU B 1 188 ? 5.191 -4.684 -21.047 1 98.69 188 GLU B N 1
ATOM 3230 C CA . GLU B 1 188 ? 3.912 -4.973 -21.672 1 98.69 188 GLU B CA 1
ATOM 3231 C C . GLU B 1 188 ? 2.766 -4.91 -20.672 1 98.69 188 GLU B C 1
ATOM 3233 O O . GLU B 1 188 ? 1.657 -4.492 -21.016 1 98.69 188 GLU B O 1
ATOM 3238 N N . MET B 1 189 ? 3.006 -5.375 -19.484 1 98.81 189 MET B N 1
ATOM 3239 C CA . MET B 1 189 ? 2.008 -5.285 -18.438 1 98.81 189 MET B CA 1
ATOM 3240 C C . MET B 1 189 ? 1.659 -3.832 -18.141 1 98.81 189 MET B C 1
ATOM 3242 O O . MET B 1 189 ? 0.483 -3.482 -18.016 1 98.81 189 MET B O 1
ATOM 3246 N N . PHE B 1 190 ? 2.631 -2.934 -18 1 98.88 190 PHE B N 1
ATOM 3247 C CA . PHE B 1 190 ? 2.373 -1.515 -17.797 1 98.88 190 PHE B CA 1
ATOM 3248 C C . PHE B 1 190 ? 1.53 -0.938 -18.922 1 98.88 190 PHE B C 1
ATOM 3250 O O . PHE B 1 190 ? 0.595 -0.173 -18.672 1 98.88 190 PHE B O 1
ATOM 3257 N N . LYS B 1 191 ? 1.888 -1.325 -20.141 1 98.44 191 LYS B N 1
ATOM 3258 C CA . LYS B 1 191 ? 1.104 -0.875 -21.281 1 98.44 191 LYS B CA 1
ATOM 3259 C C . LYS B 1 191 ? -0.332 -1.385 -21.203 1 98.44 191 LYS B C 1
ATOM 3261 O O . LYS B 1 191 ? -1.273 -0.653 -21.516 1 98.44 191 LYS B O 1
ATOM 3266 N N . ALA B 1 192 ? -0.485 -2.631 -20.797 1 98.56 192 ALA B N 1
ATOM 3267 C CA . ALA B 1 192 ? -1.811 -3.234 -20.688 1 98.56 192 ALA B CA 1
ATOM 3268 C C . ALA B 1 192 ? -2.648 -2.529 -19.625 1 98.56 192 ALA B C 1
ATOM 3270 O O . ALA B 1 192 ? -3.863 -2.385 -19.766 1 98.56 192 ALA B O 1
ATOM 3271 N N . LEU B 1 193 ? -2.043 -2.082 -18.547 1 98.69 193 LEU B N 1
ATOM 3272 C CA . LEU B 1 193 ? -2.742 -1.409 -17.453 1 98.69 193 LEU B CA 1
ATOM 3273 C C . LEU B 1 193 ? -3.205 -0.02 -17.875 1 98.69 193 LEU B C 1
ATOM 3275 O O . LEU B 1 193 ? -4.227 0.474 -17.391 1 98.69 193 LEU B O 1
ATOM 3279 N N . GLU B 1 194 ? -2.432 0.562 -18.703 1 97.69 194 GLU B N 1
ATOM 3280 C CA . GLU B 1 194 ? -2.691 1.935 -19.125 1 97.69 194 GLU B CA 1
ATOM 3281 C C . GLU B 1 194 ? -4.074 2.066 -19.766 1 97.69 194 GLU B C 1
ATOM 3283 O O . GLU B 1 194 ? -4.344 1.467 -20.812 1 97.69 194 GLU B O 1
ATOM 3288 N N . ASN B 1 195 ? -5.016 2.775 -19.078 1 96.19 195 ASN B N 1
ATOM 3289 C CA . ASN B 1 195 ? -6.359 3.084 -19.547 1 96.19 195 ASN B CA 1
ATOM 3290 C C . ASN B 1 195 ? -7.164 1.816 -19.812 1 96.19 195 ASN B C 1
ATOM 3292 O O . ASN B 1 195 ? -7.965 1.77 -20.75 1 96.19 195 ASN B O 1
ATOM 3296 N N . HIS B 1 196 ? -6.871 0.768 -19.156 1 98 196 HIS B N 1
ATOM 3297 C CA . HIS B 1 196 ? -7.633 -0.463 -19.328 1 98 196 HIS B CA 1
ATOM 3298 C C . HIS B 1 196 ? -9.102 -0.258 -18.969 1 98 196 HIS B C 1
ATOM 3300 O O . HIS B 1 196 ? -9.406 0.251 -17.891 1 98 196 HIS B O 1
ATOM 3306 N N . PRO B 1 197 ? -10.016 -0.705 -19.766 1 98 197 PRO B N 1
ATOM 3307 C CA . PRO B 1 197 ? -11.422 -0.367 -19.547 1 98 197 PRO B CA 1
ATOM 3308 C C . PRO B 1 197 ? -12.008 -1.029 -18.312 1 98 197 PRO B C 1
ATOM 3310 O O . PRO B 1 197 ? -13.023 -0.565 -17.781 1 98 197 PRO B O 1
ATOM 3313 N N . GLN B 1 198 ? -11.438 -2.111 -17.797 1 98.56 198 GLN B N 1
ATOM 3314 C CA . GLN B 1 198 ? -11.969 -2.83 -16.641 1 98.56 198 GLN B CA 1
ATOM 3315 C C . GLN B 1 198 ? -11.297 -2.375 -15.352 1 98.56 198 GLN B C 1
ATOM 3317 O O . GLN B 1 198 ? -11.594 -2.887 -14.273 1 98.56 198 GLN B O 1
ATOM 3322 N N . ILE B 1 199 ? -10.375 -1.458 -15.43 1 98.62 199 ILE B N 1
ATOM 3323 C CA . ILE B 1 199 ? -9.633 -1.008 -14.258 1 98.62 199 ILE B CA 1
ATOM 3324 C C . ILE B 1 199 ? -10.141 0.361 -13.812 1 98.62 199 ILE B C 1
ATOM 3326 O O . ILE B 1 199 ? -10.211 1.294 -14.617 1 98.62 199 ILE B O 1
ATOM 3330 N N . LEU B 1 200 ? -10.539 0.463 -12.586 1 98.19 200 LEU B N 1
ATOM 3331 C CA . LEU B 1 200 ? -11.016 1.712 -11.992 1 98.19 200 LEU B CA 1
ATOM 3332 C C . LEU B 1 200 ? -9.852 2.662 -11.727 1 98.19 200 LEU B C 1
ATOM 3334 O O . LEU B 1 200 ? -9.891 3.828 -12.125 1 98.19 200 LEU B O 1
ATOM 3338 N N . SER B 1 201 ? -8.875 2.188 -11.062 1 98.44 201 SER B N 1
ATOM 3339 C CA . SER B 1 201 ? -7.66 2.912 -10.703 1 98.44 201 SER B CA 1
ATOM 3340 C C . SER B 1 201 ? -6.473 1.967 -10.562 1 98.44 201 SER B C 1
ATOM 3342 O O . SER B 1 201 ? -6.645 0.792 -10.227 1 98.44 201 SER B O 1
ATOM 3344 N N . CYS B 1 202 ? -5.352 2.412 -10.859 1 98.81 202 CYS B N 1
ATOM 3345 C CA . CYS B 1 202 ? -4.133 1.636 -10.68 1 98.81 202 CYS B CA 1
ATOM 3346 C C . CYS B 1 202 ? -2.928 2.549 -10.484 1 98.81 202 CYS B C 1
ATOM 3348 O O . CYS B 1 202 ? -2.977 3.729 -10.844 1 98.81 202 CYS B O 1
ATOM 3350 N N . THR B 1 203 ? -1.897 2.109 -9.867 1 98.94 203 THR B N 1
ATOM 3351 C CA . THR B 1 203 ? -0.618 2.783 -9.68 1 98.94 203 THR B CA 1
ATOM 3352 C C . THR B 1 203 ? 0.496 1.77 -9.438 1 98.94 203 THR B C 1
ATOM 3354 O O . THR B 1 203 ? 0.274 0.561 -9.531 1 98.94 203 THR B O 1
ATOM 3357 N N . ALA B 1 204 ? 1.691 2.186 -9.266 1 98.94 204 ALA B N 1
ATOM 3358 C CA . ALA B 1 2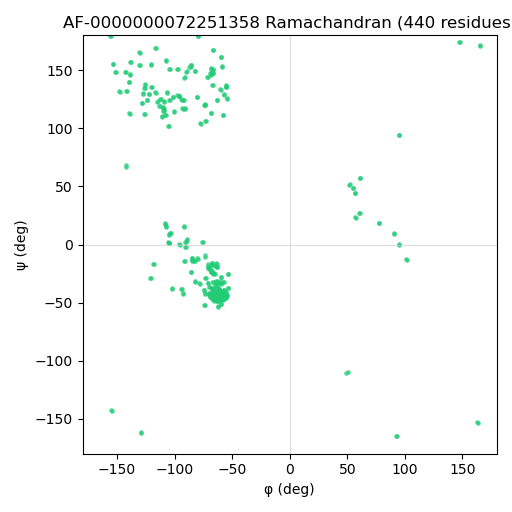04 ? 2.846 1.396 -8.836 1 98.94 204 ALA B CA 1
ATOM 3359 C C . ALA B 1 204 ? 3.754 2.205 -7.918 1 98.94 204 ALA B C 1
ATOM 3361 O O . ALA B 1 204 ? 3.797 3.434 -8 1 98.94 204 ALA B O 1
ATOM 3362 N N . LEU B 1 205 ? 4.371 1.551 -7.043 1 98.88 205 LEU B N 1
ATOM 3363 C CA . LEU B 1 205 ? 5.316 2.166 -6.113 1 98.88 205 LEU B CA 1
ATOM 3364 C C . LEU B 1 205 ? 6.668 1.469 -6.172 1 98.88 205 LEU B C 1
ATOM 3366 O O . LEU B 1 205 ? 6.738 0.241 -6.266 1 98.88 205 LEU B O 1
ATOM 3370 N N . GLN B 1 206 ? 7.719 2.285 -6.168 1 98.88 206 GLN B N 1
ATOM 3371 C CA . GLN B 1 206 ? 9.07 1.767 -6.004 1 98.88 206 GLN B CA 1
ATOM 3372 C C . GLN B 1 206 ? 9.383 1.494 -4.531 1 98.88 206 GLN B C 1
ATOM 3374 O O . GLN B 1 206 ? 9.227 2.377 -3.686 1 98.88 206 GLN B O 1
ATOM 3379 N N . THR B 1 207 ? 9.82 0.3 -4.266 1 98.81 207 THR B N 1
ATOM 3380 C CA . THR B 1 207 ? 10.195 -0.044 -2.9 1 98.81 207 THR B CA 1
ATOM 3381 C C . THR B 1 207 ? 11.656 -0.48 -2.83 1 98.81 207 THR B C 1
ATOM 3383 O O . THR B 1 207 ? 12.227 -0.909 -3.834 1 98.81 207 THR B O 1
ATOM 3386 N N . VAL B 1 208 ? 12.242 -0.315 -1.689 1 98.75 208 VAL B N 1
ATOM 3387 C CA . VAL B 1 208 ? 13.547 -0.878 -1.353 1 98.75 208 VAL B CA 1
ATOM 3388 C C . VAL B 1 208 ? 13.461 -1.603 -0.011 1 98.75 208 VAL B C 1
ATOM 3390 O O . VAL B 1 208 ? 12.477 -1.464 0.717 1 98.75 208 VAL B O 1
ATOM 3393 N N . GLY B 1 209 ? 14.375 -2.383 0.319 1 98.19 209 GLY B N 1
ATOM 3394 C CA . GLY B 1 209 ? 14.438 -3.139 1.56 1 98.19 209 GLY B CA 1
ATOM 3395 C C . GLY B 1 209 ? 15.438 -4.281 1.516 1 98.19 209 GLY B C 1
ATOM 3396 O O . GLY B 1 209 ? 16.438 -4.211 0.79 1 98.19 209 GLY B O 1
ATOM 3397 N N . SER B 1 210 ? 15.188 -5.293 2.316 1 97.69 210 SER B N 1
ATOM 3398 C CA . SER B 1 210 ? 16.094 -6.426 2.445 1 97.69 210 SER B CA 1
ATOM 3399 C C . SER B 1 210 ? 16.203 -7.195 1.134 1 97.69 210 SER B C 1
ATOM 3401 O O . SER B 1 210 ? 17.188 -7.906 0.907 1 97.69 210 SER B O 1
ATOM 3403 N N . LYS B 1 211 ? 15.227 -6.984 0.247 1 96.19 211 LYS B N 1
ATOM 3404 C CA . LYS B 1 211 ? 15.203 -7.734 -1.006 1 96.19 211 LYS B CA 1
ATOM 3405 C C . LYS B 1 211 ? 15.656 -6.863 -2.176 1 96.19 211 LYS B C 1
ATOM 3407 O O . LYS B 1 211 ? 15.508 -7.25 -3.336 1 96.19 211 LYS B O 1
ATOM 3412 N N . GLY B 1 212 ? 16.156 -5.656 -1.835 1 97.5 212 GLY B N 1
ATOM 3413 C CA . GLY B 1 212 ? 16.703 -4.773 -2.855 1 97.5 212 GLY B CA 1
ATOM 3414 C C . GLY B 1 212 ? 15.68 -3.795 -3.402 1 97.5 212 GLY B C 1
ATOM 3415 O O . GLY B 1 212 ? 14.711 -3.455 -2.721 1 97.5 212 GLY B O 1
ATOM 3416 N N . HIS B 1 213 ? 16.016 -3.176 -4.566 1 98.38 213 HIS B N 1
ATOM 3417 C CA . HIS B 1 213 ? 15.172 -2.182 -5.223 1 98.38 213 HIS B CA 1
ATOM 3418 C C . HIS B 1 213 ? 14.227 -2.836 -6.227 1 98.38 213 HIS B C 1
ATOM 3420 O O . HIS B 1 213 ? 14.68 -3.43 -7.211 1 98.38 213 HIS B O 1
ATOM 3426 N N . ASP B 1 214 ? 13.016 -2.738 -6.012 1 98.31 214 ASP B N 1
ATOM 3427 C CA . ASP B 1 214 ? 11.953 -3.232 -6.879 1 98.31 214 ASP B CA 1
ATOM 3428 C C . ASP B 1 214 ? 10.656 -2.449 -6.664 1 98.31 214 ASP B C 1
ATOM 3430 O O . ASP B 1 214 ? 10.68 -1.219 -6.586 1 98.31 214 ASP B O 1
ATOM 3434 N N . GLY B 1 215 ? 9.484 -3.092 -6.703 1 98.5 215 GLY B N 1
ATOM 3435 C CA . GLY B 1 215 ? 8.211 -2.422 -6.516 1 98.5 215 GLY B CA 1
ATOM 3436 C C . GLY B 1 215 ? 7.027 -3.262 -6.957 1 98.5 215 GLY B C 1
ATOM 3437 O O . GLY B 1 215 ? 7.199 -4.363 -7.477 1 98.5 215 GLY B O 1
ATOM 3438 N N . PHE B 1 216 ? 5.922 -2.768 -6.645 1 98.94 216 PHE B N 1
ATOM 3439 C CA . PHE B 1 216 ? 4.699 -3.467 -7.02 1 98.94 216 PHE B CA 1
ATOM 3440 C C . PHE B 1 216 ? 3.717 -2.516 -7.695 1 98.94 216 PHE B C 1
ATOM 3442 O O . PHE B 1 216 ? 3.799 -1.299 -7.516 1 98.94 216 PHE B O 1
ATOM 3449 N N . ALA B 1 217 ? 2.85 -3.066 -8.516 1 98.94 217 ALA B N 1
ATOM 3450 C CA . ALA B 1 217 ? 1.669 -2.379 -9.031 1 98.94 217 ALA B CA 1
ATOM 3451 C C . ALA B 1 217 ? 0.403 -2.865 -8.336 1 98.94 217 ALA B C 1
ATOM 3453 O O . ALA B 1 217 ? 0.356 -3.99 -7.828 1 98.94 217 ALA B O 1
ATOM 3454 N N . ILE B 1 218 ? -0.537 -2.045 -8.25 1 98.94 218 ILE B N 1
ATOM 3455 C CA . ILE B 1 218 ? -1.818 -2.367 -7.637 1 98.94 218 ILE B CA 1
ATOM 3456 C C . ILE B 1 218 ? -2.955 -1.762 -8.453 1 98.94 218 ILE B C 1
ATOM 3458 O O . ILE B 1 218 ? -2.836 -0.645 -8.961 1 98.94 218 ILE B O 1
ATOM 3462 N N . ALA B 1 219 ? -4.027 -2.486 -8.617 1 98.94 219 ALA B N 1
ATOM 3463 C CA . ALA B 1 219 ? -5.18 -2.057 -9.406 1 98.94 219 ALA B CA 1
ATOM 3464 C C . ALA B 1 219 ? -6.488 -2.426 -8.719 1 98.94 219 ALA B C 1
ATOM 3466 O O . ALA B 1 219 ? -6.555 -3.426 -7.996 1 98.94 219 ALA B O 1
ATOM 3467 N N . ILE B 1 220 ? -7.488 -1.599 -8.875 1 98.94 220 ILE B N 1
ATOM 3468 C CA . ILE B 1 220 ? -8.867 -1.892 -8.5 1 98.94 220 ILE B CA 1
ATOM 3469 C C . ILE B 1 220 ? -9.703 -2.143 -9.75 1 98.94 220 ILE B C 1
ATOM 3471 O O . ILE B 1 220 ? -9.656 -1.359 -10.703 1 98.94 220 ILE B O 1
ATOM 3475 N N . VAL B 1 221 ? -10.43 -3.199 -9.727 1 98.88 221 VAL B N 1
ATOM 3476 C CA . VAL B 1 221 ? -11.281 -3.551 -10.859 1 98.88 221 VAL B CA 1
ATOM 3477 C C . VAL B 1 221 ? -12.586 -2.768 -10.789 1 98.88 221 VAL B C 1
ATOM 3479 O O . VAL B 1 221 ? -13.141 -2.564 -9.703 1 98.88 221 VAL B O 1
ATOM 3482 N N . LYS B 1 222 ? -13.211 -2.43 -11.93 1 97.38 222 LYS B N 1
ATOM 3483 C CA . LYS B 1 222 ? -14.445 -1.665 -12.062 1 97.38 222 LYS B CA 1
ATOM 3484 C C . LYS B 1 222 ? -15.664 -2.533 -11.75 1 97.38 222 LYS B C 1
ATOM 3486 O O . LYS B 1 222 ? -15.695 -3.717 -12.094 1 97.38 222 LYS B O 1
#

Solvent-accessible surface area (backbone atoms only — not comparable to full-atom values): 22433 Å² total; per-residue (Å²): 107,60,65,58,30,27,52,50,42,49,54,48,32,75,41,42,51,78,87,48,71,54,58,53,45,26,45,52,53,34,42,74,72,72,43,71,57,78,78,46,71,52,68,42,57,32,47,46,56,19,43,57,35,50,65,52,68,35,44,29,36,38,33,40,42,37,52,51,28,51,55,53,50,37,48,46,70,43,34,48,63,89,19,40,33,41,32,24,16,61,47,63,70,38,35,54,51,14,48,52,32,49,59,71,47,59,59,77,32,51,71,47,78,45,72,35,53,54,69,62,58,56,69,70,48,59,53,87,78,49,84,54,28,40,32,34,42,39,53,57,70,41,48,48,39,45,58,51,50,56,55,50,56,62,35,40,41,65,58,14,36,41,36,37,53,62,61,29,57,66,55,50,64,72,41,86,81,55,73,50,57,46,43,46,14,39,50,48,27,48,56,57,58,33,84,31,91,60,48,66,48,46,34,50,49,42,29,43,21,72,87,40,54,25,20,35,33,41,36,31,30,78,110,60,65,57,29,28,53,50,42,51,53,47,33,74,42,44,50,78,88,48,73,54,58,53,46,27,46,52,54,34,43,74,71,71,43,72,57,79,76,47,70,53,69,42,57,33,48,46,55,19,44,56,34,49,66,51,68,34,43,29,35,38,34,38,43,36,52,50,28,52,57,53,51,36,49,46,71,43,34,48,62,89,20,41,31,41,31,24,15,61,47,63,71,38,34,54,51,14,49,53,34,50,60,71,47,59,58,79,32,51,72,47,78,45,70,34,52,54,69,59,57,55,69,70,48,60,52,86,78,47,82,54,29,40,32,35,42,39,53,56,70,40,48,47,39,45,59,50,52,54,55,49,57,61,36,41,42,66,58,15,34,38,36,36,54,62,62,30,57,66,56,51,65,71,41,85,81,54,73,51,57,46,42,44,13,39,52,47,26,47,56,57,57,35,84,31,89,59,50,68,48,46,33,51,48,42,29,43,21,73,88,40,53,26,20,36,32,42,34,31,28,76

Secondary structure (DSSP, 8-state):
-HHHHHHHHHHHHHHH----HHHHHHHHHHHHTT--GGGSPPHHHHHHHHHHHHHTT--EEEEE--TTSHHHHHHHHTS-TT-EEEEEES-HHHHHHHHHHHHHHT-SSEEEEEES-HHHHHHHS-GGGSPPEEEEEE-S-GGGHHHHHHHHHHTEEEEEEEEEE--SGGGGGG-TT---HHHHHHHHHHHHHTT-TTEEEEEEEEEESTT-SEEEEEEEE-/-HHHHHHHHHHHHHHH----HHHHHHHHHHHHTT--GGGSPPHHHHHHHHHHHHHTT--EEEEE--TTSHHHHHHHHTS-TT-EEEEEES-HHHHHHHHHHHHHHT-SSEEEEEES-HHHHHHTS-GGGSPPEEEEEE-S-GGGHHHHHHHHHHTEEEEEEEEEE--SGGGGGG-TT---HHHHHHHHHHHHHTT-TTEEEEEEEEEESTT-SEEEEEEEE-

Foldseek 3Di:
DLVVQAVVLVVCCVPPNDDDVLLVVLLVLCVVVPHDSLLADRRVVLLVLLVVCQVQQWAEEEEEACQQNNSVLSNQQSHDLAGEYEYEAADPVSLVNNVVSVVVSVGSHHYHYYYHHPLVVLVVDQLVVDQAGQEYEYRDQQLCLLVVVVSNLSRHDQNRKYKYWFLCVLVCLVDPPPPPSNSVSSVVNVVCPVPPVQWPDKDKDWDAHNSGIGIMIMTGTD/DLVVQAVVLVVCCVPPNDDDVLLVVLLVLCVVVPHDSLLADRRVVLLVLLVVCQVQQWQEEEEEACQQNNSVLSNQQSHDLAGEYEYEAADPVSLVNNVVSVVVSVGSHHYHYYYHHPLVVLVVDQLVVDQAGQEYEYRDQQLCLLVVVVSNLSRHDQNRKYKYWFLCVLVCLVPPPPPPSNSVSSVVNVVCPVPPVQWPDKDKDWDAHNSGTGIMIMTGTD

Nearest PDB structures (foldseek):
  3duw-assembly1_B  TM=9.699E-01  e=5.152E-27  Bacillus cereus ATCC 10987
  8c9t-assembly2_B  TM=9.633E-01  e=3.207E-27  Streptomyces avermitilis MA-4680 = NBRC 14893
  5n5d-assembly1_B  TM=9.560E-01  e=9.886E-27  Streptomyces regensis
  7cvx-assembly1_B  TM=9.648E-01  e=2.154E-25  Niastella koreensis GR20-10
  7cvu-assembly1_A  TM=9.595E-01  e=5.558E-25  Niastella koreensis GR20-10

InterPro domains:
  IPR002935 Class I-like SAM-dependent O-methyltransferase [PF01596] (27-202)
  IPR002935 Class I-like SAM-dependent O-methyltransferase [PS51682] (1-222)
  IPR029063 S-adenosyl-L-methionine-dependent methyltransferase superfamily [G3DSA:3.40.50.150] (1-222)
  IPR029063 S-adenosyl-L-methionine-dependent methyltransferase superfamily [SSF53335] (4-221)
  IPR050362 Cation-dependent O-methyltransferase [PTHR10509] (8-203)

pLDDT: mean 97.89, std 2.26, range [80.69, 99.0]

Organism: Acinetobacter pittii (strain PHEA-2) (NCBI:txid871585)

Radius of gyration: 21.38 Å; Cα contacts (8 Å, |Δi|>4): 934; chains: 2; bounding box: 45×62×47 Å

Sequence (444 aa):
MQQMWTDIDQYIDSHLIPEDPRLEYALKNTDEHGFSNHLAVAPNQGMFLQMLIQMNKCKRVLEIGTFAAYSTIWLGRALPEDGYLLTIEGRATHAEMAQKNIDHANLPVKVDLRAGRAADILSAIDPQSIDPFDFIFIDADKQGYPEYLELSLKFSRSGTIIVLDNVIRAGDILNPDNKKPSIEGIREMFKALENHPQILSCTALQTVGSKGHDGFAIAIVKMQQMWTDIDQYIDSHLIPEDPRLEYALKNTDEHGFSNHLAVAPNQGMFLQMLIQMNKCKRVLEIGTFAAYSTIWLGRALPEDGYLLTIEGRATHAEMAQKNIDHANLPVKVDLRAGRAADILSAIDPQSIDPFDFIFIDADKQGYPEYLELSLKFSRSGTIIVLDNVIRAGDILNPDNKKPSIEGIREMFKALENHPQILSCTALQTVGSKGHDGFAIAIVK